Protein AF-0000000066919582 (afdb_homodimer)

Sequence (634 aa):
MTEESCNCQIFDSILDFIKLLLLTLYNIIIGCVKAILPSNLLPRKSVENEIVLITGGGSGIGRLMAREFGKLKAKIIIWDINEKGSKETIEMLKKDNIECWSYKVDISKKEQIYEAAEKVKSEVGDVDILINNAGVVTGKKIFDCDDNLMELTMAVNVTSHFFTTKAFLPAMLKKNHGHIVSIASLAGKFGITGLVDYCASKFGAVGFSEALSEELLSLKKDNVYVTTICPYYIDTKMFDGVVTKSPNLLPILEPEYVVEKIMEAVLTNTEYLYLPRFAYLANALNSILPVKAIRILGSYFGINATMDHFTGRKKIDMTEESCNCQIFDSILDFIKLLLLTLYNIIIGCVKAILPSNLLPRKSVENEIVLITGGGSGIGRLMAREFGKLKAKIIIWDINEKGSKETIEMLKKDNIECWSYKVDISKKEQIYEAAEKVKSEVGDVDILINNAGVVTGKKIFDCDDNLMELTMAVNVTSHFFTTKAFLPAMLKKNHGHIVSIASLAGKFGITGLVDYCASKFGAVGFSEALSEELLSLKKDNVYVTTICPYYIDTKMFDGVVTKSPNLLPILEPEYVVEKIMEAVLTNTEYLYLPRFAYLANALNSILPVKAIRILGSYFGINATMDHFTGRKKID

Structure (mmCIF, N/CA/C/O backbone):
data_AF-0000000066919582-model_v1
#
loop_
_entity.id
_entity.type
_entity.pdbx_description
1 polymer "Queuosine 5'-phosphate N-glycosylase/hydrolase"
#
loop_
_atom_site.group_PDB
_atom_site.id
_atom_site.type_symbol
_atom_site.label_atom_id
_atom_site.label_alt_id
_atom_site.label_comp_id
_atom_site.label_asym_id
_atom_site.label_entity_id
_atom_site.label_seq_id
_atom_site.pdbx_PDB_ins_code
_atom_site.Cartn_x
_atom_site.Cartn_y
_atom_site.Cartn_z
_atom_site.occupancy
_atom_site.B_iso_or_equiv
_atom_site.auth_seq_id
_atom_site.auth_comp_id
_atom_site.auth_asym_id
_atom_site.auth_atom_id
_atom_site.pdbx_PDB_model_num
ATOM 1 N N . MET A 1 1 ? 44.469 -11.359 13.719 1 49.41 1 MET A N 1
ATOM 2 C CA . MET A 1 1 ? 43.594 -10.625 14.656 1 49.41 1 MET A CA 1
ATOM 3 C C . MET A 1 1 ? 43.531 -11.352 15.992 1 49.41 1 MET A C 1
ATOM 5 O O . MET A 1 1 ? 43.062 -12.492 16.062 1 49.41 1 MET A O 1
ATOM 9 N N . THR A 1 2 ? 44.156 -10.93 16.953 1 57.5 2 THR A N 1
ATOM 10 C CA . THR A 1 2 ? 44.406 -11.68 18.188 1 57.5 2 THR A CA 1
ATOM 11 C C . THR A 1 2 ? 43.094 -11.922 18.938 1 57.5 2 THR A C 1
ATOM 13 O O . THR A 1 2 ? 42.125 -11.219 18.734 1 57.5 2 THR A O 1
ATOM 16 N N . GLU A 1 3 ? 43.031 -13.031 19.609 1 62.03 3 GLU A N 1
ATOM 17 C CA . GLU A 1 3 ? 41.938 -13.453 20.469 1 62.03 3 GLU A CA 1
ATOM 18 C C . GLU A 1 3 ? 41.375 -12.289 21.281 1 62.03 3 GLU A C 1
ATOM 20 O O . GLU A 1 3 ? 40.188 -12.164 21.484 1 62.03 3 GLU A O 1
ATOM 25 N N . GLU A 1 4 ? 42.219 -11.445 21.75 1 60.72 4 GLU A N 1
ATOM 26 C CA . GLU A 1 4 ? 41.844 -10.281 22.531 1 60.72 4 GLU A CA 1
ATOM 27 C C . GLU A 1 4 ? 41.031 -9.281 21.688 1 60.72 4 GLU A C 1
ATOM 29 O O . GLU A 1 4 ? 40.062 -8.703 22.172 1 60.72 4 GLU A O 1
ATOM 34 N N . SER A 1 5 ? 41.438 -9.18 20.453 1 63.44 5 SER A N 1
ATOM 35 C CA . SER A 1 5 ? 40.75 -8.258 19.562 1 63.44 5 SER A CA 1
ATOM 36 C C . SER A 1 5 ? 39.375 -8.766 19.203 1 63.44 5 SER A C 1
ATOM 38 O O . SER A 1 5 ? 38.406 -7.988 19.141 1 63.44 5 SER A O 1
ATOM 40 N N . CYS A 1 6 ? 39.312 -10.016 19.125 1 63.84 6 CYS A N 1
ATOM 41 C CA . CYS A 1 6 ? 38.031 -10.633 18.844 1 63.84 6 CYS A CA 1
ATOM 42 C C . CYS A 1 6 ? 37.094 -10.516 20.031 1 63.84 6 CYS A C 1
ATOM 44 O O . CYS A 1 6 ? 35.906 -10.234 19.875 1 63.84 6 CYS A O 1
ATOM 46 N N . ASN A 1 7 ? 37.688 -10.703 21.234 1 65.56 7 ASN A N 1
ATOM 47 C CA . ASN A 1 7 ? 36.875 -10.586 22.438 1 65.56 7 ASN A CA 1
ATOM 48 C C . ASN A 1 7 ? 36.375 -9.164 22.656 1 65.56 7 ASN A C 1
ATOM 50 O O . ASN A 1 7 ? 35.219 -8.961 23.062 1 65.56 7 ASN A O 1
ATOM 54 N N . CYS A 1 8 ? 37.188 -8.227 22.359 1 67.44 8 CYS A N 1
ATOM 55 C CA . CYS A 1 8 ? 36.812 -6.828 22.484 1 67.44 8 CYS A CA 1
ATOM 56 C C . CYS A 1 8 ? 35.719 -6.48 21.484 1 67.44 8 CYS A C 1
ATOM 58 O O . CYS A 1 8 ? 34.781 -5.742 21.812 1 67.44 8 CYS A O 1
ATOM 60 N N . GLN A 1 9 ? 35.812 -7.059 20.312 1 74.19 9 GLN A N 1
ATOM 61 C CA . GLN A 1 9 ? 34.812 -6.797 19.297 1 74.19 9 GLN A CA 1
ATOM 62 C C . GLN A 1 9 ? 33.469 -7.395 19.672 1 74.19 9 GLN A C 1
ATOM 64 O O . GLN A 1 9 ? 32.406 -6.766 19.484 1 74.19 9 GLN A O 1
ATOM 69 N N . ILE A 1 10 ? 33.594 -8.484 20.312 1 75.62 10 ILE A N 1
ATOM 70 C CA . ILE A 1 10 ? 32.375 -9.156 20.75 1 75.62 10 ILE A CA 1
ATOM 71 C C . ILE A 1 10 ? 31.766 -8.375 21.922 1 75.62 10 ILE A C 1
ATOM 73 O O . ILE A 1 10 ? 30.547 -8.18 21.969 1 75.62 10 ILE A O 1
ATOM 77 N N . PHE A 1 11 ? 32.656 -7.973 22.859 1 75.56 11 PHE A N 1
ATOM 78 C CA . PHE A 1 11 ? 32.188 -7.203 24 1 75.56 11 PHE A CA 1
ATOM 79 C C . PHE A 1 11 ? 31.531 -5.902 23.547 1 75.56 11 PHE A C 1
ATOM 81 O O . PHE A 1 11 ? 30.469 -5.531 24.031 1 75.56 11 PHE A O 1
ATOM 88 N N . ASP A 1 12 ? 32.125 -5.27 22.625 1 79.88 12 ASP A N 1
ATOM 89 C CA . ASP A 1 12 ? 31.562 -4.031 22.094 1 79.88 12 ASP A CA 1
ATOM 90 C C . ASP A 1 12 ? 30.234 -4.289 21.391 1 79.88 12 ASP A C 1
ATOM 92 O O . ASP A 1 12 ? 29.297 -3.486 21.5 1 79.88 12 ASP A O 1
ATOM 96 N N . SER A 1 13 ? 30.188 -5.367 20.766 1 78.56 13 SER A N 1
ATOM 97 C CA . SER A 1 13 ? 28.969 -5.73 20.078 1 78.56 13 SER A CA 1
ATOM 98 C C . SER A 1 13 ? 27.844 -6.016 21.078 1 78.56 13 SER A C 1
ATOM 100 O O . SER A 1 13 ? 26.688 -5.629 20.844 1 78.56 13 SER A O 1
ATOM 102 N N . ILE A 1 14 ? 28.25 -6.617 22.156 1 78.88 14 ILE A N 1
ATOM 103 C CA . ILE A 1 14 ? 27.266 -6.938 23.188 1 78.88 14 ILE A CA 1
ATOM 104 C C . ILE A 1 14 ? 26.797 -5.652 23.859 1 78.88 14 ILE A C 1
ATOM 106 O O . ILE A 1 14 ? 25.594 -5.465 24.078 1 78.88 14 ILE A O 1
ATOM 110 N N . LEU A 1 15 ? 27.734 -4.812 24.125 1 80 15 LEU A N 1
ATOM 111 C CA . LEU A 1 15 ? 27.375 -3.539 24.75 1 80 15 LEU A CA 1
ATOM 112 C C . LEU A 1 15 ? 26.484 -2.715 23.844 1 80 15 LEU A C 1
ATOM 114 O O . LEU A 1 15 ? 25.516 -2.098 24.297 1 80 15 LEU A O 1
ATOM 118 N N . ASP A 1 16 ? 26.812 -2.764 22.625 1 82.38 16 ASP A N 1
ATOM 119 C CA . ASP A 1 16 ? 26 -2.039 21.656 1 82.38 16 ASP A CA 1
ATOM 120 C C . ASP A 1 16 ? 24.578 -2.607 21.578 1 82.38 16 ASP A C 1
ATOM 122 O O . ASP A 1 16 ? 23.609 -1.858 21.438 1 82.38 16 ASP A O 1
ATOM 126 N N . PHE A 1 17 ? 24.531 -3.822 21.75 1 81.75 17 PHE A N 1
ATOM 127 C CA . PHE A 1 17 ? 23.234 -4.477 21.672 1 81.75 17 PHE A CA 1
ATOM 128 C C . PHE A 1 17 ? 22.422 -4.188 22.938 1 81.75 17 PHE A C 1
ATOM 130 O O . PHE A 1 17 ? 21.203 -3.98 22.859 1 81.75 17 PHE A O 1
ATOM 137 N N . ILE A 1 18 ? 23.109 -4.121 24.031 1 78.38 18 ILE A N 1
ATOM 138 C CA . ILE A 1 18 ? 22.438 -3.785 25.281 1 78.38 18 ILE A CA 1
ATOM 139 C C . ILE A 1 18 ? 21.922 -2.348 25.219 1 78.38 18 ILE A C 1
ATOM 141 O O . ILE A 1 18 ? 20.781 -2.072 25.609 1 78.38 18 ILE A O 1
ATOM 145 N N . LYS A 1 19 ? 22.75 -1.511 24.766 1 80.25 19 LYS A N 1
ATOM 146 C CA . LYS A 1 19 ? 22.328 -0.125 24.578 1 80.25 19 LYS A CA 1
ATOM 147 C C . LYS A 1 19 ? 21.109 -0.036 23.656 1 80.25 19 LYS A C 1
ATOM 149 O O . LYS A 1 19 ? 20.188 0.746 23.906 1 80.25 19 LYS A O 1
ATOM 154 N N . LEU A 1 20 ? 21.141 -0.858 22.688 1 81 20 LEU A N 1
ATOM 155 C CA . LEU A 1 20 ? 20.031 -0.917 21.75 1 81 20 LEU A CA 1
ATOM 156 C C . LEU A 1 20 ? 18.75 -1.347 22.469 1 81 20 LEU A C 1
ATOM 158 O O . LEU A 1 20 ? 17.688 -0.739 22.281 1 81 20 LEU A O 1
ATOM 162 N N . LEU A 1 21 ? 18.859 -2.311 23.25 1 79.75 21 LEU A N 1
ATOM 163 C CA . LEU A 1 21 ? 17.703 -2.842 23.969 1 79.75 21 LEU A CA 1
ATOM 164 C C . LEU A 1 21 ? 17.141 -1.812 24.938 1 79.75 21 LEU A C 1
ATOM 166 O O . LEU A 1 21 ? 15.93 -1.645 25.047 1 79.75 21 LEU A O 1
ATOM 170 N N . LEU A 1 22 ? 18.047 -1.111 25.578 1 77.06 22 LEU A N 1
ATOM 171 C CA . LEU A 1 22 ? 17.625 -0.105 26.547 1 77.06 22 LEU A CA 1
ATOM 172 C C . LEU A 1 22 ? 16.969 1.077 25.859 1 77.06 22 LEU A C 1
ATOM 174 O O . LEU A 1 22 ? 15.938 1.578 26.312 1 77.06 22 LEU A O 1
ATOM 178 N N . LEU A 1 23 ? 17.578 1.411 24.828 1 77.31 23 LEU A N 1
ATOM 179 C CA . LEU A 1 23 ? 17 2.512 24.062 1 77.31 23 LEU A CA 1
ATOM 180 C C . LEU A 1 23 ? 15.641 2.131 23.5 1 77.31 23 LEU A C 1
ATOM 182 O O . LEU A 1 23 ? 14.719 2.949 23.5 1 77.31 23 LEU A O 1
ATOM 186 N N . THR A 1 24 ? 15.547 0.933 23.062 1 79.19 24 THR A N 1
ATOM 187 C CA . THR A 1 24 ? 14.281 0.438 22.531 1 79.19 24 THR A CA 1
ATOM 188 C C . THR A 1 24 ? 13.227 0.392 23.641 1 79.19 24 THR A C 1
ATOM 190 O O . THR A 1 24 ? 12.094 0.838 23.438 1 79.19 24 THR A O 1
ATOM 193 N N . LEU A 1 25 ? 13.641 -0.072 24.75 1 76.44 25 LEU A N 1
ATOM 194 C CA . LEU A 1 25 ? 12.734 -0.149 25.891 1 76.44 25 LEU A CA 1
ATOM 195 C C . LEU A 1 25 ? 12.273 1.242 26.312 1 76.44 25 LEU A C 1
ATOM 197 O O . LEU A 1 25 ? 11.102 1.453 26.609 1 76.44 25 LEU A O 1
ATOM 201 N N . TYR A 1 26 ? 13.234 2.121 26.375 1 77.19 26 TYR A N 1
ATOM 202 C CA . TYR A 1 26 ? 12.93 3.508 26.719 1 77.19 26 TYR A CA 1
ATOM 203 C C . TYR A 1 26 ? 11.867 4.074 25.781 1 77.19 26 TYR A C 1
ATOM 205 O O . TYR A 1 26 ? 10.867 4.648 26.234 1 77.19 26 TYR A O 1
ATOM 213 N N . ASN A 1 27 ? 12 3.816 24.547 1 81.12 27 ASN A N 1
ATOM 214 C CA . ASN A 1 27 ? 11.07 4.375 23.562 1 81.12 27 ASN A CA 1
ATOM 215 C C . ASN A 1 27 ? 9.742 3.635 23.578 1 81.12 27 ASN A C 1
ATOM 217 O O . ASN A 1 27 ? 8.711 4.203 23.203 1 81.12 27 ASN A O 1
ATOM 221 N N . ILE A 1 28 ? 9.789 2.414 23.953 1 76.75 28 ILE A N 1
ATOM 222 C CA . ILE A 1 28 ? 8.539 1.672 24.125 1 76.75 28 ILE A CA 1
ATOM 223 C C . ILE A 1 28 ? 7.75 2.26 25.281 1 76.75 28 ILE A C 1
ATOM 225 O O . ILE A 1 28 ? 6.551 2.523 25.156 1 76.75 28 ILE A O 1
ATOM 229 N N . ILE A 1 29 ? 8.438 2.574 26.281 1 77.12 29 ILE A N 1
ATOM 230 C CA . ILE A 1 29 ? 7.789 3.125 27.469 1 77.12 29 ILE A CA 1
ATOM 231 C C . ILE A 1 29 ? 7.219 4.504 27.156 1 77.12 29 ILE A C 1
ATOM 233 O O . ILE A 1 29 ? 6.051 4.781 27.438 1 77.12 29 ILE A O 1
ATOM 237 N N . ILE A 1 30 ? 7.988 5.312 26.516 1 75.81 30 ILE A N 1
ATOM 238 C CA . ILE A 1 30 ? 7.543 6.656 26.156 1 75.81 30 ILE A CA 1
ATOM 239 C C . ILE A 1 30 ? 6.344 6.57 25.219 1 75.81 30 ILE A C 1
ATOM 241 O O . ILE A 1 30 ? 5.355 7.289 25.391 1 75.81 30 ILE A O 1
ATOM 245 N N . GLY A 1 31 ? 6.426 5.688 24.312 1 74.62 31 GLY A N 1
ATOM 246 C CA . GLY A 1 31 ? 5.328 5.5 23.375 1 74.62 31 GLY A CA 1
ATOM 247 C C . GLY A 1 31 ? 4.043 5.047 24.047 1 74.62 31 GLY A C 1
ATOM 248 O O . GLY A 1 31 ? 2.961 5.535 23.719 1 74.62 31 GLY A O 1
ATOM 249 N N . CYS A 1 32 ? 4.203 4.137 24.953 1 73.12 32 CYS A N 1
ATOM 250 C CA . CYS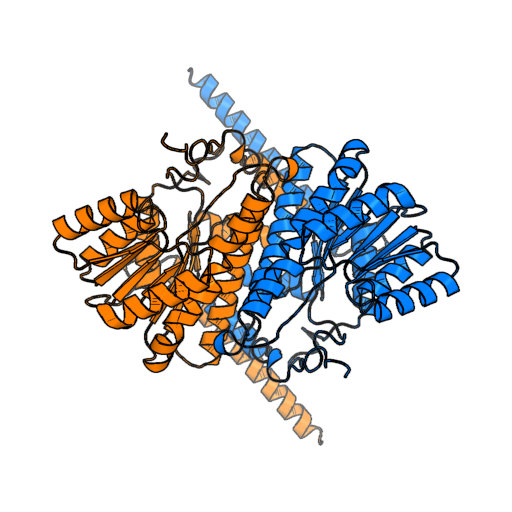 A 1 32 ? 3.049 3.629 25.688 1 73.12 32 CYS A CA 1
ATOM 251 C C . CYS A 1 32 ? 2.434 4.723 26.562 1 73.12 32 CYS A C 1
ATOM 253 O O . CYS A 1 32 ? 1.211 4.855 26.625 1 73.12 32 CYS A O 1
ATOM 255 N N . VAL A 1 33 ? 3.258 5.488 27.188 1 72.25 33 VAL A N 1
ATOM 256 C CA . VAL A 1 33 ? 2.783 6.574 28.031 1 72.25 33 VAL A CA 1
ATOM 257 C C . VAL A 1 33 ? 2.035 7.605 27.188 1 72.25 33 VAL A C 1
ATOM 259 O O . VAL A 1 33 ? 0.944 8.047 27.547 1 72.25 33 VAL A O 1
ATOM 262 N N . LYS A 1 34 ? 2.559 7.934 26.062 1 75.06 34 LYS A N 1
ATOM 263 C CA . LYS A 1 34 ? 1.93 8.898 25.172 1 75.06 34 LYS A CA 1
ATOM 264 C C . LYS A 1 34 ? 0.595 8.383 24.656 1 75.06 34 LYS A C 1
ATOM 266 O O . LYS A 1 34 ? -0.338 9.156 24.438 1 75.06 34 LYS A O 1
ATOM 271 N N . ALA A 1 35 ? 0.606 7.109 24.516 1 71.12 35 ALA A N 1
ATOM 272 C CA . ALA A 1 35 ? -0.601 6.488 23.969 1 71.12 35 ALA A CA 1
ATOM 273 C C . ALA A 1 35 ? -1.733 6.516 25 1 71.12 35 ALA A C 1
ATOM 275 O O . ALA A 1 35 ? -2.91 6.566 24.625 1 71.12 35 ALA A O 1
ATOM 276 N N . ILE A 1 36 ? -1.37 6.504 26.203 1 69.44 36 ILE A N 1
ATOM 277 C CA . ILE A 1 36 ? -2.369 6.414 27.266 1 69.44 36 ILE A CA 1
ATOM 278 C C . ILE A 1 36 ? -2.729 7.812 27.75 1 69.44 36 ILE A C 1
ATOM 280 O O . ILE A 1 36 ? -3.855 8.055 28.188 1 69.44 36 ILE A O 1
ATOM 284 N N . LEU A 1 37 ? -1.8 8.719 27.641 1 70.44 37 LEU A N 1
ATOM 285 C CA . LEU A 1 37 ? -2.045 10.07 28.141 1 70.44 37 LEU A CA 1
ATOM 286 C C . LEU A 1 37 ? -3.117 10.766 27.297 1 70.44 37 LEU A C 1
ATOM 288 O O . LEU A 1 37 ? -3.139 10.633 26.078 1 70.44 37 LEU A O 1
ATOM 292 N N . PRO A 1 38 ? -4.004 11.391 28.047 1 63.66 38 PRO A N 1
ATOM 293 C CA . PRO A 1 38 ? -4.996 12.172 27.297 1 63.66 38 PRO A CA 1
ATOM 294 C C . PRO A 1 38 ? -4.359 13.188 26.344 1 63.66 38 PRO A C 1
ATOM 296 O O . PRO A 1 38 ? -3.289 13.727 26.641 1 63.66 38 PRO A O 1
ATOM 299 N N . SER A 1 39 ? -4.734 13.227 25.141 1 61.28 39 SER A N 1
ATOM 300 C CA . SER A 1 39 ? -4.211 14.039 24.047 1 61.28 39 SER A CA 1
ATOM 301 C C . SER A 1 39 ? -4.012 15.484 24.484 1 61.28 39 SER A C 1
ATOM 303 O O . SER A 1 39 ? -3.078 16.156 24.031 1 61.28 39 SER A O 1
ATOM 305 N N . ASN A 1 40 ? -4.711 15.883 25.5 1 66.56 40 ASN A N 1
ATOM 306 C CA . ASN A 1 40 ? -4.68 17.281 25.891 1 66.56 40 ASN A CA 1
ATOM 307 C C . ASN A 1 40 ? -3.475 17.594 26.766 1 66.56 40 ASN A C 1
ATOM 309 O O . ASN A 1 40 ? -3.205 18.766 27.078 1 66.56 40 ASN A O 1
ATOM 313 N N . LEU A 1 41 ? -2.818 16.562 26.984 1 73.12 41 LEU A N 1
ATOM 314 C CA . LEU A 1 41 ? -1.73 16.812 27.922 1 73.12 41 LEU A CA 1
ATOM 315 C C . LEU A 1 41 ? -0.401 16.953 27.188 1 73.12 41 LEU A C 1
ATOM 317 O O . LEU A 1 41 ? 0.583 17.422 27.766 1 73.12 41 LEU A O 1
ATOM 321 N N . LEU A 1 42 ? -0.415 16.688 25.984 1 78.81 42 LEU A N 1
ATOM 322 C CA . LEU A 1 42 ? 0.829 16.844 25.234 1 78.81 42 LEU A CA 1
ATOM 323 C C . LEU A 1 42 ? 0.974 18.266 24.719 1 78.81 42 LEU A C 1
ATOM 325 O O . LEU A 1 42 ? -0.015 18.891 24.328 1 78.81 42 LEU A O 1
ATOM 329 N N . PRO A 1 43 ? 2.172 18.781 24.781 1 87.75 43 PRO A N 1
ATOM 330 C CA . PRO A 1 43 ? 2.361 20.125 24.234 1 87.75 43 PRO A CA 1
ATOM 331 C C . PRO A 1 43 ? 2.041 20.203 22.734 1 87.75 43 PRO A C 1
ATOM 333 O O . PRO A 1 43 ? 2.414 19.297 21.984 1 87.75 43 PRO A O 1
ATOM 336 N N . ARG A 1 44 ? 1.346 21.219 22.359 1 93.94 44 ARG A N 1
ATOM 337 C CA . ARG A 1 44 ? 0.94 21.438 20.969 1 93.94 44 ARG A CA 1
ATOM 338 C C . ARG A 1 44 ? 1.835 22.469 20.297 1 93.94 44 ARG A C 1
ATOM 340 O O . ARG A 1 44 ? 2.205 23.469 20.922 1 93.94 44 ARG A O 1
ATOM 347 N N . LYS A 1 45 ? 2.242 22.172 19.156 1 96.25 45 LYS A N 1
ATOM 348 C CA . LYS A 1 45 ? 2.945 23.203 18.391 1 96.25 45 LYS A CA 1
ATOM 349 C C . LYS A 1 45 ? 1.98 24.281 17.922 1 96.25 45 LYS A C 1
ATOM 351 O O . LYS A 1 45 ? 0.796 24.016 17.703 1 96.25 45 LYS A O 1
ATOM 356 N N . SER A 1 46 ? 2.484 25.484 17.766 1 97.56 46 SER A N 1
ATOM 357 C CA . SER A 1 46 ? 1.695 26.562 17.203 1 97.56 46 SER A CA 1
ATOM 358 C C . SER A 1 46 ? 1.647 26.484 15.68 1 97.56 46 SER A C 1
ATOM 360 O O . SER A 1 46 ? 2.65 26.172 15.039 1 97.56 46 SER A O 1
ATOM 362 N N . VAL A 1 47 ? 0.46 26.812 15.117 1 98.44 47 VAL A N 1
ATOM 363 C CA . VAL A 1 47 ? 0.342 26.891 13.664 1 98.44 47 VAL A CA 1
ATOM 364 C C . VAL A 1 47 ? -0.088 28.297 13.242 1 98.44 47 VAL A C 1
ATOM 366 O O . VAL A 1 47 ? -0.601 28.484 12.141 1 98.44 47 VAL A O 1
ATOM 369 N N . GLU A 1 48 ? 0.074 29.188 14.195 1 98.44 48 GLU A N 1
ATOM 370 C CA . GLU A 1 48 ? -0.26 30.594 13.906 1 98.44 48 GLU A CA 1
ATOM 371 C C . GLU A 1 48 ? 0.565 31.125 12.742 1 98.44 48 GLU A C 1
ATOM 373 O O . GLU A 1 48 ? 1.79 30.984 12.727 1 98.44 48 GLU A O 1
ATOM 378 N N . ASN A 1 49 ? -0.071 31.609 11.727 1 98.19 49 ASN A N 1
ATOM 379 C CA . ASN A 1 49 ? 0.487 32.25 10.539 1 98.19 49 ASN A CA 1
ATOM 380 C C . ASN A 1 49 ? 1.145 31.234 9.609 1 98.19 49 ASN A C 1
ATOM 382 O O . ASN A 1 49 ? 1.771 31.594 8.617 1 98.19 49 ASN A O 1
ATOM 386 N N . GLU A 1 50 ? 1.048 29.953 9.992 1 98.69 50 GLU A N 1
ATOM 387 C CA . GLU A 1 50 ? 1.521 28.922 9.07 1 98.69 50 GLU A CA 1
ATOM 388 C C . GLU A 1 50 ? 0.603 28.797 7.859 1 98.69 50 GLU A C 1
ATOM 390 O O . GLU A 1 50 ? -0.607 29 7.965 1 98.69 50 GLU A O 1
ATOM 395 N N . ILE A 1 51 ? 1.155 28.5 6.758 1 98.88 51 ILE A N 1
ATOM 396 C CA . ILE A 1 51 ? 0.375 28.266 5.547 1 98.88 51 ILE A CA 1
ATOM 397 C C . ILE A 1 51 ? 0.041 26.781 5.422 1 98.88 51 ILE A C 1
ATOM 399 O O . ILE A 1 51 ? 0.939 25.953 5.289 1 98.88 51 ILE A O 1
ATOM 403 N N . VAL A 1 52 ? -1.234 26.469 5.488 1 98.94 52 VAL A N 1
ATOM 404 C CA . VAL A 1 52 ? -1.729 25.094 5.422 1 98.94 52 VAL A CA 1
ATOM 405 C C . VAL A 1 52 ? -2.455 24.875 4.098 1 98.94 52 VAL A C 1
ATOM 407 O O . VAL A 1 52 ? -3.408 25.594 3.777 1 98.94 52 VAL A O 1
ATOM 410 N N . LEU A 1 53 ? -1.942 23.953 3.312 1 98.94 53 LEU A N 1
ATOM 411 C CA . LEU A 1 53 ? -2.615 23.578 2.074 1 98.94 53 LEU A CA 1
ATOM 412 C C . LEU A 1 53 ? -3.324 22.234 2.229 1 98.94 53 LEU A C 1
ATOM 414 O O . LEU A 1 53 ? -2.717 21.25 2.658 1 98.94 53 LEU A O 1
ATOM 418 N N . ILE A 1 54 ? -4.582 22.203 1.915 1 98.94 54 ILE A N 1
ATOM 419 C CA . ILE A 1 54 ? -5.398 21 2.033 1 98.94 54 ILE A CA 1
ATOM 420 C C . ILE A 1 54 ? -5.961 20.625 0.666 1 98.94 54 ILE A C 1
ATOM 422 O O . ILE A 1 54 ? -6.707 21.391 0.059 1 98.94 54 ILE A O 1
ATOM 426 N N . THR A 1 55 ? -5.617 19.469 0.179 1 98.88 55 THR A N 1
ATOM 427 C CA . THR A 1 55 ? -6.281 18.953 -1.014 1 98.88 55 THR A CA 1
ATOM 428 C C . THR A 1 55 ? -7.633 18.344 -0.66 1 98.88 55 THR A C 1
ATOM 430 O O . THR A 1 55 ? -7.785 17.734 0.4 1 98.88 55 THR A O 1
ATOM 433 N N . GLY A 1 56 ? -8.57 18.5 -1.552 1 98.12 56 GLY A N 1
ATOM 434 C CA . GLY A 1 56 ? -9.906 18.031 -1.237 1 98.12 56 GLY A CA 1
ATOM 435 C C . GLY A 1 56 ? -10.57 18.812 -0.12 1 98.12 56 GLY A C 1
ATOM 436 O O . GLY A 1 56 ? -11.281 18.25 0.707 1 98.12 56 GLY A O 1
ATOM 437 N N . GLY A 1 57 ? -10.266 20.062 -0.04 1 97.88 57 GLY A N 1
ATOM 438 C CA . GLY A 1 57 ? -10.742 20.875 1.061 1 97.88 57 GLY A CA 1
ATOM 439 C C . GLY A 1 57 ? -12.141 21.422 0.83 1 97.88 57 GLY A C 1
ATOM 440 O O . GLY A 1 57 ? -12.664 22.172 1.662 1 97.88 57 GLY A O 1
ATOM 441 N N . GLY A 1 58 ? -12.773 21.047 -0.277 1 96.62 58 GLY A N 1
ATOM 442 C CA . GLY A 1 58 ? -14.07 21.609 -0.628 1 96.62 58 GLY A CA 1
ATOM 443 C C . GLY A 1 58 ? -15.219 20.906 0.073 1 96.62 58 GLY A C 1
ATOM 444 O O . GLY A 1 58 ? -16.359 21.359 -0.005 1 96.62 58 GLY A O 1
ATOM 445 N N . SER A 1 59 ? -14.953 19.844 0.78 1 94.31 59 SER A N 1
ATOM 446 C CA . SER A 1 59 ? -16.016 19.109 1.47 1 94.31 59 SER A CA 1
ATOM 447 C C . SER A 1 59 ? -15.438 18.203 2.555 1 94.31 59 SER A C 1
ATOM 449 O O . SER A 1 59 ? -14.227 18.172 2.771 1 94.31 59 SER A O 1
ATOM 451 N N . GLY A 1 60 ? -16.344 17.703 3.312 1 95.06 60 GLY A N 1
ATOM 452 C CA . GLY A 1 60 ? -16 16.609 4.223 1 95.06 60 GLY A CA 1
ATOM 453 C C . GLY A 1 60 ? -15 17.031 5.289 1 95.06 60 GLY A C 1
ATOM 454 O O . GLY A 1 60 ? -15.109 18.109 5.867 1 95.06 60 GLY A O 1
ATOM 455 N N . ILE A 1 61 ? -14.07 16.125 5.543 1 97.31 61 ILE A N 1
ATOM 456 C CA . ILE A 1 61 ? -13.125 16.391 6.629 1 97.31 61 ILE A CA 1
ATOM 457 C C . ILE A 1 61 ? -12.117 17.438 6.199 1 97.31 61 ILE A C 1
ATOM 459 O O . ILE A 1 61 ? -11.539 18.141 7.039 1 97.31 61 ILE A O 1
ATOM 463 N N . GLY A 1 62 ? -11.891 17.562 4.832 1 98.38 62 GLY A N 1
ATOM 464 C CA . GLY A 1 62 ? -11.031 18.625 4.344 1 98.38 62 GLY A CA 1
ATOM 465 C C . GLY A 1 62 ? -11.516 20.016 4.73 1 98.38 62 GLY A C 1
ATOM 466 O O . GLY A 1 62 ? -10.742 20.828 5.23 1 98.38 62 GLY A O 1
ATOM 467 N N . ARG A 1 63 ? -12.789 20.219 4.512 1 98.25 63 ARG A N 1
ATOM 468 C CA . ARG A 1 63 ? -13.414 21.5 4.875 1 98.25 63 ARG A CA 1
ATOM 469 C C . ARG A 1 63 ? -13.328 21.734 6.379 1 98.25 63 ARG A C 1
ATOM 471 O O . ARG A 1 63 ? -12.984 22.828 6.816 1 98.25 63 ARG A O 1
ATOM 478 N N . LEU A 1 64 ? -13.594 20.688 7.133 1 98.38 64 LEU A N 1
ATOM 479 C CA . LEU A 1 64 ? -13.594 20.812 8.586 1 98.38 64 LEU A CA 1
ATOM 480 C C . LEU A 1 64 ? -12.188 21.078 9.117 1 98.38 64 LEU A C 1
ATOM 482 O O . LEU A 1 64 ? -12 21.844 10.055 1 98.38 64 LEU A O 1
ATOM 486 N N . MET A 1 65 ? -11.195 20.438 8.531 1 98.75 65 MET A N 1
ATOM 487 C CA . MET A 1 65 ? -9.812 20.688 8.922 1 98.75 65 MET A CA 1
ATOM 488 C C . MET A 1 65 ? -9.422 22.125 8.625 1 98.75 65 MET A C 1
ATOM 490 O O . MET A 1 65 ? -8.734 22.766 9.422 1 98.75 65 MET A O 1
ATOM 494 N N . ALA A 1 66 ? -9.836 22.594 7.453 1 98.81 66 ALA A N 1
ATOM 495 C CA . ALA A 1 66 ? -9.562 23.969 7.078 1 98.81 66 ALA A CA 1
ATOM 496 C C . ALA A 1 66 ? -10.07 24.938 8.141 1 98.81 66 ALA A C 1
ATOM 498 O O . ALA A 1 66 ? -9.352 25.859 8.539 1 98.81 66 ALA A O 1
ATOM 499 N N . ARG A 1 67 ? -11.266 24.703 8.57 1 98.5 67 ARG A N 1
ATOM 500 C CA . ARG A 1 67 ? -11.875 25.547 9.586 1 98.5 67 ARG A CA 1
ATOM 501 C C . ARG A 1 67 ? -11.094 25.484 10.898 1 98.5 67 ARG A C 1
ATOM 503 O O . ARG A 1 67 ? -10.82 26.516 11.516 1 98.5 67 ARG A O 1
ATOM 510 N N . GLU A 1 68 ? -10.727 24.281 11.344 1 98.62 68 GLU A N 1
ATOM 511 C CA . GLU A 1 68 ? -10.039 24.109 12.617 1 98.62 68 GLU A CA 1
ATOM 512 C C . GLU A 1 68 ? -8.641 24.734 12.586 1 98.62 68 GLU A C 1
ATOM 514 O O . GLU A 1 68 ? -8.219 25.375 13.547 1 98.62 68 GLU A O 1
ATOM 519 N N . PHE A 1 69 ? -7.898 24.594 11.508 1 98.81 69 PHE A N 1
ATOM 520 C CA . PHE A 1 69 ? -6.602 25.234 11.367 1 98.81 69 PHE A CA 1
ATOM 521 C C . PHE A 1 69 ? -6.758 26.75 11.336 1 98.81 69 PHE A C 1
ATOM 523 O O . PHE A 1 69 ? -5.941 27.484 11.906 1 98.81 69 PHE A O 1
ATOM 530 N N . GLY A 1 70 ? -7.781 27.203 10.625 1 98.69 70 GLY A N 1
ATOM 531 C CA . GLY A 1 70 ? -8.062 28.625 10.562 1 98.69 70 GLY A CA 1
ATOM 532 C C . GLY A 1 70 ? -8.32 29.234 11.93 1 98.69 70 GLY A C 1
ATOM 533 O O . GLY A 1 70 ? -7.848 30.344 12.219 1 98.69 70 GLY A O 1
ATOM 534 N N . LYS A 1 71 ? -9.102 28.547 12.727 1 98.12 71 LYS A N 1
ATOM 535 C CA . LYS A 1 71 ? -9.391 29 14.078 1 98.12 71 LYS A CA 1
ATOM 536 C C . LYS A 1 71 ? -8.109 29.188 14.883 1 98.12 71 LYS A C 1
ATOM 538 O O . LYS A 1 71 ? -8.062 29.984 15.82 1 98.12 71 LYS A O 1
ATOM 543 N N . LEU A 1 72 ? -7.094 28.453 14.523 1 98.31 72 LEU A N 1
ATOM 544 C CA . LEU A 1 72 ? -5.793 28.547 15.18 1 98.31 72 LEU A CA 1
ATOM 545 C C . LEU A 1 72 ? -4.914 29.594 14.492 1 98.31 72 LEU A C 1
ATOM 547 O O . LEU A 1 72 ? -3.697 29.609 14.695 1 98.31 72 LEU A O 1
ATOM 551 N N . LYS A 1 73 ? -5.516 30.391 13.594 1 98.44 73 LYS A N 1
ATOM 552 C CA . LYS A 1 73 ? -4.922 31.562 12.953 1 98.44 73 LYS A CA 1
ATOM 553 C C . LYS A 1 73 ? -3.936 31.141 11.867 1 98.44 73 LYS A C 1
ATOM 555 O O . LYS A 1 73 ? -2.967 31.859 11.594 1 98.44 73 LYS A O 1
ATOM 560 N N . ALA A 1 74 ? -4.039 29.953 11.352 1 98.81 74 ALA A N 1
ATOM 561 C CA . ALA A 1 74 ? -3.291 29.562 10.156 1 98.81 74 ALA A CA 1
ATOM 562 C C . ALA A 1 74 ? -3.879 30.188 8.906 1 98.81 74 ALA A C 1
ATOM 564 O O . ALA A 1 74 ? -5.043 30.594 8.891 1 98.81 74 ALA A O 1
ATOM 565 N N . LYS A 1 75 ? -3.066 30.344 7.895 1 98.81 75 LYS A N 1
ATOM 566 C CA . LYS A 1 75 ? -3.516 30.688 6.551 1 98.81 75 LYS A CA 1
ATOM 567 C C . LYS A 1 75 ? -3.889 29.453 5.754 1 98.81 75 LYS A C 1
ATOM 569 O O . LYS A 1 75 ? -3.135 28.469 5.73 1 98.81 75 LYS A O 1
ATOM 574 N N . ILE A 1 76 ? -5.062 29.516 5.098 1 98.88 76 ILE A N 1
ATOM 575 C CA . ILE A 1 76 ? -5.609 28.266 4.57 1 98.88 76 ILE A CA 1
ATOM 576 C C . ILE A 1 76 ? -5.641 28.328 3.043 1 98.88 76 ILE A C 1
ATOM 578 O O . ILE A 1 76 ? -6.113 29.297 2.463 1 98.88 76 ILE A O 1
ATOM 582 N N . ILE A 1 77 ? -5.133 27.312 2.377 1 98.94 77 ILE A N 1
ATOM 583 C CA . ILE A 1 77 ? -5.238 27.141 0.933 1 98.94 77 ILE A CA 1
ATOM 584 C C . ILE A 1 77 ? -6.008 25.859 0.628 1 98.94 77 ILE A C 1
ATOM 586 O O . ILE A 1 77 ? -5.641 24.781 1.101 1 98.94 77 ILE A O 1
ATOM 590 N N . ILE A 1 78 ? -7.031 25.984 -0.219 1 98.62 78 ILE A N 1
ATOM 591 C CA . ILE A 1 78 ? -7.871 24.859 -0.585 1 98.62 78 ILE A CA 1
ATOM 592 C C . ILE A 1 78 ? -7.648 24.5 -2.053 1 98.62 78 ILE A C 1
ATOM 594 O O . ILE A 1 78 ? -7.793 25.344 -2.934 1 98.62 78 ILE A O 1
ATOM 598 N N . TRP A 1 79 ? -7.215 23.266 -2.281 1 98.81 79 TRP A N 1
ATOM 599 C CA . TRP A 1 79 ? -7.238 22.688 -3.619 1 98.81 79 TRP A CA 1
ATOM 600 C C . TRP A 1 79 ? -8.406 21.719 -3.77 1 98.81 79 TRP A C 1
ATOM 602 O O . TRP A 1 79 ? -8.617 20.844 -2.916 1 98.81 79 TRP A O 1
ATOM 612 N N . ASP A 1 80 ? -9.156 21.859 -4.766 1 98.44 80 ASP A N 1
ATOM 613 C CA . ASP A 1 80 ? -10.25 20.938 -5.062 1 98.44 80 ASP A CA 1
ATOM 614 C C . ASP A 1 80 ? -10.664 21.031 -6.531 1 98.44 80 ASP A C 1
ATOM 616 O O . ASP A 1 80 ? -10.562 22.109 -7.141 1 98.44 80 ASP A O 1
ATOM 620 N N . ILE A 1 81 ? -11.07 19.938 -7.027 1 97.69 81 ILE A N 1
ATOM 621 C CA . ILE A 1 81 ? -11.562 19.938 -8.398 1 97.69 81 ILE A CA 1
ATOM 622 C C . ILE A 1 81 ? -12.984 20.484 -8.438 1 97.69 81 ILE A C 1
ATOM 624 O O . ILE A 1 81 ? -13.43 21.016 -9.461 1 97.69 81 ILE A O 1
ATOM 628 N N . ASN A 1 82 ? -13.711 20.359 -7.363 1 96.31 82 ASN A N 1
ATOM 629 C CA . ASN A 1 82 ? -15.07 20.859 -7.223 1 96.31 82 ASN A CA 1
ATOM 630 C C . ASN A 1 82 ? -15.078 22.344 -6.836 1 96.31 82 ASN A C 1
ATOM 632 O O . ASN A 1 82 ? -15 22.672 -5.652 1 96.31 82 ASN A O 1
ATOM 636 N N . GLU A 1 83 ? -15.344 23.156 -7.727 1 96.06 83 GLU A N 1
ATOM 637 C CA . GLU A 1 83 ? -15.289 24.594 -7.508 1 96.06 83 GLU A CA 1
ATOM 638 C C . GLU A 1 83 ? -16.406 25.047 -6.578 1 96.06 83 GLU A C 1
ATOM 640 O O . GLU A 1 83 ? -16.203 25.953 -5.758 1 96.06 83 GLU A O 1
ATOM 645 N N . LYS A 1 84 ? -17.547 24.469 -6.809 1 96.75 84 LYS A N 1
ATOM 646 C CA . LYS A 1 84 ? -18.672 24.844 -5.965 1 96.75 84 LYS A CA 1
ATOM 647 C C . LYS A 1 84 ? -18.391 24.562 -4.496 1 96.75 84 LYS A C 1
ATOM 649 O O . LYS A 1 84 ? -18.625 25.406 -3.633 1 96.75 84 LYS A O 1
ATOM 654 N N . GLY A 1 85 ? -17.922 23.359 -4.219 1 96.81 85 GLY A N 1
ATOM 655 C CA . GLY A 1 85 ? -17.562 22.984 -2.857 1 96.81 85 GLY A CA 1
ATOM 656 C C . GLY A 1 85 ? -16.484 23.875 -2.268 1 96.81 85 GLY A C 1
ATOM 657 O O . GLY A 1 85 ? -16.562 24.266 -1.098 1 96.81 85 GLY A O 1
ATOM 658 N N . SER A 1 86 ? -15.539 24.25 -3.119 1 97.62 86 SER A N 1
ATOM 659 C CA . SER A 1 86 ? -14.453 25.109 -2.678 1 97.62 86 SER A CA 1
ATOM 660 C C . SER A 1 86 ? -14.969 26.5 -2.301 1 97.62 86 SER A C 1
ATOM 662 O O . SER A 1 86 ? -14.531 27.078 -1.308 1 97.62 86 SER A O 1
ATOM 664 N N . LYS A 1 87 ? -15.828 26.984 -3.115 1 97.25 87 LYS A N 1
ATOM 665 C CA . LYS A 1 87 ? -16.422 28.281 -2.846 1 97.25 87 LYS A CA 1
ATOM 666 C C . LYS A 1 87 ? -17.172 28.281 -1.519 1 97.25 87 LYS A C 1
ATOM 668 O O . LYS A 1 87 ? -17.078 29.25 -0.748 1 97.25 87 LYS A O 1
ATOM 673 N N . GLU A 1 88 ? -17.906 27.219 -1.319 1 97.94 88 GLU A N 1
ATOM 674 C CA . GLU A 1 88 ? -18.625 27.094 -0.06 1 97.94 88 GLU A CA 1
ATOM 675 C C . GLU A 1 88 ? -17.672 27.094 1.131 1 97.94 88 GLU A C 1
ATOM 677 O O . GLU A 1 88 ? -17.938 27.734 2.148 1 97.94 88 GLU A O 1
ATOM 682 N N . THR A 1 89 ? -16.594 26.375 0.99 1 98.31 89 THR A N 1
ATOM 683 C CA . THR A 1 89 ? -15.602 26.328 2.053 1 98.31 89 THR A CA 1
ATOM 684 C C . THR A 1 89 ? -14.984 27.703 2.287 1 98.31 89 THR A C 1
ATOM 686 O O . THR A 1 89 ? -14.828 28.125 3.434 1 98.31 89 THR A O 1
ATOM 689 N N . ILE A 1 90 ? -14.664 28.438 1.27 1 98.44 90 ILE A N 1
ATOM 690 C CA . ILE A 1 90 ? -14.039 29.75 1.359 1 98.44 90 ILE A CA 1
ATOM 691 C C . ILE A 1 90 ? -14.992 30.734 2.033 1 98.44 90 ILE A C 1
ATOM 693 O O . ILE A 1 90 ? -14.578 31.531 2.879 1 98.44 90 ILE A O 1
ATOM 697 N N . GLU A 1 91 ? -16.234 30.641 1.622 1 98.31 91 GLU A N 1
ATOM 698 C CA . GLU A 1 91 ? -17.234 31.516 2.238 1 98.31 91 GLU A CA 1
ATOM 699 C C . GLU A 1 91 ? -17.344 31.25 3.738 1 98.31 91 GLU A C 1
ATOM 701 O O . GLU A 1 91 ? -17.422 32.188 4.531 1 98.31 91 GLU A O 1
ATOM 706 N N . MET A 1 92 ? -17.359 30.016 4.062 1 97.88 92 MET A N 1
ATOM 707 C CA . MET A 1 92 ? -17.406 29.609 5.469 1 97.88 92 MET A CA 1
ATOM 708 C C . MET A 1 92 ? -16.203 30.172 6.23 1 97.88 92 MET A C 1
ATOM 710 O O . MET A 1 92 ? -16.344 30.688 7.336 1 97.88 92 MET A O 1
ATOM 714 N N . LEU A 1 93 ? -15.031 30.094 5.684 1 98.56 93 LEU A N 1
ATOM 715 C CA . LEU A 1 93 ? -13.797 30.547 6.32 1 98.56 93 LEU A CA 1
ATOM 716 C C . LEU A 1 93 ? -13.781 32.062 6.441 1 98.56 93 LEU A C 1
ATOM 718 O O . LEU A 1 93 ? -13.359 32.594 7.469 1 98.56 93 LEU A O 1
ATOM 722 N N . LYS A 1 94 ? -14.227 32.719 5.434 1 98.12 94 LYS A N 1
ATOM 723 C CA . LYS A 1 94 ? -14.25 34.188 5.434 1 98.12 94 LYS A CA 1
ATOM 724 C C . LYS A 1 94 ? -15.188 34.719 6.512 1 98.12 94 LYS A C 1
ATOM 726 O O . LYS A 1 94 ? -14.914 35.75 7.129 1 98.12 94 LYS A O 1
ATOM 731 N N . LYS A 1 95 ? -16.266 34.031 6.66 1 97.62 95 LYS A N 1
ATOM 732 C CA . LYS A 1 95 ? -17.203 34.406 7.711 1 97.62 95 LYS A CA 1
ATOM 733 C C . LYS A 1 95 ? -16.531 34.406 9.078 1 97.62 95 LYS A C 1
ATOM 735 O O . LYS A 1 95 ? -16.891 35.188 9.969 1 97.62 95 LYS A O 1
ATOM 740 N N . ASP A 1 96 ? -15.586 33.562 9.25 1 96.69 96 ASP A N 1
ATOM 741 C CA . ASP A 1 96 ? -14.859 33.438 10.508 1 96.69 96 ASP A CA 1
ATOM 742 C C . ASP A 1 96 ? -13.594 34.281 10.5 1 96.69 96 ASP A C 1
ATOM 744 O O . ASP A 1 96 ? -12.734 34.156 11.375 1 96.69 96 ASP A O 1
ATOM 748 N N . ASN A 1 97 ? -13.398 35.156 9.508 1 97.5 97 ASN A N 1
ATOM 749 C CA . ASN A 1 97 ? -12.273 36.062 9.344 1 97.5 97 ASN A CA 1
ATOM 750 C C . ASN A 1 97 ? -10.953 35.312 9.203 1 97.5 97 ASN A C 1
ATOM 752 O O . ASN A 1 97 ? -9.945 35.688 9.789 1 97.5 97 ASN A O 1
ATOM 756 N N . ILE A 1 98 ? -10.961 34.188 8.57 1 98.19 98 ILE A N 1
ATOM 757 C CA . ILE A 1 98 ? -9.773 33.375 8.305 1 98.19 98 ILE A CA 1
ATOM 758 C C . ILE A 1 98 ? -9.227 33.719 6.918 1 98.19 98 ILE A C 1
ATOM 760 O O . ILE A 1 98 ? -9.969 33.75 5.938 1 98.19 98 ILE A O 1
ATOM 764 N N . GLU A 1 99 ? -7.977 34.031 6.816 1 98.38 99 GLU A N 1
ATOM 765 C CA . GLU A 1 99 ? -7.324 34.281 5.531 1 98.38 99 GLU A CA 1
ATOM 766 C C . GLU A 1 99 ? -7.25 33 4.711 1 98.38 99 GLU A C 1
ATOM 768 O O . GLU A 1 99 ? -6.73 31.969 5.184 1 98.38 99 GLU A O 1
ATOM 773 N N . CYS A 1 100 ? -7.789 33.031 3.502 1 98.69 100 CYS A N 1
ATOM 774 C CA . CYS A 1 100 ? -7.887 31.766 2.771 1 98.69 100 CYS A CA 1
ATOM 775 C C . CYS A 1 100 ? -7.898 32 1.267 1 98.69 100 CYS A C 1
ATOM 777 O O . CYS A 1 100 ? -8.219 33.094 0.814 1 98.69 100 CYS A O 1
ATOM 779 N N . TRP A 1 101 ? -7.445 31.016 0.489 1 98.56 101 TRP A N 1
ATOM 780 C CA . TRP A 1 101 ? -7.414 30.969 -0.969 1 98.56 101 TRP A CA 1
ATOM 781 C C . TRP A 1 101 ? -7.91 29.625 -1.48 1 98.56 101 TRP A C 1
ATOM 783 O O . TRP A 1 101 ? -7.832 28.609 -0.771 1 98.56 101 TRP A O 1
ATOM 793 N N . SER A 1 102 ? -8.43 29.609 -2.619 1 98.38 102 SER A N 1
ATOM 794 C CA . SER A 1 102 ? -8.836 28.359 -3.26 1 98.38 102 SER A CA 1
ATOM 795 C C . SER A 1 102 ? -8.367 28.297 -4.711 1 98.38 102 SER A C 1
ATOM 797 O O . SER A 1 102 ? -8.383 29.312 -5.414 1 98.38 102 SER A O 1
ATOM 799 N N . TYR A 1 103 ? -7.891 27.172 -5.125 1 98.38 103 TYR A N 1
ATOM 800 C CA . TYR A 1 103 ? -7.496 26.906 -6.5 1 98.38 103 TYR A CA 1
ATOM 801 C C . TYR A 1 103 ? -8.164 25.641 -7.02 1 98.38 103 TYR A C 1
ATOM 803 O O . TYR A 1 103 ? -8.273 24.641 -6.297 1 98.38 103 TYR A O 1
ATOM 811 N N . LYS A 1 104 ? -8.711 25.703 -8.203 1 98.5 104 LYS A N 1
ATOM 812 C CA . LYS A 1 104 ? -9.211 24.5 -8.844 1 98.5 104 LYS A CA 1
ATOM 813 C C . LYS A 1 104 ? -8.062 23.641 -9.367 1 98.5 104 LYS A C 1
ATOM 815 O O . LYS A 1 104 ? -7.328 24.047 -10.266 1 98.5 104 LYS A O 1
ATOM 820 N N . VAL A 1 105 ? -7.906 22.484 -8.812 1 98.62 105 VAL A N 1
ATOM 821 C CA . VAL A 1 105 ? -6.805 21.609 -9.195 1 98.62 105 VAL A CA 1
ATOM 822 C C . VAL A 1 105 ? -7.312 20.188 -9.336 1 98.62 105 VAL A C 1
ATOM 824 O O . VAL A 1 105 ? -7.941 19.641 -8.422 1 98.62 105 VAL A O 1
ATOM 827 N N . ASP A 1 106 ? -7.137 19.609 -10.469 1 98.62 106 ASP A N 1
ATOM 828 C CA . ASP A 1 106 ? -7.258 18.172 -10.617 1 98.62 106 ASP A CA 1
ATOM 829 C C . ASP A 1 106 ? -5.961 17.469 -10.227 1 98.62 106 ASP A C 1
ATOM 831 O O . ASP A 1 106 ? -5.023 17.375 -11.023 1 98.62 106 ASP A O 1
ATOM 835 N N . ILE A 1 107 ? -5.969 16.891 -9.062 1 98.31 107 ILE A N 1
ATOM 836 C CA . ILE A 1 107 ? -4.711 16.406 -8.5 1 98.31 107 ILE A CA 1
ATOM 837 C C . ILE A 1 107 ? -4.316 15.094 -9.164 1 98.31 107 ILE A C 1
ATOM 839 O O . ILE A 1 107 ? -3.227 14.562 -8.922 1 98.31 107 ILE A O 1
ATOM 843 N N . SER A 1 108 ? -5.223 14.492 -10.008 1 98.19 108 SER A N 1
ATOM 844 C CA . SER A 1 108 ? -4.832 13.328 -10.789 1 98.19 108 SER A CA 1
ATOM 845 C C . SER A 1 108 ? -3.891 13.711 -11.922 1 98.19 108 SER A C 1
ATOM 847 O O . SER A 1 108 ? -3.328 12.844 -12.594 1 98.19 108 SER A O 1
ATOM 849 N N . LYS A 1 109 ? -3.703 14.977 -12.148 1 98.25 109 LYS A N 1
ATOM 850 C CA . LYS A 1 109 ? -2.838 15.484 -13.211 1 98.25 109 LYS A CA 1
ATOM 851 C C . LYS A 1 109 ? -1.632 16.219 -12.625 1 98.25 109 LYS A C 1
ATOM 853 O O . LYS A 1 109 ? -1.759 17.344 -12.133 1 98.25 109 LYS A O 1
ATOM 858 N N . LYS A 1 110 ? -0.441 15.68 -12.805 1 98.06 110 LYS A N 1
ATOM 859 C CA . LYS A 1 110 ? 0.759 16.234 -12.18 1 98.06 110 LYS A CA 1
ATOM 860 C C . LYS A 1 110 ? 1.046 17.641 -12.695 1 98.06 110 LYS A C 1
ATOM 862 O O . LYS A 1 110 ? 1.517 18.5 -11.953 1 98.06 110 LYS A O 1
ATOM 867 N N . GLU A 1 111 ? 0.714 17.875 -13.984 1 98.31 111 GLU A N 1
ATOM 868 C CA . GLU A 1 111 ? 0.947 19.203 -14.547 1 98.31 111 GLU A CA 1
ATOM 869 C C . GLU A 1 111 ? 0.115 20.266 -13.828 1 98.31 111 GLU A C 1
ATOM 871 O O . GLU A 1 111 ? 0.595 21.375 -13.57 1 98.31 111 GLU A O 1
ATOM 876 N N . GLN A 1 112 ? -1.092 19.953 -13.5 1 98.69 112 GLN A N 1
ATOM 877 C CA . GLN A 1 112 ? -1.945 20.906 -12.781 1 98.69 112 GLN A CA 1
ATOM 878 C C . GLN A 1 112 ? -1.448 21.125 -11.359 1 98.69 112 GLN A C 1
ATOM 880 O O . GLN A 1 112 ? -1.545 22.219 -10.82 1 98.69 112 GLN A O 1
ATOM 885 N N . ILE A 1 113 ? -0.93 20.109 -10.766 1 98.81 113 ILE A N 1
ATOM 886 C CA . ILE A 1 113 ? -0.361 20.203 -9.43 1 98.81 113 ILE A CA 1
ATOM 887 C C . ILE A 1 113 ? 0.792 21.203 -9.43 1 98.81 113 ILE A C 1
ATOM 889 O O . ILE A 1 113 ? 0.819 22.141 -8.617 1 98.81 113 ILE A O 1
ATOM 893 N N . TYR A 1 114 ? 1.688 21.047 -10.344 1 98.62 114 TYR A N 1
ATOM 894 C CA . TYR A 1 114 ? 2.875 21.906 -10.375 1 98.62 114 TYR A CA 1
ATOM 895 C C . TYR A 1 114 ? 2.512 23.328 -10.75 1 98.62 114 TYR A C 1
ATOM 897 O O . TYR A 1 114 ? 3.07 24.281 -10.203 1 98.62 114 TYR A O 1
ATOM 905 N N . GLU A 1 115 ? 1.577 23.469 -11.688 1 98.69 115 GLU A N 1
ATOM 906 C CA . GLU A 1 115 ? 1.121 24.812 -12.055 1 98.69 115 GLU A CA 1
ATOM 907 C C . GLU A 1 115 ? 0.48 25.516 -10.867 1 98.69 115 GLU A C 1
ATOM 909 O O . GLU A 1 115 ? 0.78 26.688 -10.602 1 98.69 115 GLU A O 1
ATOM 914 N N . ALA A 1 116 ? -0.381 24.828 -10.195 1 98.75 116 ALA A N 1
ATOM 915 C CA . ALA A 1 116 ? -1.05 25.391 -9.023 1 98.75 116 ALA A CA 1
ATOM 916 C C . ALA A 1 116 ? -0.051 25.688 -7.906 1 98.75 116 ALA A C 1
ATOM 918 O O . ALA A 1 116 ? -0.195 26.672 -7.176 1 98.75 116 ALA A O 1
ATOM 919 N N . ALA A 1 117 ? 0.931 24.812 -7.723 1 98.81 117 ALA A N 1
ATOM 920 C CA . ALA A 1 117 ? 1.95 25.016 -6.695 1 98.81 117 ALA A CA 1
ATOM 921 C C . ALA A 1 117 ? 2.729 26.312 -6.934 1 98.81 117 ALA A C 1
ATOM 923 O O . ALA A 1 117 ? 3.021 27.047 -5.988 1 98.81 117 ALA A O 1
ATOM 924 N N . GLU A 1 118 ? 3.045 26.562 -8.172 1 98.44 118 GLU A N 1
ATOM 925 C CA . GLU A 1 118 ? 3.752 27.797 -8.508 1 98.44 118 GLU A CA 1
ATOM 926 C C . GLU A 1 118 ? 2.902 29.016 -8.195 1 98.44 118 GLU A C 1
ATOM 928 O O . GLU A 1 118 ? 3.416 30.031 -7.691 1 98.44 118 GLU A O 1
ATOM 933 N N . LYS A 1 119 ? 1.673 28.938 -8.5 1 98.5 119 LYS A N 1
ATOM 934 C CA . LYS A 1 119 ? 0.759 30.031 -8.188 1 98.5 119 LYS A CA 1
ATOM 935 C C . LYS A 1 119 ? 0.688 30.281 -6.68 1 98.5 119 LYS A C 1
ATOM 937 O O . LYS A 1 119 ? 0.706 31.422 -6.227 1 98.5 119 LYS A O 1
ATOM 942 N N . VAL A 1 120 ? 0.585 29.219 -5.914 1 98.75 120 VAL A N 1
ATOM 943 C CA . VAL A 1 120 ? 0.519 29.312 -4.457 1 98.75 120 VAL A CA 1
ATOM 944 C C . VAL A 1 120 ? 1.778 29.984 -3.922 1 98.75 120 VAL A C 1
ATOM 946 O O . VAL A 1 120 ? 1.697 30.906 -3.104 1 98.75 120 VAL A O 1
ATOM 949 N N . LYS A 1 121 ? 2.924 29.547 -4.383 1 98.19 121 LYS A N 1
ATOM 950 C CA . LYS A 1 121 ? 4.195 30.109 -3.928 1 98.19 121 LYS A CA 1
ATOM 951 C C . LYS A 1 121 ? 4.285 31.594 -4.246 1 98.19 121 LYS A C 1
ATOM 953 O O . LYS A 1 121 ? 4.789 32.375 -3.439 1 98.19 121 LYS A O 1
ATOM 958 N N . SER A 1 122 ? 3.771 31.953 -5.375 1 98 122 SER A N 1
ATOM 959 C CA . SER A 1 122 ? 3.861 33.344 -5.832 1 98 122 SER A CA 1
ATOM 960 C C . SER A 1 122 ? 2.838 34.219 -5.129 1 98 122 SER A C 1
ATOM 962 O O . SER A 1 122 ? 3.145 35.344 -4.742 1 98 122 SER A O 1
ATOM 964 N N . GLU A 1 123 ? 1.632 33.688 -4.926 1 98.19 123 GLU A N 1
ATOM 965 C CA . GLU A 1 123 ? 0.518 34.5 -4.449 1 98.19 123 GLU A CA 1
ATOM 966 C C . GLU A 1 123 ? 0.434 34.5 -2.926 1 98.19 123 GLU A C 1
ATOM 968 O O . GLU A 1 123 ? -0.03 35.469 -2.316 1 98.19 123 GLU A O 1
ATOM 973 N N . VAL A 1 124 ? 0.785 33.469 -2.32 1 98.38 124 VAL A N 1
ATOM 974 C CA . VAL A 1 124 ? 0.562 33.312 -0.886 1 98.38 124 VAL A CA 1
ATOM 975 C C . VAL A 1 124 ? 1.899 33.125 -0.172 1 98.38 124 VAL A C 1
ATOM 977 O O . VAL A 1 124 ? 2.213 33.844 0.769 1 98.38 124 VAL A O 1
ATOM 980 N N . GLY A 1 125 ? 2.727 32.094 -0.601 1 98.38 125 GLY A N 1
ATOM 981 C CA . GLY A 1 125 ? 4.012 31.812 0.016 1 98.38 125 GLY A CA 1
ATOM 982 C C . GLY A 1 125 ? 4.312 30.328 0.121 1 98.38 125 GLY A C 1
ATOM 983 O O . GLY A 1 125 ? 3.637 29.5 -0.501 1 98.38 125 GLY A O 1
ATOM 984 N N . ASP A 1 126 ? 5.355 30.016 0.911 1 98.44 126 ASP A N 1
ATOM 985 C CA . ASP A 1 126 ? 5.781 28.641 1.087 1 98.44 126 ASP A CA 1
ATOM 986 C C . ASP A 1 126 ? 4.84 27.891 2.025 1 98.44 126 ASP A C 1
ATOM 988 O O . ASP A 1 126 ? 4.594 28.328 3.15 1 98.44 126 ASP A O 1
ATOM 992 N N . VAL A 1 127 ? 4.398 26.781 1.59 1 98.81 127 VAL A N 1
ATOM 993 C CA . VAL A 1 127 ? 3.492 25.953 2.379 1 98.81 127 VAL A CA 1
ATOM 994 C C . VAL A 1 127 ? 4.25 25.312 3.541 1 98.81 127 VAL A C 1
ATOM 996 O O . VAL A 1 127 ? 5.316 24.719 3.348 1 98.81 127 VAL A O 1
ATOM 999 N N . ASP A 1 128 ? 3.684 25.406 4.715 1 98.81 128 ASP A N 1
ATOM 1000 C CA . ASP A 1 128 ? 4.309 24.844 5.91 1 98.81 128 ASP A CA 1
ATOM 1001 C C . ASP A 1 128 ? 3.715 23.484 6.262 1 98.81 128 ASP A C 1
ATOM 1003 O O . ASP A 1 128 ? 4.398 22.625 6.824 1 98.81 128 ASP A O 1
ATOM 1007 N N . ILE A 1 129 ? 2.451 23.328 6.043 1 98.94 129 ILE A N 1
ATOM 1008 C CA . ILE A 1 129 ? 1.742 22.094 6.316 1 98.94 129 ILE A CA 1
ATOM 1009 C C . ILE A 1 129 ? 0.955 21.656 5.078 1 98.94 129 ILE A C 1
ATOM 1011 O O . ILE A 1 129 ? 0.102 22.406 4.59 1 98.94 129 ILE A O 1
ATOM 1015 N N . LEU A 1 130 ? 1.344 20.562 4.539 1 98.94 130 LEU A N 1
ATOM 1016 C CA . LEU A 1 130 ? 0.648 19.969 3.4 1 98.94 130 LEU A CA 1
ATOM 1017 C C . LEU A 1 130 ? -0.218 18.797 3.842 1 98.94 130 LEU A C 1
ATOM 1019 O O . LEU A 1 130 ? 0.288 17.828 4.406 1 98.94 130 LEU A O 1
ATOM 1023 N N . ILE A 1 131 ? -1.508 18.906 3.641 1 98.94 131 ILE A N 1
ATOM 1024 C CA . ILE A 1 131 ? -2.439 17.828 3.973 1 98.94 131 ILE A CA 1
ATOM 1025 C C . ILE A 1 131 ? -2.945 17.172 2.691 1 98.94 131 ILE A C 1
ATOM 1027 O O . ILE A 1 131 ? -3.877 17.672 2.057 1 98.94 131 ILE A O 1
ATOM 1031 N N . ASN A 1 132 ? -2.346 16.047 2.389 1 98.81 132 ASN A N 1
ATOM 1032 C CA . ASN A 1 132 ? -2.857 15.203 1.319 1 98.81 132 ASN A CA 1
ATOM 1033 C C . ASN A 1 132 ? -4.125 14.469 1.745 1 98.81 132 ASN A C 1
ATOM 1035 O O . ASN A 1 132 ? -4.059 13.375 2.299 1 98.81 132 ASN A O 1
ATOM 1039 N N . ASN A 1 133 ? -5.242 15.07 1.354 1 98.56 133 ASN A N 1
ATOM 1040 C CA . ASN A 1 133 ? -6.523 14.609 1.881 1 98.56 133 ASN A CA 1
ATOM 1041 C C . ASN A 1 133 ? -7.457 14.148 0.766 1 98.56 133 ASN A C 1
ATOM 1043 O O . ASN A 1 133 ? -8.312 13.289 0.981 1 98.56 133 ASN A O 1
ATOM 1047 N N . ALA A 1 134 ? -7.262 14.742 -0.424 1 98.12 134 ALA A N 1
ATOM 1048 C CA . ALA A 1 134 ? -8.156 14.383 -1.524 1 98.12 134 ALA A CA 1
ATOM 1049 C C . ALA A 1 134 ? -8.172 12.875 -1.749 1 98.12 134 ALA A C 1
ATOM 1051 O O . ALA A 1 134 ? -7.129 12.219 -1.673 1 98.12 134 ALA A O 1
ATOM 1052 N N . GLY A 1 135 ? -9.328 12.32 -1.971 1 96.56 135 GLY A N 1
ATOM 1053 C CA . GLY A 1 135 ? -9.484 10.898 -2.213 1 96.56 135 GLY A CA 1
ATOM 1054 C C . GLY A 1 135 ? -10.773 10.555 -2.936 1 96.56 135 GLY A C 1
ATOM 1055 O O . GLY A 1 135 ? -11.742 11.312 -2.875 1 96.56 135 GLY A O 1
ATOM 1056 N N . VAL A 1 136 ? -10.75 9.492 -3.648 1 96.31 136 VAL A N 1
ATOM 1057 C CA . VAL A 1 136 ? -11.945 8.984 -4.328 1 96.31 136 VAL A CA 1
ATOM 1058 C C . VAL A 1 136 ? -12.102 7.492 -4.055 1 96.31 136 VAL A C 1
ATOM 1060 O O . VAL A 1 136 ? -11.148 6.82 -3.668 1 96.31 136 VAL A O 1
ATOM 1063 N N . VAL A 1 137 ? -13.336 7.027 -4.168 1 94.44 137 VAL A N 1
ATOM 1064 C CA . VAL A 1 137 ? -13.664 5.617 -3.971 1 94.44 137 VAL A CA 1
ATOM 1065 C C . VAL A 1 137 ? -14.703 5.184 -5 1 94.44 137 VAL A C 1
ATOM 1067 O O . VAL A 1 137 ? -15.664 5.914 -5.277 1 94.44 137 VAL A O 1
ATOM 1070 N N . THR A 1 138 ? -14.469 4.086 -5.598 1 90.06 138 THR A N 1
ATOM 1071 C CA . THR A 1 138 ? -15.445 3.549 -6.535 1 90.06 138 THR A CA 1
ATOM 1072 C C . THR A 1 138 ? -16.484 2.707 -5.801 1 90.06 138 THR A C 1
ATOM 1074 O O . THR A 1 138 ? -17.688 2.805 -6.09 1 90.06 138 THR A O 1
ATOM 1077 N N . GLY A 1 139 ? -16.031 1.879 -4.879 1 88.81 139 GLY A N 1
ATOM 1078 C CA . GLY A 1 139 ? -16.906 1.078 -4.047 1 88.81 139 GLY A CA 1
ATOM 1079 C C . GLY A 1 139 ? -17.547 -0.074 -4.793 1 88.81 139 GLY A C 1
ATOM 1080 O O . GLY A 1 139 ? -18.719 -0.386 -4.574 1 88.81 139 GLY A O 1
ATOM 1081 N N . LYS A 1 140 ? -16.875 -0.572 -5.746 1 90.06 140 LYS A N 1
ATOM 1082 C CA . LYS A 1 140 ? -17.328 -1.709 -6.535 1 90.06 140 LYS A CA 1
ATOM 1083 C C . LYS A 1 140 ? -16.328 -2.859 -6.484 1 90.06 140 LYS A C 1
ATOM 1085 O O . LYS A 1 140 ? -15.133 -2.641 -6.27 1 90.06 140 LYS A O 1
ATOM 1090 N N . LYS A 1 141 ? -16.922 -4.055 -6.602 1 90.81 141 LYS A N 1
ATOM 1091 C CA . LYS A 1 141 ? -16.047 -5.211 -6.75 1 90.81 141 LYS A CA 1
ATOM 1092 C C . LYS A 1 141 ? -15.211 -5.105 -8.023 1 90.81 141 LYS A C 1
ATOM 1094 O O . LYS A 1 141 ? -15.57 -4.371 -8.945 1 90.81 141 LYS A O 1
ATOM 1099 N N . ILE A 1 142 ? -14.195 -5.871 -8.156 1 90.69 142 ILE A N 1
ATOM 1100 C CA . ILE A 1 142 ? -13.148 -5.684 -9.148 1 90.69 142 ILE A CA 1
ATOM 1101 C C . ILE A 1 142 ? -13.742 -5.789 -10.555 1 90.69 142 ILE A C 1
ATOM 1103 O O . ILE A 1 142 ? -13.359 -5.031 -11.453 1 90.69 142 ILE A O 1
ATOM 1107 N N . PHE A 1 143 ? -14.742 -6.645 -10.812 1 89.44 143 PHE A N 1
ATOM 1108 C CA . PHE A 1 143 ? -15.258 -6.867 -12.164 1 89.44 143 PHE A CA 1
ATOM 1109 C C . PHE A 1 143 ? -16.266 -5.789 -12.547 1 89.44 143 PHE A C 1
ATOM 1111 O O . PHE A 1 143 ? -16.547 -5.582 -13.727 1 89.44 143 PHE A O 1
ATOM 1118 N N . ASP A 1 144 ? -16.766 -5.117 -11.547 1 89.94 144 ASP A N 1
ATOM 1119 C CA . ASP A 1 144 ? -17.75 -4.07 -11.789 1 89.94 144 ASP A CA 1
ATOM 1120 C C . ASP A 1 144 ? -17.094 -2.689 -11.82 1 89.94 144 ASP A C 1
ATOM 1122 O O . ASP A 1 144 ? -17.75 -1.691 -12.125 1 89.94 144 ASP A O 1
ATOM 1126 N N . CYS A 1 145 ? -15.891 -2.711 -11.523 1 92 145 CYS A N 1
ATOM 1127 C CA . CYS A 1 145 ? -15.188 -1.434 -11.469 1 92 145 CYS A CA 1
ATOM 1128 C C . CYS A 1 145 ? -14.68 -1.026 -12.844 1 92 145 CYS A C 1
ATOM 1130 O O . CYS A 1 145 ? -14 -1.81 -13.516 1 92 145 CYS A O 1
ATOM 1132 N N . ASP A 1 146 ? -15.008 0.19 -13.242 1 95.19 146 ASP A N 1
ATOM 1133 C CA . ASP A 1 146 ? -14.492 0.729 -14.5 1 95.19 146 ASP A CA 1
ATOM 1134 C C . ASP A 1 146 ? -12.977 0.904 -14.438 1 95.19 146 ASP A C 1
ATOM 1136 O O . ASP A 1 146 ? -12.438 1.397 -13.445 1 95.19 146 ASP A O 1
ATOM 1140 N N . ASP A 1 147 ? -12.312 0.481 -15.523 1 97 147 ASP A N 1
ATOM 1141 C CA . ASP A 1 147 ? -10.852 0.522 -15.555 1 97 147 ASP A CA 1
ATOM 1142 C C . ASP A 1 147 ? -10.336 1.939 -15.305 1 97 147 ASP A C 1
ATOM 1144 O O . ASP A 1 147 ? -9.383 2.137 -14.555 1 97 147 ASP A O 1
ATOM 1148 N N . ASN A 1 148 ? -10.922 2.855 -15.961 1 96.88 148 ASN A N 1
ATOM 1149 C CA . ASN A 1 148 ? -10.469 4.238 -15.836 1 96.88 148 ASN A CA 1
ATOM 1150 C C . ASN A 1 148 ? -10.656 4.766 -14.414 1 96.88 148 ASN A C 1
ATOM 1152 O O . ASN A 1 148 ? -9.852 5.57 -13.938 1 96.88 148 ASN A O 1
ATOM 1156 N N . LEU A 1 149 ? -11.688 4.344 -13.773 1 96.56 149 LEU A N 1
ATOM 1157 C CA . LEU A 1 149 ? -11.922 4.758 -12.391 1 96.56 149 LEU A CA 1
ATOM 1158 C C . LEU A 1 149 ? -10.891 4.145 -11.461 1 96.56 149 LEU A C 1
ATOM 1160 O O . LEU A 1 149 ? -10.492 4.766 -10.469 1 96.56 149 LEU A O 1
ATOM 1164 N N . MET A 1 150 ? -10.484 2.928 -11.797 1 97.75 150 MET A N 1
ATOM 1165 C CA . MET A 1 150 ? -9.438 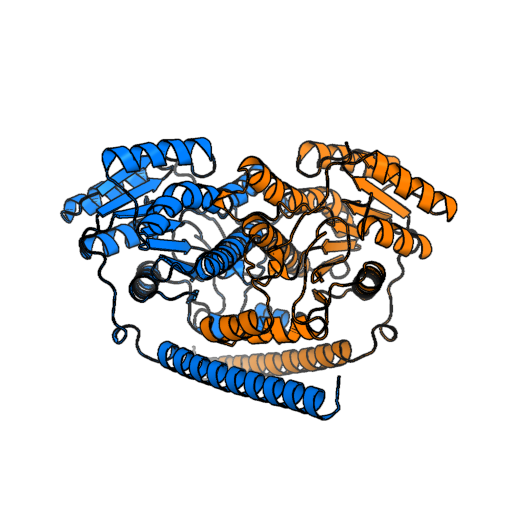2.301 -11 1 97.75 150 MET A CA 1
ATOM 1166 C C . MET A 1 150 ? -8.125 3.062 -11.133 1 97.75 150 MET A C 1
ATOM 1168 O O . MET A 1 150 ? -7.426 3.285 -10.141 1 97.75 150 MET A O 1
ATOM 1172 N N . GLU A 1 151 ? -7.805 3.424 -12.344 1 97.94 151 GLU A N 1
ATOM 1173 C CA . GLU A 1 151 ? -6.609 4.23 -12.562 1 97.94 151 GLU A CA 1
ATOM 1174 C C . GLU A 1 151 ? -6.719 5.582 -11.867 1 97.94 151 GLU A C 1
ATOM 1176 O O . GLU A 1 151 ? -5.738 6.078 -11.305 1 97.94 151 GLU A O 1
ATOM 1181 N N . LEU A 1 152 ? -7.898 6.152 -11.945 1 98 152 LEU A N 1
ATOM 1182 C CA . LEU A 1 152 ? -8.133 7.434 -11.289 1 98 152 LEU A CA 1
ATOM 1183 C C . LEU A 1 152 ? -7.941 7.316 -9.781 1 98 152 LEU A C 1
ATOM 1185 O O . LEU A 1 152 ? -7.363 8.203 -9.156 1 98 152 LEU A O 1
ATOM 1189 N N . THR A 1 153 ? -8.453 6.242 -9.195 1 98.31 153 THR A N 1
ATOM 1190 C CA . THR A 1 153 ? -8.305 6 -7.766 1 98.31 153 THR A CA 1
ATOM 1191 C C . THR A 1 153 ? -6.836 6 -7.371 1 98.31 153 THR A C 1
ATOM 1193 O O . THR A 1 153 ? -6.449 6.637 -6.387 1 98.31 153 THR A O 1
ATOM 1196 N N . MET A 1 154 ? -6.004 5.359 -8.164 1 98.75 154 MET A N 1
ATOM 1197 C CA . MET A 1 154 ? -4.57 5.312 -7.883 1 98.75 154 MET A CA 1
ATOM 1198 C C . MET A 1 154 ? -3.939 6.691 -8.047 1 98.75 154 MET A C 1
ATOM 1200 O O . MET A 1 154 ? -3.129 7.109 -7.215 1 98.75 154 MET A O 1
ATOM 1204 N N . ALA A 1 155 ? -4.328 7.375 -9.062 1 98.56 155 ALA A N 1
ATOM 1205 C CA . ALA A 1 155 ? -3.758 8.68 -9.383 1 98.56 155 ALA A CA 1
ATOM 1206 C C . ALA A 1 155 ? -4.062 9.695 -8.281 1 98.56 155 ALA A C 1
ATOM 1208 O O . ALA A 1 155 ? -3.18 10.445 -7.859 1 98.56 155 ALA A O 1
ATOM 1209 N N . VAL A 1 156 ? -5.238 9.656 -7.766 1 98.69 156 VAL A N 1
ATOM 1210 C CA . VAL A 1 156 ? -5.711 10.664 -6.82 1 98.69 156 VAL A CA 1
ATOM 1211 C C . VAL A 1 156 ? -5.246 10.305 -5.41 1 98.69 156 VAL A C 1
ATOM 1213 O O . VAL A 1 156 ? -4.695 11.141 -4.695 1 98.69 156 VAL A O 1
ATOM 1216 N N . ASN A 1 157 ? -5.422 9.023 -5.016 1 98.75 157 ASN A N 1
ATOM 1217 C CA . ASN A 1 157 ? -5.289 8.641 -3.615 1 98.75 157 ASN A CA 1
ATOM 1218 C C . ASN A 1 157 ? -3.824 8.453 -3.223 1 98.75 157 ASN A C 1
ATOM 1220 O O . ASN A 1 157 ? -3.496 8.406 -2.035 1 98.75 157 ASN A O 1
ATOM 1224 N N . VAL A 1 158 ? -2.908 8.312 -4.25 1 98.62 158 VAL A N 1
ATOM 1225 C CA . VAL A 1 158 ? -1.542 8.031 -3.818 1 98.62 158 VAL A CA 1
ATOM 1226 C C . VAL A 1 158 ? -0.554 8.719 -4.762 1 98.62 158 VAL A C 1
ATOM 1228 O O . VAL A 1 158 ? 0.333 9.445 -4.32 1 98.62 158 VAL A O 1
ATOM 1231 N N . THR A 1 159 ? -0.688 8.555 -6.086 1 98.69 159 THR A N 1
ATOM 1232 C CA . THR A 1 159 ? 0.298 9.109 -7.008 1 98.69 159 THR A CA 1
ATOM 1233 C C . THR A 1 159 ? 0.391 10.625 -6.859 1 98.69 159 THR A C 1
ATOM 1235 O O . THR A 1 159 ? 1.477 11.203 -6.965 1 98.69 159 THR A O 1
ATOM 1238 N N . SER A 1 160 ? -0.721 11.227 -6.617 1 98.81 160 SER A N 1
ATOM 1239 C CA . SER A 1 160 ? -0.759 12.68 -6.422 1 98.81 160 SER A CA 1
ATOM 1240 C C . SER A 1 160 ? 0.122 13.102 -5.254 1 98.81 160 SER A C 1
ATOM 1242 O O . SER A 1 160 ? 0.685 14.195 -5.258 1 98.81 160 SER A O 1
ATOM 1244 N N . HIS A 1 161 ? 0.26 12.25 -4.219 1 98.81 161 HIS A N 1
ATOM 1245 C CA . HIS A 1 161 ? 1.066 12.578 -3.047 1 98.81 161 HIS A CA 1
ATOM 1246 C C . HIS A 1 161 ? 2.527 12.797 -3.428 1 98.81 161 HIS A C 1
ATOM 1248 O O . HIS A 1 161 ? 3.23 13.57 -2.777 1 98.81 161 HIS A O 1
ATOM 1254 N N . PHE A 1 162 ? 2.961 12.062 -4.488 1 98.62 162 PHE A N 1
ATOM 1255 C CA . PHE A 1 162 ? 4.328 12.258 -4.953 1 98.62 162 PHE A CA 1
ATOM 1256 C C . PHE A 1 162 ? 4.543 13.703 -5.383 1 98.62 162 PHE A C 1
ATOM 1258 O O . PHE A 1 162 ? 5.492 14.359 -4.934 1 98.62 162 PHE A O 1
ATOM 1265 N N . PHE A 1 163 ? 3.664 14.172 -6.094 1 98.75 163 PHE A N 1
ATOM 1266 C CA . PHE A 1 163 ? 3.891 15.422 -6.812 1 98.75 163 PHE A CA 1
ATOM 1267 C C . PHE A 1 163 ? 3.574 16.625 -5.926 1 98.75 163 PHE A C 1
ATOM 1269 O O . PHE A 1 163 ? 4.242 17.656 -6.012 1 98.75 163 PHE A O 1
ATOM 1276 N N . THR A 1 164 ? 2.518 16.484 -5.086 1 98.75 164 THR A N 1
ATOM 1277 C CA . THR A 1 164 ? 2.285 17.547 -4.109 1 98.75 164 THR A CA 1
ATOM 1278 C C . THR A 1 164 ? 3.479 17.688 -3.17 1 98.75 164 THR A C 1
ATOM 1280 O O . THR A 1 164 ? 3.914 18.812 -2.875 1 98.75 164 THR A O 1
ATOM 1283 N N . THR A 1 165 ? 3.994 16.578 -2.732 1 98.56 165 THR A N 1
ATOM 1284 C CA . THR A 1 165 ? 5.137 16.578 -1.828 1 98.56 165 THR A CA 1
ATOM 1285 C C . THR A 1 165 ? 6.375 17.141 -2.521 1 98.56 165 THR A C 1
ATOM 1287 O O . THR A 1 165 ? 7.09 17.969 -1.947 1 98.56 165 THR A O 1
ATOM 1290 N N . LYS A 1 166 ? 6.617 16.734 -3.738 1 98.06 166 LYS A N 1
ATOM 1291 C CA . LYS A 1 166 ? 7.762 17.25 -4.488 1 98.06 166 LYS A CA 1
ATOM 1292 C C . LYS A 1 166 ? 7.656 18.75 -4.699 1 98.06 166 LYS A C 1
ATOM 1294 O O . LYS A 1 166 ? 8.672 19.453 -4.762 1 98.06 166 LYS A O 1
ATOM 1299 N N . ALA A 1 167 ? 6.469 19.219 -4.793 1 98.38 167 ALA A N 1
ATOM 1300 C CA . ALA A 1 167 ? 6.234 20.641 -5.059 1 98.38 167 ALA A CA 1
ATOM 1301 C C . ALA A 1 167 ? 6.547 21.484 -3.828 1 98.38 167 ALA A C 1
ATOM 1303 O O . ALA A 1 167 ? 7.059 22.594 -3.947 1 98.38 167 ALA A O 1
ATOM 1304 N N . PHE A 1 168 ? 6.312 20.969 -2.623 1 98.5 168 PHE A N 1
ATOM 1305 C CA . PHE A 1 168 ? 6.309 21.875 -1.479 1 98.5 168 PHE A CA 1
ATOM 1306 C C . PHE A 1 168 ? 7.379 21.469 -0.472 1 98.5 168 PHE A C 1
ATOM 1308 O O . PHE A 1 168 ? 7.809 22.297 0.342 1 98.5 168 PHE A O 1
ATOM 1315 N N . LEU A 1 169 ? 7.809 20.266 -0.501 1 97.44 169 LEU A N 1
ATOM 1316 C CA . LEU A 1 169 ? 8.719 19.734 0.51 1 97.44 169 LEU A CA 1
ATOM 1317 C C . LEU A 1 169 ? 10.07 20.438 0.441 1 97.44 169 LEU A C 1
ATOM 1319 O O . LEU A 1 169 ? 10.703 20.672 1.472 1 97.44 169 LEU A O 1
ATOM 1323 N N . PRO A 1 170 ? 10.625 20.766 -0.759 1 96.81 170 PRO A N 1
ATOM 1324 C CA . PRO A 1 170 ? 11.945 21.391 -0.824 1 96.81 170 PRO A CA 1
ATOM 1325 C C . PRO A 1 170 ? 12.047 22.656 0.032 1 96.81 170 PRO A C 1
ATOM 1327 O O . PRO A 1 170 ? 13.047 22.859 0.721 1 96.81 170 PRO A O 1
ATOM 1330 N N . ALA A 1 171 ? 11.055 23.469 0.02 1 97.44 171 ALA A N 1
ATOM 1331 C CA . ALA A 1 171 ? 11.062 24.672 0.847 1 97.44 171 ALA A CA 1
ATOM 1332 C C . ALA A 1 171 ? 11.047 24.328 2.332 1 97.44 171 ALA A C 1
ATOM 1334 O O . ALA A 1 171 ? 11.68 25 3.145 1 97.44 171 ALA A O 1
ATOM 1335 N N . MET A 1 172 ? 10.266 23.312 2.699 1 97.69 172 MET A N 1
ATOM 1336 C CA . MET A 1 172 ? 10.227 22.844 4.082 1 97.69 172 MET A CA 1
ATOM 1337 C C . MET A 1 172 ? 11.602 22.391 4.551 1 97.69 172 MET A C 1
ATOM 1339 O O . MET A 1 172 ? 12.016 22.703 5.672 1 97.69 172 MET A O 1
ATOM 1343 N N . LEU A 1 173 ? 12.242 21.672 3.67 1 96.31 173 LEU A N 1
ATOM 1344 C CA . LEU A 1 173 ? 13.562 21.156 4 1 96.31 173 LEU A CA 1
ATOM 1345 C C . LEU A 1 173 ? 14.57 22.281 4.156 1 96.31 173 LEU A C 1
ATOM 1347 O O . LEU A 1 173 ? 15.391 22.266 5.074 1 96.31 173 LEU A O 1
ATOM 1351 N N . LYS A 1 174 ? 14.5 23.219 3.279 1 96.12 174 LYS A N 1
ATOM 1352 C CA . LYS A 1 174 ? 15.406 24.375 3.34 1 96.12 174 LYS A CA 1
ATOM 1353 C C . LYS A 1 174 ? 15.242 25.125 4.656 1 96.12 174 LYS A C 1
ATOM 1355 O O . LYS A 1 174 ? 16.234 25.562 5.254 1 96.12 174 LYS A O 1
ATOM 1360 N N . LYS A 1 175 ? 14.062 25.219 5.141 1 96.81 175 LYS A N 1
ATOM 1361 C CA . LYS A 1 175 ? 13.758 25.953 6.367 1 96.81 175 LYS A CA 1
ATOM 1362 C C . LYS A 1 175 ? 13.836 25.047 7.586 1 96.81 175 LYS A C 1
ATOM 1364 O O . LYS A 1 175 ? 13.812 25.516 8.727 1 96.81 175 LYS A O 1
ATOM 1369 N N . ASN A 1 176 ? 13.945 23.734 7.367 1 96.94 176 ASN A N 1
ATOM 1370 C CA . ASN A 1 176 ? 13.82 22.734 8.422 1 96.94 176 ASN A CA 1
ATOM 1371 C C . ASN A 1 176 ? 12.57 22.953 9.266 1 96.94 176 ASN A C 1
ATOM 1373 O O . ASN A 1 176 ? 12.648 23.031 10.492 1 96.94 176 ASN A O 1
ATOM 1377 N N . HIS A 1 177 ? 11.516 23.203 8.562 1 98.12 177 HIS A N 1
ATOM 1378 C CA . HIS A 1 177 ? 10.219 23.469 9.164 1 98.12 177 HIS A CA 1
ATOM 1379 C C . HIS A 1 177 ? 9.086 23.062 8.234 1 98.12 177 HIS A C 1
ATOM 1381 O O . HIS A 1 177 ? 8.961 23.578 7.125 1 98.12 177 HIS A O 1
ATOM 1387 N N . GLY A 1 178 ? 8.336 22.109 8.68 1 98.25 178 GLY A N 1
ATOM 1388 C CA . GLY A 1 178 ? 7.227 21.688 7.832 1 98.25 178 GLY A CA 1
ATOM 1389 C C . GLY A 1 178 ? 6.547 20.422 8.32 1 98.25 178 GLY A C 1
ATOM 1390 O O . GLY A 1 178 ? 7.012 19.781 9.266 1 98.25 178 GLY A O 1
ATOM 1391 N N . HIS A 1 179 ? 5.422 20.078 7.754 1 98.81 179 HIS A N 1
ATOM 1392 C CA . HIS A 1 179 ? 4.637 18.906 8.125 1 98.81 179 HIS A CA 1
ATOM 1393 C C . HIS A 1 179 ? 3.844 18.375 6.941 1 98.81 179 HIS A C 1
ATOM 1395 O O . HIS A 1 179 ? 3.053 19.094 6.34 1 98.81 179 HIS A O 1
ATOM 1401 N N . ILE A 1 180 ? 4.129 17.203 6.574 1 98.75 180 ILE A N 1
ATOM 1402 C CA . ILE A 1 180 ? 3.352 16.516 5.551 1 98.75 180 ILE A CA 1
ATOM 1403 C C . ILE A 1 180 ? 2.389 15.523 6.211 1 98.75 180 ILE A C 1
ATOM 1405 O O . ILE A 1 180 ? 2.805 14.672 6.996 1 98.75 180 ILE A O 1
ATOM 1409 N N . VAL A 1 181 ? 1.105 15.695 5.953 1 98.88 181 VAL A N 1
ATOM 1410 C CA . VAL A 1 181 ? 0.066 14.828 6.496 1 98.88 181 VAL A CA 1
ATOM 1411 C C . VAL A 1 181 ? -0.595 14.039 5.363 1 98.88 181 VAL A C 1
ATOM 1413 O O . VAL A 1 181 ? -1.023 14.625 4.367 1 98.88 181 VAL A O 1
ATOM 1416 N N . SER A 1 182 ? -0.59 12.758 5.438 1 98.69 182 SER A N 1
ATOM 1417 C CA . SER A 1 182 ? -1.276 11.906 4.473 1 98.69 182 SER A CA 1
ATOM 1418 C C . SER A 1 182 ? -2.521 11.273 5.086 1 98.69 182 SER A C 1
ATOM 1420 O O . SER A 1 182 ? -2.426 10.5 6.043 1 98.69 182 SER A O 1
ATOM 1422 N N . ILE A 1 183 ? -3.678 11.641 4.527 1 98.56 183 ILE A N 1
ATOM 1423 C CA . ILE A 1 183 ? -4.922 11 4.938 1 98.56 183 ILE A CA 1
ATOM 1424 C C . ILE A 1 183 ? -5.098 9.688 4.176 1 98.56 183 ILE A C 1
ATOM 1426 O O . ILE A 1 183 ? -5.555 9.688 3.029 1 98.56 183 ILE A O 1
ATOM 1430 N N . ALA A 1 184 ? -4.75 8.625 4.836 1 98.31 184 ALA A N 1
ATOM 1431 C CA . ALA A 1 184 ? -4.941 7.289 4.273 1 98.31 184 ALA A CA 1
ATOM 1432 C C . ALA A 1 184 ? -6.27 6.691 4.719 1 98.31 184 ALA A C 1
ATOM 1434 O O . ALA A 1 184 ? -7.328 7.293 4.516 1 98.31 184 ALA A O 1
ATOM 1435 N N . SER A 1 185 ? -6.262 5.512 5.285 1 97.5 185 SER A N 1
ATOM 1436 C CA . SER A 1 185 ? -7.434 4.77 5.738 1 97.5 185 SER A CA 1
ATOM 1437 C C . SER A 1 185 ? -7.031 3.461 6.414 1 97.5 185 SER A C 1
ATOM 1439 O O . SER A 1 185 ? -5.918 2.971 6.215 1 97.5 185 SER A O 1
ATOM 1441 N N . LEU A 1 186 ? -7.914 2.939 7.246 1 96.12 186 LEU A N 1
ATOM 1442 C CA . LEU A 1 186 ? -7.703 1.571 7.707 1 96.12 186 LEU A CA 1
ATOM 1443 C C . LEU A 1 186 ? -7.727 0.595 6.535 1 96.12 186 LEU A C 1
ATOM 1445 O O . LEU A 1 186 ? -7.168 -0.5 6.621 1 96.12 186 LEU A O 1
ATOM 1449 N N . ALA A 1 187 ? -8.32 1.007 5.43 1 96.25 187 ALA A N 1
ATOM 1450 C CA . ALA A 1 187 ? -8.25 0.247 4.188 1 96.25 187 ALA A CA 1
ATOM 1451 C C . ALA A 1 187 ? -6.844 0.281 3.602 1 96.25 187 ALA A C 1
ATOM 1453 O O . ALA A 1 187 ? -6.574 -0.346 2.574 1 96.25 187 ALA A O 1
ATOM 1454 N N . GLY A 1 188 ? -5.977 0.995 4.156 1 97.81 188 GLY A N 1
ATOM 1455 C CA . GLY A 1 188 ? -4.559 0.978 3.836 1 97.81 188 GLY A CA 1
ATOM 1456 C C . GLY A 1 188 ? -3.768 -0.006 4.68 1 97.81 188 GLY A C 1
ATOM 1457 O O . GLY A 1 188 ? -2.553 -0.137 4.516 1 97.81 188 GLY A O 1
ATOM 1458 N N . LYS A 1 189 ? -4.461 -0.657 5.578 1 95.44 189 LYS A N 1
ATOM 1459 C CA . LYS A 1 189 ? -3.846 -1.627 6.477 1 95.44 189 LYS A CA 1
ATOM 1460 C C . LYS A 1 189 ? -4.527 -2.988 6.371 1 95.44 189 LYS A C 1
ATOM 1462 O O . LYS A 1 189 ? -3.92 -4.02 6.672 1 95.44 189 LYS A O 1
ATOM 1467 N N . PHE A 1 190 ? -5.781 -2.951 5.902 1 94.5 190 PHE A N 1
ATOM 1468 C CA . PHE A 1 190 ? -6.59 -4.16 5.793 1 94.5 190 PHE A CA 1
ATOM 1469 C C . PHE A 1 190 ? -7.266 -4.238 4.43 1 94.5 190 PHE A C 1
ATOM 1471 O O . PHE A 1 190 ? -7.891 -3.271 3.984 1 94.5 190 PHE A O 1
ATOM 1478 N N . GLY A 1 191 ? -7.098 -5.383 3.816 1 94.5 191 GLY A N 1
ATOM 1479 C CA . GLY A 1 191 ? -7.871 -5.594 2.605 1 94.5 191 GLY A CA 1
ATOM 1480 C C . GLY A 1 191 ? -9.359 -5.77 2.871 1 94.5 191 GLY A C 1
ATOM 1481 O O . GLY A 1 191 ? -9.75 -6.488 3.793 1 94.5 191 GLY A O 1
ATOM 1482 N N . ILE A 1 192 ? -10.148 -5.094 2.055 1 92.75 192 ILE A N 1
ATOM 1483 C CA . ILE A 1 192 ? -11.594 -5.105 2.279 1 92.75 192 ILE A CA 1
ATOM 1484 C C . ILE A 1 192 ? -12.312 -5.473 0.984 1 92.75 192 ILE A C 1
ATOM 1486 O O . ILE A 1 192 ? -11.953 -4.984 -0.091 1 92.75 192 ILE A O 1
ATOM 1490 N N . THR A 1 193 ? -13.336 -6.328 1.107 1 91.75 193 THR A N 1
ATOM 1491 C CA . THR A 1 193 ? -14.172 -6.719 -0.025 1 91.75 193 THR A CA 1
ATOM 1492 C C . THR A 1 193 ? -14.859 -5.504 -0.637 1 91.75 193 THR A C 1
ATOM 1494 O O . THR A 1 193 ? -15.391 -4.656 0.083 1 91.75 193 THR A O 1
ATOM 1497 N N . GLY A 1 194 ? -14.773 -5.414 -1.944 1 92.25 194 GLY A N 1
ATOM 1498 C CA . GLY A 1 194 ? -15.461 -4.34 -2.643 1 92.25 194 GLY A CA 1
ATOM 1499 C C . GLY A 1 194 ? -14.633 -3.072 -2.746 1 92.25 194 GLY A C 1
ATOM 1500 O O . GLY A 1 194 ? -15.133 -2.039 -3.201 1 92.25 194 GLY A O 1
ATOM 1501 N N . LEU A 1 195 ? -13.367 -3.166 -2.334 1 95.38 195 LEU A N 1
ATOM 1502 C CA . LEU A 1 195 ? -12.5 -1.992 -2.309 1 95.38 195 LEU A CA 1
ATOM 1503 C C . LEU A 1 195 ? -11.117 -2.332 -2.836 1 95.38 195 LEU A C 1
ATOM 1505 O O . LEU A 1 195 ? -10.109 -1.829 -2.324 1 95.38 195 LEU A O 1
ATOM 1509 N N . VAL A 1 196 ? -11.047 -3.127 -3.854 1 97.06 196 VAL A N 1
ATOM 1510 C CA . VAL A 1 196 ? -9.75 -3.619 -4.312 1 97.06 196 VAL A CA 1
ATOM 1511 C C . VAL A 1 196 ? -8.867 -2.443 -4.73 1 97.06 196 VAL A C 1
ATOM 1513 O O . VAL A 1 196 ? -7.754 -2.287 -4.227 1 97.06 196 VAL A O 1
ATOM 1516 N N . ASP A 1 197 ? -9.391 -1.592 -5.645 1 97.5 197 ASP A N 1
ATOM 1517 C CA . ASP A 1 197 ? -8.578 -0.463 -6.098 1 97.5 197 ASP A CA 1
ATOM 1518 C C . ASP A 1 197 ? -8.367 0.545 -4.969 1 97.5 197 ASP A C 1
ATOM 1520 O O . ASP A 1 197 ? -7.285 1.125 -4.844 1 97.5 197 ASP A O 1
ATOM 1524 N N . TYR A 1 198 ? -9.383 0.765 -4.145 1 97.75 198 TYR A N 1
ATOM 1525 C CA . TYR A 1 198 ? -9.273 1.697 -3.029 1 97.75 198 TYR A CA 1
ATOM 1526 C C . TYR A 1 198 ? -8.242 1.224 -2.016 1 97.75 198 TYR A C 1
ATOM 1528 O O . TYR A 1 198 ? -7.391 2.004 -1.576 1 97.75 198 TYR A O 1
ATOM 1536 N N . CYS A 1 199 ? -8.297 -0.062 -1.623 1 98.19 199 CYS A N 1
ATOM 1537 C CA . CYS A 1 199 ? -7.309 -0.609 -0.701 1 98.19 199 CYS A CA 1
ATOM 1538 C C . CYS A 1 199 ? -5.902 -0.497 -1.28 1 98.19 199 CYS A C 1
ATOM 1540 O O . CYS A 1 199 ? -4.973 -0.08 -0.586 1 98.19 199 CYS A O 1
ATOM 1542 N N . ALA A 1 200 ? -5.754 -0.866 -2.555 1 98.75 200 ALA A N 1
ATOM 1543 C CA . ALA A 1 200 ? -4.445 -0.723 -3.188 1 98.75 200 ALA A CA 1
ATOM 1544 C C . ALA A 1 200 ? -3.928 0.706 -3.059 1 98.75 200 ALA A C 1
ATOM 1546 O O . ALA A 1 200 ? -2.771 0.921 -2.689 1 98.75 200 ALA A O 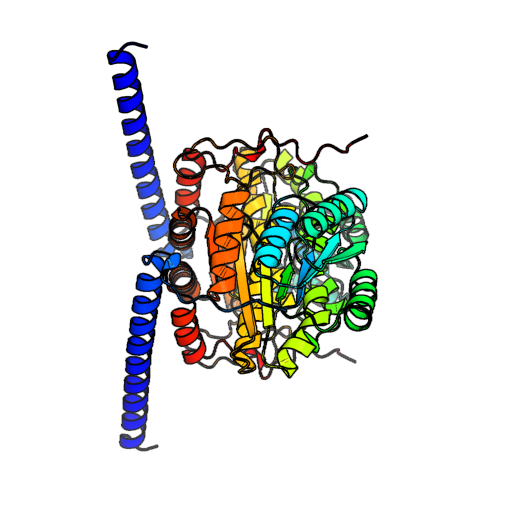1
ATOM 1547 N N . SER A 1 201 ? -4.746 1.642 -3.33 1 98.75 201 SER A N 1
ATOM 1548 C CA . SER A 1 201 ? -4.359 3.049 -3.311 1 98.75 201 SER A CA 1
ATOM 1549 C C . SER A 1 201 ? -4.027 3.512 -1.896 1 98.75 201 SER A C 1
ATOM 1551 O O . SER A 1 201 ? -3.049 4.23 -1.686 1 98.75 201 SER A O 1
ATOM 1553 N N . LYS A 1 202 ? -4.816 3.129 -0.957 1 98.81 202 LYS A N 1
ATOM 1554 C CA . LYS A 1 202 ? -4.617 3.611 0.407 1 98.81 202 LYS A CA 1
ATOM 1555 C C . LYS A 1 202 ? -3.455 2.889 1.08 1 98.81 202 LYS A C 1
ATOM 1557 O O . LYS A 1 202 ? -2.738 3.477 1.895 1 98.81 202 LYS A O 1
ATOM 1562 N N . PHE A 1 203 ? -3.277 1.592 0.733 1 98.81 203 PHE A N 1
ATOM 1563 C CA . PHE A 1 203 ? -2.008 0.968 1.088 1 98.81 203 PHE A CA 1
ATOM 1564 C C . PHE A 1 203 ? -0.836 1.759 0.517 1 98.81 203 PHE A C 1
ATOM 1566 O O . PHE A 1 203 ? 0.151 2.006 1.212 1 98.81 203 PHE A O 1
ATOM 1573 N N . GLY A 1 204 ? -0.99 2.096 -0.723 1 98.88 204 GLY A N 1
ATOM 1574 C CA . GLY A 1 204 ? 0.034 2.912 -1.355 1 98.88 204 GLY A CA 1
ATOM 1575 C C . GLY A 1 204 ? 0.3 4.211 -0.621 1 98.88 204 GLY A C 1
ATOM 1576 O O . GLY A 1 204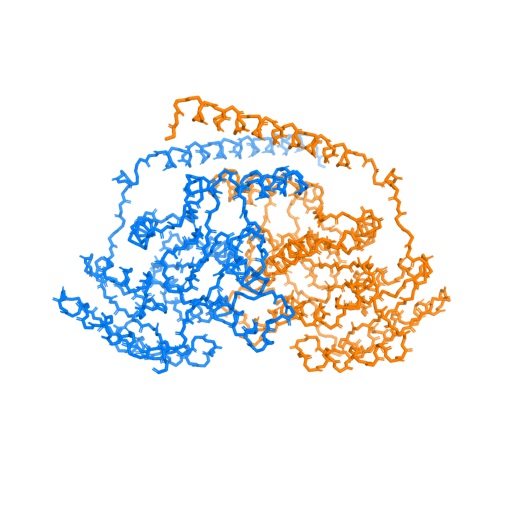 ? 1.453 4.613 -0.457 1 98.88 204 GLY A O 1
ATOM 1577 N N . ALA A 1 205 ? -0.758 4.855 -0.19 1 98.88 205 ALA A N 1
ATOM 1578 C CA . ALA A 1 205 ? -0.623 6.102 0.559 1 98.88 205 ALA A CA 1
ATOM 1579 C C . ALA A 1 205 ? 0.144 5.883 1.859 1 98.88 205 ALA A C 1
ATOM 1581 O O . ALA A 1 205 ? 0.973 6.711 2.246 1 98.88 205 ALA A O 1
ATOM 1582 N N . VAL A 1 206 ? -0.154 4.805 2.529 1 98.69 206 VAL A N 1
ATOM 1583 C CA . VAL A 1 206 ? 0.564 4.453 3.75 1 98.69 206 VAL A CA 1
ATOM 1584 C C . VAL A 1 206 ? 2.043 4.234 3.436 1 98.69 206 VAL A C 1
ATOM 1586 O O . VAL A 1 206 ? 2.916 4.773 4.121 1 98.69 206 VAL A O 1
ATOM 1589 N N . GLY A 1 207 ? 2.295 3.428 2.391 1 98.5 207 GLY A N 1
ATOM 1590 C CA . GLY A 1 207 ? 3.666 3.168 1.986 1 98.5 207 GLY A CA 1
ATOM 1591 C C . GLY A 1 207 ? 4.43 4.426 1.619 1 98.5 207 GLY A C 1
ATOM 1592 O O . GLY A 1 207 ? 5.594 4.582 1.99 1 98.5 207 GLY A O 1
ATOM 1593 N N . PHE A 1 208 ? 3.777 5.34 0.911 1 98.69 208 PHE A N 1
ATOM 1594 C CA . PHE A 1 208 ? 4.355 6.637 0.575 1 98.69 208 PHE A CA 1
ATOM 1595 C C . PHE A 1 208 ? 4.762 7.391 1.835 1 98.69 208 PHE A C 1
ATOM 1597 O O . PHE A 1 208 ? 5.906 7.844 1.952 1 98.69 208 PHE A O 1
ATOM 1604 N N . SER A 1 209 ? 3.852 7.492 2.695 1 98.5 209 SER A N 1
ATOM 1605 C CA . SER A 1 209 ? 4.043 8.289 3.906 1 98.5 209 SER A CA 1
ATOM 1606 C C . SER A 1 209 ? 5.168 7.723 4.766 1 98.5 209 SER A C 1
ATOM 1608 O O . SER A 1 209 ? 6.012 8.469 5.262 1 98.5 209 SER A O 1
ATOM 1610 N N . GLU A 1 210 ? 5.199 6.414 4.938 1 96.25 210 GLU A N 1
ATOM 1611 C CA . GLU A 1 210 ? 6.227 5.773 5.75 1 96.25 210 GLU A CA 1
ATOM 1612 C C . GLU A 1 210 ? 7.609 5.949 5.129 1 96.25 210 GLU A C 1
ATOM 1614 O O . GLU A 1 210 ? 8.57 6.289 5.824 1 96.25 210 GLU A O 1
ATOM 1619 N N . ALA A 1 211 ? 7.668 5.66 3.861 1 96.44 211 ALA A N 1
ATOM 1620 C CA . ALA A 1 211 ? 8.961 5.77 3.186 1 96.44 211 ALA A CA 1
ATOM 1621 C C . ALA A 1 211 ? 9.461 7.211 3.193 1 96.44 211 ALA A C 1
ATOM 1623 O O . ALA A 1 211 ? 10.656 7.457 3.375 1 96.44 211 ALA A O 1
ATOM 1624 N N . LEU A 1 212 ? 8.562 8.117 3.01 1 96.69 212 LEU A N 1
ATOM 1625 C CA . LEU A 1 212 ? 8.93 9.531 3.068 1 96.69 212 LEU A CA 1
ATOM 1626 C C . LEU A 1 212 ? 9.469 9.891 4.449 1 96.69 212 LEU A C 1
ATOM 1628 O O . LEU A 1 212 ? 10.477 10.594 4.562 1 96.69 212 LEU A O 1
ATOM 1632 N N . SER A 1 213 ? 8.758 9.469 5.465 1 95.25 213 SER A N 1
ATOM 1633 C CA . SER A 1 213 ? 9.172 9.727 6.84 1 95.25 213 SER A CA 1
ATOM 1634 C C . SER A 1 213 ? 10.594 9.227 7.086 1 95.25 213 SER A C 1
ATOM 1636 O O . SER A 1 213 ? 11.406 9.938 7.688 1 95.25 213 SER A O 1
ATOM 1638 N N . GLU A 1 214 ? 10.867 8.039 6.609 1 92.62 214 GLU A N 1
ATOM 1639 C CA . GLU A 1 214 ? 12.203 7.469 6.777 1 92.62 214 GLU A CA 1
ATOM 1640 C C . GLU A 1 214 ? 13.242 8.258 5.984 1 92.62 214 GLU A C 1
ATOM 1642 O O . GLU A 1 214 ? 14.375 8.414 6.426 1 92.62 214 GLU A O 1
ATOM 1647 N N . GLU A 1 215 ? 12.844 8.633 4.855 1 92.19 215 GLU A N 1
ATOM 1648 C CA . GLU A 1 215 ? 13.758 9.438 4.047 1 92.19 215 GLU A CA 1
ATOM 1649 C C . GLU A 1 215 ? 14.094 10.758 4.738 1 92.19 215 GLU A C 1
ATOM 1651 O O . GLU A 1 215 ? 15.25 11.172 4.762 1 92.19 215 GLU A O 1
ATOM 1656 N N . LEU A 1 216 ? 13.102 11.422 5.273 1 92.75 216 LEU A N 1
ATOM 1657 C CA . LEU A 1 216 ? 13.328 12.68 5.969 1 92.75 216 LEU A CA 1
ATOM 1658 C C . LEU A 1 216 ? 14.219 12.477 7.188 1 92.75 216 LEU A C 1
ATOM 1660 O O . LEU A 1 216 ? 15.047 13.328 7.504 1 92.75 216 LEU A O 1
ATOM 1664 N N . LEU A 1 217 ? 13.977 11.406 7.844 1 88.62 217 LEU A N 1
ATOM 1665 C CA . LEU A 1 217 ? 14.828 11.078 8.984 1 88.62 217 LEU A CA 1
ATOM 1666 C C . LEU A 1 217 ? 16.281 10.953 8.57 1 88.62 217 LEU A C 1
ATOM 1668 O O . LEU A 1 217 ? 17.188 11.398 9.289 1 88.62 217 LEU A O 1
ATOM 1672 N N . SER A 1 218 ? 16.516 10.383 7.457 1 87 218 SER A N 1
ATOM 1673 C CA . SER A 1 218 ? 17.875 10.172 6.965 1 87 218 SER A CA 1
ATOM 1674 C C . SER A 1 218 ? 18.547 11.492 6.586 1 87 218 SER A C 1
ATOM 1676 O O . SER A 1 218 ? 19.766 11.586 6.551 1 87 218 SER A O 1
ATOM 1678 N N . LEU A 1 219 ? 17.734 12.445 6.293 1 87.75 219 LEU A N 1
ATOM 1679 C CA . LEU A 1 219 ? 18.234 13.758 5.918 1 87.75 219 LEU A CA 1
ATOM 1680 C C . LEU A 1 219 ? 18.531 14.602 7.156 1 87.75 219 LEU A C 1
ATOM 1682 O O . LEU A 1 219 ? 19.094 15.695 7.051 1 87.75 219 LEU A O 1
ATOM 1686 N N . LYS A 1 220 ? 18.234 14.078 8.312 1 86.94 220 LYS A N 1
ATOM 1687 C CA . LYS A 1 220 ? 18.484 14.727 9.594 1 86.94 220 LYS A CA 1
ATOM 1688 C C . LYS A 1 220 ? 17.734 16.062 9.688 1 86.94 220 LYS A C 1
ATOM 1690 O O . LYS A 1 220 ? 18.281 17.047 10.18 1 86.94 220 LYS A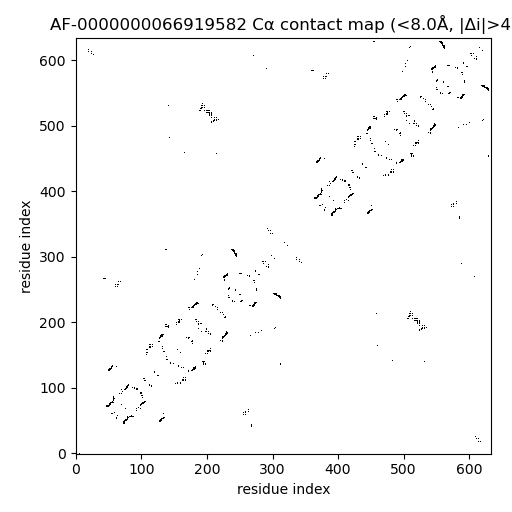 O 1
ATOM 1695 N N . LYS A 1 221 ? 16.641 16.156 9.031 1 87.31 221 LYS A N 1
ATOM 1696 C CA . LYS A 1 221 ? 15.727 17.281 9.172 1 87.31 221 LYS A CA 1
ATOM 1697 C C . LYS A 1 221 ? 14.703 17.031 10.273 1 87.31 221 LYS A C 1
ATOM 1699 O O . LYS A 1 221 ? 13.602 16.547 10.008 1 87.31 221 LYS A O 1
ATOM 1704 N N . ASP A 1 222 ? 15 17.5 11.445 1 87.19 222 ASP A N 1
ATOM 1705 C CA . ASP A 1 222 ? 14.289 17.062 12.648 1 87.19 222 ASP A CA 1
ATOM 1706 C C . ASP A 1 222 ? 13.031 17.906 12.875 1 87.19 222 ASP A C 1
ATOM 1708 O O . ASP A 1 222 ? 12.25 17.625 13.789 1 87.19 222 ASP A O 1
ATOM 1712 N N . ASN A 1 223 ? 12.812 18.938 12.086 1 95.56 223 ASN A N 1
ATOM 1713 C CA . ASN A 1 223 ? 11.625 19.75 12.289 1 95.56 223 ASN A CA 1
ATOM 1714 C C . ASN A 1 223 ? 10.672 19.672 11.102 1 95.56 223 ASN A C 1
ATOM 1716 O O . ASN A 1 223 ? 9.859 20.562 10.883 1 95.56 223 ASN A O 1
ATOM 1720 N N . VAL A 1 224 ? 10.914 18.734 10.234 1 97.38 224 VAL A N 1
ATOM 1721 C CA . VAL A 1 224 ? 9.961 18.391 9.188 1 97.38 224 VAL A CA 1
ATOM 1722 C C . VAL A 1 224 ? 9.312 17.047 9.5 1 97.38 224 VAL A C 1
ATOM 1724 O O . VAL A 1 224 ? 9.992 16.016 9.562 1 97.38 224 VAL A O 1
ATOM 1727 N N . TYR A 1 225 ? 8.016 17.062 9.711 1 97.44 225 TYR A N 1
ATOM 1728 C CA . TYR A 1 225 ? 7.305 15.914 10.25 1 97.44 225 TYR A CA 1
ATOM 1729 C C . TYR A 1 225 ? 6.422 15.273 9.188 1 97.44 225 TYR A C 1
ATOM 1731 O O . TYR A 1 225 ? 6.082 15.906 8.188 1 97.44 225 TYR A O 1
ATOM 1739 N N . VAL A 1 226 ? 6.184 14.016 9.359 1 97.88 226 VAL A N 1
ATOM 1740 C CA . VAL A 1 226 ? 5.234 13.258 8.539 1 97.88 226 VAL A CA 1
ATOM 1741 C C . VAL A 1 226 ? 4.215 12.57 9.438 1 97.88 226 VAL A C 1
ATOM 1743 O O . VAL A 1 226 ? 4.586 11.906 10.414 1 97.88 226 VAL A O 1
ATOM 1746 N N . THR A 1 227 ? 2.957 12.781 9.219 1 98.19 227 THR A N 1
ATOM 1747 C CA . THR A 1 227 ? 1.884 12.117 9.953 1 98.19 227 THR A CA 1
ATOM 1748 C C . THR A 1 227 ? 1.008 11.305 9 1 98.19 227 THR A C 1
ATOM 1750 O O . THR A 1 227 ? 0.576 11.805 7.961 1 98.19 227 THR A O 1
ATOM 1753 N N . THR A 1 228 ? 0.816 10.055 9.289 1 98.31 228 THR A N 1
ATOM 1754 C CA . THR A 1 228 ? -0.064 9.164 8.539 1 98.31 228 THR A CA 1
ATOM 1755 C C . THR A 1 228 ? -1.361 8.922 9.305 1 98.31 228 THR A C 1
ATOM 1757 O O . THR A 1 228 ? -1.336 8.469 10.453 1 98.31 228 THR A O 1
ATOM 1760 N N . ILE A 1 229 ? -2.486 9.234 8.711 1 98.5 229 ILE A N 1
ATOM 1761 C CA . ILE A 1 229 ? -3.795 9.117 9.344 1 98.5 229 ILE A CA 1
ATOM 1762 C C . ILE A 1 229 ? -4.562 7.953 8.719 1 98.5 229 ILE A C 1
ATOM 1764 O O . ILE A 1 229 ? -4.777 7.926 7.5 1 98.5 229 ILE A O 1
ATOM 1768 N N . CYS A 1 230 ? -5.016 7.012 9.5 1 98.06 230 CYS A N 1
ATOM 1769 C CA . CYS A 1 230 ? -5.762 5.852 9.023 1 98.06 230 CYS A CA 1
ATOM 1770 C C . CYS A 1 230 ? -7.098 5.734 9.75 1 98.06 230 CYS A C 1
ATOM 1772 O O . CYS A 1 230 ? -7.254 4.902 10.641 1 98.06 230 CYS A O 1
ATOM 1774 N N . PRO A 1 231 ? -8.055 6.426 9.258 1 97.19 231 PRO A N 1
ATOM 1775 C CA . PRO A 1 231 ? -9.383 6.336 9.875 1 97.19 231 PRO A CA 1
ATOM 1776 C C . PRO A 1 231 ? -10.211 5.184 9.32 1 97.19 231 PRO A C 1
ATOM 1778 O O . PRO A 1 231 ? -9.977 4.727 8.195 1 97.19 231 PRO A O 1
ATOM 1781 N N . TYR A 1 232 ? -11.18 4.734 10.188 1 94.75 232 TYR A N 1
ATOM 1782 C CA . TYR A 1 232 ? -12.273 3.889 9.719 1 94.75 232 TYR A CA 1
ATOM 1783 C C . TYR A 1 232 ? -13.273 4.695 8.898 1 94.75 232 TYR A C 1
ATOM 1785 O O . TYR A 1 232 ? -13.023 5.863 8.578 1 94.75 232 TYR A O 1
ATOM 1793 N N . TYR A 1 233 ? -14.367 4.113 8.531 1 92.69 233 TYR A N 1
ATOM 1794 C CA . TYR A 1 233 ? -15.391 4.824 7.773 1 92.69 233 TYR A CA 1
ATOM 1795 C C . TYR A 1 233 ? -15.844 6.082 8.5 1 92.69 233 TYR A C 1
ATOM 1797 O O . TYR A 1 233 ? -16.078 6.059 9.711 1 92.69 233 TYR A O 1
ATOM 1805 N N . ILE A 1 234 ? -15.828 7.121 7.758 1 92.69 234 ILE A N 1
ATOM 1806 C CA . ILE A 1 234 ? -16.297 8.398 8.281 1 92.69 234 ILE A CA 1
ATOM 1807 C C . ILE A 1 234 ? -17.672 8.727 7.688 1 92.69 234 ILE A C 1
ATOM 1809 O O . ILE A 1 234 ? -17.906 8.492 6.504 1 92.69 234 ILE A O 1
ATOM 1813 N N . ASP A 1 235 ? -18.516 9.258 8.438 1 89.12 235 ASP A N 1
ATOM 1814 C CA . ASP A 1 235 ? -19.844 9.625 7.977 1 89.12 235 ASP A CA 1
ATOM 1815 C C . ASP A 1 235 ? -19.797 10.859 7.078 1 89.12 235 ASP A C 1
ATOM 1817 O O . ASP A 1 235 ? -20.156 11.961 7.508 1 89.12 235 ASP A O 1
ATOM 1821 N N . THR A 1 236 ? -19.391 10.711 5.938 1 85.31 236 THR A N 1
ATOM 1822 C CA . THR A 1 236 ? -19.375 11.695 4.859 1 85.31 236 THR A CA 1
ATOM 1823 C C . THR A 1 236 ? -20.078 11.148 3.617 1 85.31 236 THR A C 1
ATOM 1825 O O . THR A 1 236 ? -20.391 9.961 3.551 1 85.31 236 THR A O 1
ATOM 1828 N N . LYS A 1 237 ? -20.266 11.938 2.719 1 81.62 237 LYS A N 1
ATOM 1829 C CA . LYS A 1 237 ? -20.922 11.516 1.478 1 81.62 237 LYS A CA 1
ATOM 1830 C C . LYS A 1 237 ? -20.078 10.469 0.751 1 81.62 237 LYS A C 1
ATOM 1832 O O . LYS A 1 237 ? -20.625 9.648 0.001 1 81.62 237 LYS A O 1
ATOM 1837 N N . MET A 1 238 ? -18.844 10.406 0.967 1 82.12 238 MET A N 1
ATOM 1838 C CA . MET A 1 238 ? -17.938 9.5 0.267 1 82.12 238 MET A CA 1
ATOM 1839 C C . MET A 1 238 ? -18.328 8.047 0.506 1 82.12 238 MET A C 1
ATOM 1841 O O . MET A 1 238 ? -18.281 7.227 -0.413 1 82.12 238 MET A O 1
ATOM 1845 N N . PHE A 1 239 ? -18.766 7.723 1.686 1 84.88 239 PHE A N 1
ATOM 1846 C CA . PHE A 1 239 ? -19.078 6.34 2.033 1 84.88 239 PHE A CA 1
ATOM 1847 C C . PHE A 1 239 ? -20.531 6.195 2.447 1 84.88 239 PHE A C 1
ATOM 1849 O O . PHE A 1 239 ? -20.859 5.418 3.348 1 84.88 239 PHE A O 1
ATOM 1856 N N . ASP A 1 240 ? -21.328 6.914 1.825 1 84.81 240 ASP A N 1
ATOM 1857 C CA . ASP A 1 240 ? -22.766 6.82 2.068 1 84.81 240 ASP A CA 1
ATOM 1858 C C . ASP A 1 240 ? -23.266 5.406 1.796 1 84.81 240 ASP A C 1
ATOM 1860 O O . ASP A 1 240 ? -22.891 4.785 0.801 1 84.81 240 ASP A O 1
ATOM 1864 N N . GLY A 1 241 ? -24 4.891 2.773 1 83.12 241 GLY A N 1
ATOM 1865 C CA . GLY A 1 241 ? -24.594 3.576 2.609 1 83.12 241 GLY A CA 1
ATOM 1866 C C . GLY A 1 241 ? -23.812 2.475 3.301 1 83.12 241 GLY A C 1
ATOM 1867 O O . GLY A 1 241 ? -24.312 1.354 3.445 1 83.12 241 GLY A O 1
ATOM 1868 N N . VAL A 1 242 ? -22.641 2.775 3.713 1 86.25 242 VAL A N 1
ATOM 1869 C CA . VAL A 1 242 ? -21.844 1.79 4.438 1 86.25 242 VAL A CA 1
ATOM 1870 C C . VAL A 1 242 ? -22.5 1.483 5.781 1 86.25 242 VAL A C 1
ATOM 1872 O O . VAL A 1 242 ? -23.016 2.385 6.449 1 86.25 242 VAL A O 1
ATOM 1875 N N . VAL A 1 243 ? -22.516 0.216 6.145 1 84.56 243 VAL A N 1
ATOM 1876 C CA . VAL A 1 243 ? -23.094 -0.198 7.418 1 84.56 243 VAL A CA 1
ATOM 1877 C C . VAL A 1 243 ? -22.078 -1.017 8.203 1 84.56 243 VAL A C 1
ATOM 1879 O O . VAL A 1 243 ? -21.25 -1.716 7.625 1 84.56 243 VAL A O 1
ATOM 1882 N N . THR A 1 244 ? -22.203 -0.825 9.477 1 85 244 THR A N 1
ATOM 1883 C CA . THR A 1 244 ? -21.344 -1.619 10.344 1 85 244 THR A CA 1
ATOM 1884 C C . THR A 1 244 ? -22.156 -2.578 11.195 1 85 244 THR A C 1
ATOM 1886 O O . THR A 1 244 ? -23.234 -2.219 11.68 1 85 244 THR A O 1
ATOM 1889 N N . LYS A 1 245 ? -21.719 -3.814 11.289 1 82.19 245 LYS A N 1
ATOM 1890 C CA . LYS A 1 245 ? -22.391 -4.84 12.078 1 82.19 245 LYS A CA 1
ATOM 1891 C C . LYS A 1 245 ? -22.016 -4.738 13.555 1 82.19 245 LYS A C 1
ATOM 1893 O O . LYS A 1 245 ? -22.75 -5.211 14.422 1 82.19 245 LYS A O 1
ATOM 1898 N N . SER A 1 246 ? -20.891 -4.129 13.828 1 81.88 246 SER A N 1
ATOM 1899 C CA . SER A 1 246 ? -20.406 -4 15.203 1 81.88 246 SER A CA 1
ATOM 1900 C C . SER A 1 246 ? -20.094 -2.549 15.547 1 81.88 246 SER A C 1
ATOM 1902 O O . SER A 1 246 ? -18.938 -2.197 15.789 1 81.88 246 SER A O 1
ATOM 1904 N N . PRO A 1 247 ? -21.047 -1.799 15.781 1 82.38 247 PRO A N 1
ATOM 1905 C CA . PRO A 1 247 ? -20.859 -0.357 15.961 1 82.38 247 PRO A CA 1
ATOM 1906 C C . PRO A 1 247 ? -20.109 -0.016 17.234 1 82.38 247 PRO A C 1
ATOM 1908 O O . PRO A 1 247 ? -19.531 1.071 17.344 1 82.38 247 PRO A O 1
ATOM 1911 N N . ASN A 1 248 ? -20.078 -0.94 18.188 1 79.5 248 ASN A N 1
ATOM 1912 C CA . ASN A 1 248 ? -19.359 -0.662 19.422 1 79.5 248 ASN A CA 1
ATOM 1913 C C . ASN A 1 248 ? -17.844 -0.754 19.219 1 79.5 248 ASN A C 1
ATOM 1915 O O . ASN A 1 248 ? -17.078 0.016 19.812 1 79.5 248 ASN A O 1
ATOM 1919 N N . LEU A 1 249 ? -17.453 -1.612 18.406 1 79.19 249 LEU A N 1
ATOM 1920 C CA . LEU A 1 249 ? -16.031 -1.822 18.156 1 79.19 249 LEU A CA 1
ATOM 1921 C C . LEU A 1 249 ? -15.578 -1.057 16.922 1 79.19 249 LEU A C 1
ATOM 1923 O O . LEU A 1 249 ? -14.492 -0.467 16.906 1 79.19 249 LEU A O 1
ATOM 1927 N N . LEU A 1 250 ? -16.469 -1.047 15.914 1 84.38 250 LEU A N 1
ATOM 1928 C CA . LEU A 1 250 ? -16.156 -0.425 14.625 1 84.38 250 LEU A CA 1
ATOM 1929 C C . LEU A 1 250 ? -17.281 0.528 14.203 1 84.38 250 LEU A C 1
ATOM 1931 O O . LEU A 1 250 ? -17.922 0.318 13.18 1 84.38 250 LEU A O 1
ATOM 1935 N N . PRO A 1 251 ? -17.359 1.607 14.953 1 86.44 251 PRO A N 1
ATOM 1936 C CA . PRO A 1 251 ? -18.406 2.578 14.609 1 86.44 251 PRO A CA 1
ATOM 1937 C C . PRO A 1 251 ? -18.047 3.412 13.383 1 86.44 251 PRO A C 1
ATOM 1939 O O . PRO A 1 251 ? -16.875 3.727 13.156 1 86.44 251 PRO A O 1
ATOM 1942 N N . ILE A 1 252 ? -19.062 3.766 12.633 1 90.5 252 ILE A N 1
ATOM 1943 C CA . ILE A 1 252 ? -18.875 4.828 11.648 1 90.5 252 ILE A CA 1
ATOM 1944 C C . ILE A 1 252 ? -18.547 6.137 12.367 1 90.5 252 ILE A C 1
ATOM 1946 O O . ILE A 1 252 ? -19.281 6.566 13.258 1 90.5 252 ILE A O 1
ATOM 1950 N N . LEU A 1 253 ? -17.469 6.738 11.992 1 94.31 253 LEU A N 1
ATOM 1951 C CA . LEU A 1 253 ? -16.938 7.859 12.75 1 94.31 253 LEU A CA 1
ATOM 1952 C C . LEU A 1 253 ? -17.609 9.164 12.336 1 94.31 253 LEU A C 1
ATOM 1954 O O . LEU A 1 253 ? -17.859 9.391 11.156 1 94.31 253 LEU A O 1
ATOM 1958 N N . GLU A 1 254 ? -17.828 9.969 13.336 1 95.12 254 GLU A N 1
ATOM 1959 C CA . GLU A 1 254 ? -18.312 11.312 13.055 1 95.12 254 GLU A CA 1
ATOM 1960 C C . GLU A 1 254 ? -17.188 12.203 12.523 1 95.12 254 GLU A C 1
ATOM 1962 O O . GLU A 1 254 ? -16.078 12.219 13.07 1 95.12 254 GLU A O 1
ATOM 1967 N N . PRO A 1 255 ? -17.516 12.977 11.477 1 96.56 255 PRO A N 1
ATOM 1968 C CA . PRO A 1 255 ? -16.469 13.812 10.867 1 96.56 255 PRO A CA 1
ATOM 1969 C C . PRO A 1 255 ? -15.797 14.742 11.875 1 96.56 255 PRO A C 1
ATOM 1971 O O . PRO A 1 255 ? -14.57 14.891 11.859 1 96.56 255 PRO A O 1
ATOM 1974 N N . GLU A 1 256 ? -16.547 15.336 12.766 1 96.88 256 GLU A N 1
ATOM 1975 C CA . GLU A 1 256 ? -15.992 16.266 13.75 1 96.88 256 GLU A CA 1
ATOM 1976 C C . GLU A 1 256 ? -15.016 15.57 14.688 1 96.88 256 GLU A C 1
ATOM 1978 O O . GLU A 1 256 ? -13.969 16.125 15.023 1 96.88 256 GLU A O 1
ATOM 1983 N N . TYR A 1 257 ? -15.367 14.375 15.062 1 96.25 257 TYR A N 1
ATOM 1984 C CA . TYR A 1 257 ? -14.492 13.586 15.914 1 96.25 257 TYR A CA 1
ATOM 1985 C C . TYR A 1 257 ? -13.18 13.266 15.203 1 96.25 257 TYR A C 1
ATOM 1987 O O . TYR A 1 257 ? -12.102 13.414 15.781 1 96.25 257 TYR A O 1
ATOM 1995 N N . VAL A 1 258 ? -13.289 12.844 14.008 1 97.44 258 VAL A N 1
ATOM 1996 C CA . VAL A 1 258 ? -12.117 12.484 13.211 1 97.44 258 VAL A CA 1
ATOM 1997 C C . VAL A 1 258 ? -11.195 13.695 13.078 1 97.44 258 VAL A C 1
ATOM 1999 O O . VAL A 1 258 ? -9.984 13.594 13.289 1 97.44 258 VAL A O 1
ATOM 2002 N N . VAL A 1 259 ? -11.766 14.844 12.773 1 98.38 259 VAL A N 1
ATOM 2003 C CA . VAL A 1 259 ? -10.984 16.062 12.547 1 98.38 259 VAL A CA 1
ATOM 2004 C C . VAL A 1 259 ? -10.305 16.484 13.844 1 98.38 259 VAL A C 1
ATOM 2006 O O . VAL A 1 259 ? -9.148 16.922 13.836 1 98.38 259 VAL A O 1
ATOM 2009 N N . GLU A 1 260 ? -11.047 16.391 14.914 1 97.19 260 GLU A N 1
ATOM 2010 C CA . GLU A 1 260 ? -10.453 16.703 16.203 1 97.19 260 GLU A CA 1
ATOM 2011 C C . GLU A 1 260 ? -9.203 15.859 16.469 1 97.19 260 GLU A C 1
ATOM 2013 O O . GLU A 1 260 ? -8.18 16.375 16.922 1 97.19 260 GLU A O 1
ATOM 2018 N N . LYS A 1 261 ? -9.297 14.609 16.172 1 96.5 261 LYS A N 1
ATOM 2019 C CA . LYS A 1 261 ? -8.18 13.695 16.406 1 96.5 261 LYS A CA 1
ATOM 2020 C C . LYS A 1 261 ? -7.039 13.961 15.43 1 96.5 261 LYS A C 1
ATOM 2022 O O . LYS A 1 261 ? -5.867 13.859 15.789 1 96.5 261 LYS A O 1
ATOM 2027 N N . ILE A 1 262 ? -7.371 14.266 14.219 1 98.19 262 ILE A N 1
ATOM 2028 C CA . ILE A 1 262 ? -6.355 14.594 13.227 1 98.19 262 ILE A CA 1
ATOM 2029 C C . ILE A 1 262 ? -5.602 15.852 13.656 1 98.19 262 ILE A C 1
ATOM 2031 O O . ILE A 1 262 ? -4.371 15.891 13.617 1 98.19 262 ILE A O 1
ATOM 2035 N N . MET A 1 263 ? -6.359 16.906 14.102 1 98.31 263 MET A N 1
ATOM 2036 C CA . MET A 1 263 ? -5.734 18.141 14.562 1 98.31 263 MET A CA 1
ATOM 2037 C C . MET A 1 263 ? -4.766 17.859 15.711 1 98.31 263 MET A C 1
ATOM 2039 O O . MET A 1 263 ? -3.633 18.359 15.703 1 98.31 263 MET A O 1
ATOM 2043 N N . GLU A 1 264 ? -5.246 17.062 16.625 1 96.31 264 GLU A N 1
ATOM 2044 C CA . GLU A 1 264 ? -4.387 16.703 17.75 1 96.31 264 GLU A CA 1
ATOM 2045 C C . GLU A 1 264 ? -3.115 16.016 17.281 1 96.31 264 GLU A C 1
ATOM 2047 O O . GLU A 1 264 ? -2.021 16.312 17.766 1 96.31 264 GLU A O 1
ATOM 2052 N N . ALA A 1 265 ? -3.246 15.094 16.391 1 96.31 265 ALA A N 1
ATOM 2053 C CA . ALA A 1 265 ? -2.102 14.344 15.875 1 96.31 265 ALA A CA 1
ATOM 2054 C C . ALA A 1 265 ? -1.094 15.266 15.203 1 96.31 265 ALA A C 1
ATOM 2056 O O . ALA A 1 265 ? 0.114 15.148 15.422 1 96.31 265 ALA A O 1
ATOM 2057 N N . VAL A 1 266 ? -1.59 16.172 14.375 1 98.12 266 VAL A N 1
ATOM 2058 C CA . VAL A 1 266 ? -0.715 17.094 13.648 1 98.12 266 VAL A CA 1
ATOM 2059 C C . VAL A 1 266 ? -0.027 18.031 14.633 1 98.12 266 VAL A C 1
ATOM 2061 O O . VAL A 1 266 ? 1.188 18.234 14.562 1 98.12 266 VAL A O 1
ATOM 2064 N N . LEU A 1 267 ? -0.772 18.562 15.594 1 97.75 267 LEU A N 1
ATOM 2065 C CA . LEU A 1 267 ? -0.258 19.562 16.531 1 97.75 267 LEU A CA 1
ATOM 2066 C C . LEU A 1 267 ? 0.733 18.938 17.5 1 97.75 267 LEU A C 1
ATOM 2068 O O . LEU A 1 267 ? 1.536 19.641 18.125 1 97.75 267 LEU A O 1
ATOM 2072 N N . THR A 1 268 ? 0.671 17.625 17.656 1 94.38 268 THR A N 1
ATOM 2073 C CA . THR A 1 268 ? 1.582 16.953 18.562 1 94.38 268 THR A CA 1
ATOM 2074 C C . THR A 1 268 ? 2.598 16.109 17.797 1 94.38 268 THR A C 1
ATOM 2076 O O . THR A 1 268 ? 3.301 15.289 18.391 1 94.38 268 THR A O 1
ATOM 2079 N N . ASN A 1 269 ? 2.625 16.203 16.531 1 94.62 269 ASN A N 1
ATOM 2080 C CA . ASN A 1 269 ? 3.594 15.562 15.648 1 94.62 269 ASN A CA 1
ATOM 2081 C C . ASN A 1 269 ? 3.527 14.047 15.742 1 94.62 269 ASN A C 1
ATOM 2083 O O . ASN A 1 269 ? 4.559 13.375 15.766 1 94.62 269 ASN A O 1
ATOM 2087 N N . THR A 1 270 ? 2.299 13.539 15.844 1 92.88 270 THR A N 1
ATOM 2088 C CA . THR A 1 270 ? 2.092 12.094 15.875 1 92.88 270 THR A CA 1
ATOM 2089 C C . THR A 1 270 ? 2.428 11.469 14.523 1 92.88 270 THR A C 1
ATOM 2091 O O . THR A 1 270 ? 2.061 12.008 13.477 1 92.88 270 THR A O 1
ATOM 2094 N N . GLU A 1 271 ? 3.111 10.375 14.547 1 93.06 271 GLU A N 1
ATOM 2095 C CA . GLU A 1 271 ? 3.551 9.758 13.297 1 93.06 271 GLU A CA 1
ATOM 2096 C C . GLU A 1 271 ? 2.428 8.945 12.656 1 93.06 271 GLU A C 1
ATOM 2098 O O . GLU A 1 271 ? 2.24 8.992 11.438 1 93.06 271 GLU A O 1
ATOM 2103 N N . TYR A 1 272 ? 1.75 8.188 13.492 1 94.25 272 TYR A N 1
ATOM 2104 C CA . TYR A 1 272 ? 0.671 7.336 13.016 1 94.25 272 TYR A CA 1
ATOM 2105 C C . TYR A 1 272 ? -0.571 7.484 13.883 1 94.25 272 TYR A C 1
ATOM 2107 O O . TYR A 1 272 ? -0.494 7.375 15.109 1 94.25 272 TYR A O 1
ATOM 2115 N N . LEU A 1 273 ? -1.707 7.723 13.211 1 95.19 273 LEU A N 1
ATOM 2116 C CA . LEU A 1 273 ? -2.98 7.785 13.922 1 95.19 273 LEU A CA 1
ATOM 2117 C C . LEU A 1 273 ? -3.98 6.797 13.336 1 95.19 273 LEU A C 1
ATOM 2119 O O . LEU A 1 273 ? -4.32 6.879 12.156 1 95.19 273 LEU A O 1
ATOM 2123 N N . TYR A 1 274 ? -4.398 5.848 14.078 1 95.31 274 TYR A N 1
ATOM 2124 C CA . TYR A 1 274 ? -5.5 4.957 13.719 1 95.31 274 TYR A CA 1
ATOM 2125 C C . TYR A 1 274 ? -6.785 5.363 14.43 1 95.31 274 TYR A C 1
ATOM 2127 O O . TYR A 1 274 ? -6.766 5.691 15.617 1 95.31 274 TYR A O 1
ATOM 2135 N N . LEU A 1 275 ? -7.781 5.449 13.711 1 95.38 275 LEU A N 1
ATOM 2136 C CA . LEU A 1 275 ? -9.094 5.727 14.281 1 95.38 275 LEU A CA 1
ATOM 2137 C C . LEU A 1 275 ? -10.109 4.664 13.859 1 95.38 275 LEU A C 1
ATOM 2139 O O . LEU A 1 275 ? -10.219 4.348 12.672 1 95.38 275 LEU A O 1
ATOM 2143 N N . PRO A 1 276 ? -10.938 4.035 14.797 1 93.12 276 PRO A N 1
ATOM 2144 C CA . PRO A 1 276 ? -10.953 4.273 16.234 1 93.12 276 PRO A CA 1
ATOM 2145 C C . PRO A 1 276 ? -9.773 3.619 16.953 1 93.12 276 PRO A C 1
ATOM 2147 O O . PRO A 1 276 ? -8.938 2.975 16.312 1 93.12 276 PRO A O 1
ATOM 2150 N N . ARG A 1 277 ? -9.625 3.773 18.203 1 88.81 277 ARG A N 1
ATOM 2151 C CA . ARG A 1 277 ? -8.477 3.316 18.969 1 88.81 277 ARG A CA 1
ATOM 2152 C C . ARG A 1 277 ? -8.32 1.803 18.875 1 88.81 277 ARG A C 1
ATOM 2154 O O . ARG A 1 277 ? -7.195 1.29 18.891 1 88.81 277 ARG A O 1
ATOM 2161 N N . PHE A 1 278 ? -9.391 1.083 18.766 1 88.81 278 PHE A N 1
ATOM 2162 C CA . PHE A 1 278 ? -9.367 -0.373 18.688 1 88.81 278 PHE A CA 1
ATOM 2163 C C . PHE A 1 278 ? -8.586 -0.836 17.469 1 88.81 278 PHE A C 1
ATOM 2165 O O . PHE A 1 278 ? -8.094 -1.967 17.438 1 88.81 278 PHE A O 1
ATOM 2172 N N . ALA A 1 279 ? -8.438 0.024 16.5 1 91.62 279 ALA A N 1
ATOM 2173 C CA . ALA A 1 279 ? -7.762 -0.334 15.258 1 91.62 279 ALA A CA 1
ATOM 2174 C C . ALA A 1 279 ? -6.285 -0.633 15.508 1 91.62 279 ALA A C 1
ATOM 2176 O O . ALA A 1 279 ? -5.66 -1.379 14.75 1 91.62 279 ALA A O 1
ATOM 2177 N N . TYR A 1 280 ? -5.699 -0.037 16.625 1 90.94 280 TYR A N 1
ATOM 2178 C CA . TYR A 1 280 ? -4.324 -0.373 16.984 1 90.94 280 TYR A CA 1
ATOM 2179 C C . TYR A 1 280 ? -4.195 -1.852 17.328 1 90.94 280 TYR A C 1
ATOM 2181 O O . TYR A 1 280 ? -3.266 -2.523 16.875 1 90.94 280 TYR A O 1
ATOM 2189 N N . LEU A 1 281 ? -5.133 -2.344 18.094 1 88.19 281 LEU A N 1
ATOM 2190 C CA . LEU A 1 281 ? -5.148 -3.754 18.469 1 88.19 281 LEU A CA 1
ATOM 2191 C C . LEU A 1 281 ? -5.402 -4.633 17.25 1 88.19 281 LEU A C 1
ATOM 2193 O O . LEU A 1 281 ? -4.773 -5.684 17.094 1 88.19 281 LEU A O 1
ATOM 2197 N N . ALA A 1 282 ? -6.352 -4.191 16.453 1 90.31 282 ALA A N 1
ATOM 2198 C CA . ALA A 1 282 ? -6.672 -4.949 15.242 1 90.31 282 ALA A CA 1
ATOM 2199 C C . ALA A 1 282 ? -5.441 -5.098 14.352 1 90.31 282 ALA A C 1
ATOM 2201 O O . ALA A 1 282 ? -5.191 -6.176 13.805 1 90.31 282 ALA A O 1
ATOM 2202 N N . ASN A 1 283 ? -4.758 -3.982 14.18 1 92.06 283 ASN A N 1
ATOM 2203 C CA . ASN A 1 283 ? -3.539 -4.008 13.375 1 92.06 283 ASN A CA 1
ATOM 2204 C C . ASN A 1 283 ? -2.5 -4.961 13.961 1 92.06 283 ASN A C 1
ATOM 2206 O O . ASN A 1 283 ? -1.833 -5.688 13.219 1 92.06 283 ASN A O 1
ATOM 2210 N N . ALA A 1 284 ? -2.346 -4.969 15.258 1 89.12 284 ALA A N 1
ATOM 2211 C CA . ALA A 1 284 ? -1.421 -5.871 15.938 1 89.12 284 ALA A CA 1
ATOM 2212 C C . ALA A 1 284 ? -1.821 -7.328 15.727 1 89.12 284 ALA A C 1
ATOM 2214 O O . ALA A 1 284 ? -0.983 -8.164 15.375 1 89.12 284 ALA A O 1
ATOM 2215 N N . LEU A 1 285 ? -3.068 -7.641 15.891 1 87.88 285 LEU A N 1
ATOM 2216 C CA . LEU A 1 285 ? -3.562 -9.008 15.727 1 87.88 285 LEU A CA 1
ATOM 2217 C C . LEU A 1 285 ? -3.385 -9.477 14.289 1 87.88 285 LEU A C 1
ATOM 2219 O O . LEU A 1 285 ? -3.02 -10.633 14.047 1 87.88 285 LEU A O 1
ATOM 2223 N N . ASN A 1 286 ? -3.613 -8.539 13.383 1 89.31 286 ASN A N 1
ATOM 2224 C CA . ASN A 1 286 ? -3.48 -8.859 11.969 1 89.31 286 ASN A CA 1
ATOM 2225 C C . ASN A 1 286 ? -2.053 -9.266 11.617 1 89.31 286 ASN A C 1
ATOM 2227 O O . ASN A 1 286 ? -1.834 -10.047 10.688 1 89.31 286 ASN A O 1
ATOM 2231 N N . SER A 1 287 ? -1.106 -8.75 12.344 1 88.12 287 SER A N 1
ATOM 2232 C CA . SER A 1 287 ? 0.299 -9.016 12.055 1 88.12 287 SER A CA 1
ATOM 2233 C C . SER A 1 287 ? 0.763 -10.305 12.734 1 88.12 287 SER A C 1
ATOM 2235 O O . SER A 1 287 ? 1.797 -10.867 12.367 1 88.12 287 SER A O 1
ATOM 2237 N N . ILE A 1 288 ? 0.018 -10.805 13.711 1 85.31 288 ILE A N 1
ATOM 2238 C CA . ILE A 1 288 ? 0.498 -11.898 14.555 1 85.31 288 ILE A CA 1
ATOM 2239 C C . ILE A 1 288 ? -0.28 -13.172 14.234 1 85.31 288 ILE A C 1
ATOM 2241 O O . ILE A 1 288 ? 0.298 -14.258 14.172 1 85.31 288 ILE A O 1
ATOM 2245 N N . LEU A 1 289 ? -1.575 -13.016 14.008 1 85.06 289 LEU A N 1
ATOM 2246 C CA . LEU A 1 289 ? -2.443 -14.18 13.859 1 85.06 289 LEU A CA 1
ATOM 2247 C C . LEU A 1 289 ? -2.432 -14.688 12.422 1 85.06 289 LEU A C 1
ATOM 2249 O O . LEU A 1 289 ? -2.219 -13.906 11.484 1 85.06 289 LEU A O 1
ATOM 2253 N N . PRO A 1 290 ? -2.662 -15.984 12.266 1 84.75 290 PRO A N 1
ATOM 2254 C CA . PRO A 1 290 ? -2.83 -16.516 10.914 1 84.75 290 PRO A CA 1
ATOM 2255 C C . PRO A 1 290 ? -4.02 -15.906 10.18 1 84.75 290 PRO A C 1
ATOM 2257 O O . PRO A 1 290 ? -5.027 -15.57 10.812 1 84.75 290 PRO A O 1
ATOM 2260 N N . VAL A 1 291 ? -3.902 -15.828 8.922 1 85.19 291 VAL A N 1
ATOM 2261 C CA . VAL A 1 291 ? -4.895 -15.188 8.062 1 85.19 291 VAL A CA 1
ATOM 2262 C C . VAL A 1 291 ? -6.273 -15.789 8.328 1 85.19 291 VAL A C 1
ATOM 2264 O O . VAL A 1 291 ? -7.262 -15.062 8.438 1 85.19 291 VAL A O 1
ATOM 2267 N N . LYS A 1 292 ? -6.352 -17.109 8.43 1 83.62 292 LYS A N 1
ATOM 2268 C CA . LYS A 1 292 ? -7.641 -17.766 8.625 1 83.62 292 LYS A CA 1
ATOM 2269 C C . LYS A 1 292 ? -8.297 -17.328 9.93 1 83.62 292 LYS A C 1
ATOM 2271 O O . LYS A 1 292 ? -9.516 -17.188 10.008 1 83.62 292 LYS A O 1
ATOM 2276 N N . ALA A 1 293 ? -7.516 -17.125 10.977 1 85.5 293 ALA A N 1
ATOM 2277 C CA . ALA A 1 293 ? -8.039 -16.656 12.25 1 85.5 293 ALA A CA 1
ATOM 2278 C C . ALA A 1 293 ? -8.578 -15.227 12.125 1 85.5 293 ALA A C 1
ATOM 2280 O O . ALA A 1 293 ? -9.633 -14.906 12.672 1 85.5 293 ALA A O 1
ATOM 2281 N N . ILE A 1 294 ? -7.871 -14.461 11.414 1 85.25 294 ILE A N 1
ATOM 2282 C CA . ILE A 1 294 ? -8.281 -13.07 11.211 1 85.25 294 ILE A CA 1
ATOM 2283 C C . ILE A 1 294 ? -9.594 -13.031 10.43 1 85.25 294 ILE A C 1
ATOM 2285 O O . ILE A 1 294 ? -10.461 -12.195 10.711 1 85.25 294 ILE A O 1
ATOM 2289 N N . ARG A 1 295 ? -9.703 -13.883 9.492 1 85 295 ARG A N 1
ATOM 2290 C CA . ARG A 1 295 ? -10.906 -13.938 8.672 1 85 295 ARG A CA 1
ATOM 2291 C C . ARG A 1 295 ? -12.125 -14.297 9.508 1 85 295 ARG A C 1
ATOM 2293 O O . ARG A 1 295 ? -13.219 -13.773 9.289 1 85 295 ARG A O 1
ATOM 2300 N N . ILE A 1 296 ? -11.922 -15.18 10.445 1 83.44 296 ILE A N 1
ATOM 2301 C CA . ILE A 1 296 ? -13.008 -15.578 11.328 1 83.44 296 ILE A CA 1
ATOM 2302 C C . ILE A 1 296 ? -13.453 -14.383 12.164 1 83.44 296 ILE A C 1
ATOM 2304 O O . ILE A 1 296 ? -14.648 -14.109 12.273 1 83.44 296 ILE A O 1
ATOM 2308 N N . LEU A 1 297 ? -12.492 -13.688 12.672 1 82.12 297 LEU A N 1
ATOM 2309 C CA . LEU A 1 297 ? -12.805 -12.5 13.453 1 82.12 297 LEU A CA 1
ATOM 2310 C C . LEU A 1 297 ? -13.477 -11.438 12.586 1 82.12 297 LEU A C 1
ATOM 2312 O O . LEU A 1 297 ? -14.469 -10.836 13 1 82.12 297 LEU A O 1
ATOM 2316 N N . GLY A 1 298 ? -12.977 -11.242 11.438 1 82.62 298 GLY A N 1
ATOM 2317 C CA . GLY A 1 298 ? -13.547 -10.281 10.508 1 82.62 298 GLY A CA 1
ATOM 2318 C C . GLY A 1 298 ? -14.977 -10.602 10.125 1 82.62 298 GLY A C 1
ATOM 2319 O O . GLY A 1 298 ? -15.828 -9.711 10.062 1 82.62 298 GLY A O 1
ATOM 2320 N N . SER A 1 299 ? -15.156 -11.844 9.867 1 80.5 299 SER A N 1
ATOM 2321 C CA . SER A 1 299 ? -16.5 -12.273 9.523 1 80.5 299 SER A CA 1
ATOM 2322 C C . SER A 1 299 ? -17.469 -12.062 10.68 1 80.5 299 SER A C 1
ATOM 2324 O O . SER A 1 299 ? -18.609 -11.625 10.477 1 80.5 299 SER A O 1
ATOM 2326 N N . TYR A 1 300 ? -17 -12.359 11.82 1 79.56 300 TYR A N 1
ATOM 2327 C CA . TYR A 1 300 ? -17.844 -12.203 13 1 79.56 300 TYR A CA 1
ATOM 2328 C C . TYR A 1 300 ? -18.219 -10.734 13.211 1 79.56 300 TYR A C 1
ATOM 2330 O O . TYR A 1 300 ? -19.359 -10.422 13.539 1 79.56 300 TYR A O 1
ATOM 2338 N N . PHE A 1 301 ? -17.281 -9.898 12.938 1 80.62 301 PHE A N 1
ATOM 2339 C CA . PHE A 1 301 ? -17.516 -8.484 13.188 1 80.62 301 PHE A CA 1
ATOM 2340 C C . PHE A 1 301 ? -18.094 -7.809 11.945 1 80.62 301 PHE A C 1
ATOM 2342 O O . PHE A 1 301 ? -18.359 -6.605 11.961 1 80.62 301 PHE A O 1
ATOM 2349 N N . GLY A 1 302 ? -18.266 -8.5 10.914 1 77.31 302 GLY A N 1
ATOM 2350 C CA . GLY A 1 302 ? -18.984 -8.039 9.742 1 77.31 302 GLY A CA 1
ATOM 2351 C C . GLY A 1 302 ? -18.141 -7.164 8.828 1 77.31 302 GLY A C 1
ATOM 2352 O O . GLY A 1 302 ? -18.672 -6.289 8.141 1 77.31 302 GLY A O 1
ATOM 2353 N N . ILE A 1 303 ? -16.906 -7.367 8.82 1 78.44 303 ILE A N 1
ATOM 2354 C CA . ILE A 1 303 ? -16 -6.516 8.062 1 78.44 303 ILE A CA 1
ATOM 2355 C C . ILE A 1 303 ? -16.25 -6.715 6.566 1 78.44 303 ILE A C 1
ATOM 2357 O O . ILE A 1 303 ? -16.219 -5.75 5.793 1 78.44 303 ILE A O 1
ATOM 2361 N N . ASN A 1 304 ? -16.578 -7.902 6.164 1 78.44 304 ASN A N 1
ATOM 2362 C CA . ASN A 1 304 ? -16.719 -8.211 4.746 1 78.44 304 ASN A CA 1
ATOM 2363 C C . ASN A 1 304 ? -18.109 -7.824 4.23 1 78.44 304 ASN A C 1
ATOM 2365 O O . ASN A 1 304 ? -18.391 -7.957 3.039 1 78.44 304 ASN A O 1
ATOM 2369 N N . ALA A 1 305 ? -18.891 -7.234 5.066 1 77.56 305 ALA A N 1
ATOM 2370 C CA . A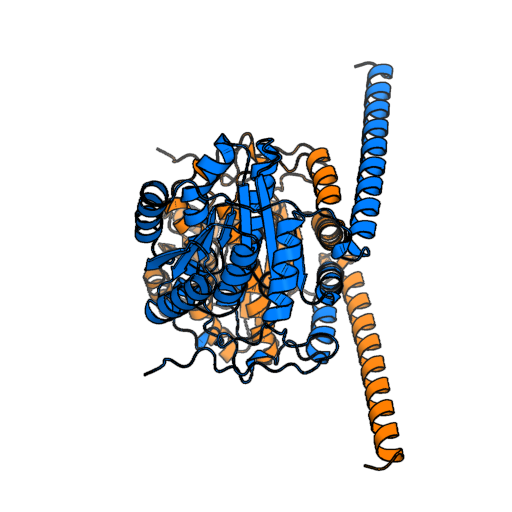LA A 1 305 ? -20.25 -6.887 4.652 1 77.56 305 ALA A CA 1
ATOM 2371 C C . ALA A 1 305 ? -20.453 -5.375 4.68 1 77.56 305 ALA A C 1
ATOM 2373 O O . ALA A 1 305 ? -21.547 -4.891 4.387 1 77.56 305 ALA A O 1
ATOM 2374 N N . THR A 1 306 ? -19.438 -4.734 4.957 1 81.62 306 THR A N 1
ATOM 2375 C CA . THR A 1 306 ? -19.594 -3.303 5.184 1 81.62 306 THR A CA 1
ATOM 2376 C C . THR A 1 306 ? -19.969 -2.59 3.889 1 81.62 306 THR A C 1
ATOM 2378 O O . THR A 1 306 ? -20.719 -1.609 3.914 1 81.62 306 THR A O 1
ATOM 2381 N N . MET A 1 307 ? -19.625 -3.127 2.742 1 80.38 307 MET A N 1
ATOM 2382 C CA . MET A 1 307 ? -19.812 -2.416 1.481 1 80.38 307 MET A CA 1
ATOM 2383 C C . MET A 1 307 ? -21.047 -2.93 0.747 1 80.38 307 MET A C 1
ATOM 2385 O O . MET A 1 307 ? -21.344 -2.471 -0.356 1 80.38 307 MET A O 1
ATOM 2389 N N . ASP A 1 308 ? -21.75 -3.818 1.353 1 80.69 308 ASP A N 1
ATOM 2390 C CA . ASP A 1 308 ? -22.875 -4.469 0.691 1 80.69 308 ASP A CA 1
ATOM 2391 C C . ASP A 1 308 ? -23.938 -3.447 0.277 1 80.69 308 ASP A C 1
ATOM 2393 O O . ASP A 1 308 ? -24.609 -3.617 -0.745 1 80.69 308 ASP A O 1
ATOM 2397 N N . HIS A 1 309 ? -24.047 -2.336 0.992 1 80.56 309 HIS A N 1
ATOM 2398 C CA . HIS A 1 309 ? -25.078 -1.343 0.714 1 80.56 309 HIS A CA 1
ATOM 2399 C C . HIS A 1 309 ? -24.469 0.002 0.344 1 80.56 309 HIS A C 1
ATOM 2401 O O . HIS A 1 309 ? -25.125 1.04 0.451 1 80.56 309 HIS A O 1
ATOM 2407 N N . PHE A 1 310 ? -23.266 -0.067 -0.116 1 83.62 310 PHE A N 1
ATOM 2408 C CA . PHE A 1 310 ? -22.547 1.148 -0.46 1 83.62 310 PHE A CA 1
ATOM 2409 C C . PHE A 1 310 ? -23.219 1.877 -1.614 1 83.62 310 PHE A C 1
ATOM 2411 O O . PHE A 1 310 ? -23.578 1.262 -2.623 1 83.62 310 PHE A O 1
ATOM 2418 N N . THR A 1 311 ? -23.406 3.186 -1.525 1 79.19 311 THR A N 1
ATOM 2419 C CA . THR A 1 311 ? -23.969 4.004 -2.594 1 79.19 311 THR A CA 1
ATOM 2420 C C . THR A 1 311 ? -22.969 5.07 -3.037 1 79.19 311 THR A C 1
ATOM 2422 O O . THR A 1 311 ? -22.922 5.426 -4.219 1 79.19 311 THR A O 1
ATOM 2425 N N . GLY A 1 312 ? -22.141 5.5 -2.162 1 77.12 312 GLY A N 1
ATOM 2426 C CA . GLY A 1 312 ? -21.125 6.496 -2.473 1 77.12 312 GLY A CA 1
ATOM 2427 C C . GLY A 1 312 ? -21.719 7.871 -2.746 1 77.12 312 GLY A C 1
ATOM 2428 O O . GLY A 1 312 ? -22.859 8.148 -2.381 1 77.12 312 GLY A O 1
ATOM 2429 N N . ARG A 1 313 ? -20.797 8.758 -3.314 1 71.31 313 ARG A N 1
ATOM 2430 C CA . ARG A 1 313 ? -21.203 10.125 -3.605 1 71.31 313 ARG A CA 1
ATOM 2431 C C . ARG A 1 313 ? -22.156 10.172 -4.797 1 71.31 313 ARG A C 1
ATOM 2433 O O . ARG A 1 313 ? -21.844 9.648 -5.867 1 71.31 313 ARG A O 1
ATOM 2440 N N . LYS A 1 314 ? -23.484 10.43 -4.695 1 57.56 314 LYS A N 1
ATOM 2441 C CA . LYS A 1 314 ? -24.438 10.578 -5.793 1 57.56 314 LYS A CA 1
ATOM 2442 C C . LYS A 1 314 ? -24.109 11.797 -6.648 1 57.56 314 LYS A C 1
ATOM 2444 O O . LYS A 1 314 ? -23.703 12.836 -6.129 1 57.56 314 LYS A O 1
ATOM 2449 N N . LYS A 1 315 ? -23.766 11.547 -7.953 1 50.38 315 LYS A N 1
ATOM 2450 C CA . LYS A 1 315 ? -23.578 12.664 -8.875 1 50.38 315 LYS A CA 1
ATOM 2451 C C . LYS A 1 315 ? -24.734 13.656 -8.781 1 50.38 315 LYS A C 1
ATOM 2453 O O . LYS A 1 315 ? -25.906 13.258 -8.797 1 50.38 315 LYS A O 1
ATOM 2458 N N . ILE A 1 316 ? -24.531 14.805 -8.195 1 31.17 316 ILE A N 1
ATOM 2459 C CA . ILE A 1 316 ? -25.562 15.828 -8.227 1 31.17 316 ILE A CA 1
ATOM 2460 C C . ILE A 1 316 ? -25.859 16.234 -9.672 1 31.17 316 ILE A C 1
ATOM 2462 O O . ILE A 1 316 ? -24.938 16.641 -10.398 1 31.17 316 ILE A O 1
ATOM 2466 N N . ASP A 1 317 ? -26.828 15.594 -10.266 1 29.62 317 ASP A N 1
ATOM 2467 C CA . ASP A 1 317 ? -27.328 16.219 -11.484 1 29.62 317 ASP A CA 1
ATOM 2468 C C . ASP A 1 317 ? -27.375 17.734 -11.336 1 29.62 317 ASP A C 1
ATOM 2470 O O . ASP A 1 317 ? -27.766 18.25 -10.289 1 29.62 317 ASP A O 1
ATOM 2474 N N . MET B 1 1 ? -40.375 -6.504 24.516 1 49.31 1 MET B N 1
ATOM 2475 C CA . MET B 1 1 ? -39.469 -7.629 24.422 1 49.31 1 MET B CA 1
ATOM 2476 C C . MET B 1 1 ? -39.094 -8.148 25.812 1 49.31 1 MET B C 1
ATOM 2478 O O . MET B 1 1 ? -38.562 -7.414 26.641 1 49.31 1 MET B O 1
ATOM 2482 N N . THR B 1 2 ? -39.594 -9.195 26.219 1 57.22 2 THR B N 1
ATOM 2483 C CA . THR B 1 2 ? -39.594 -9.648 27.609 1 57.22 2 THR B CA 1
ATOM 2484 C C . THR B 1 2 ? -38.188 -9.953 28.078 1 57.22 2 THR B C 1
ATOM 2486 O O . THR B 1 2 ? -37.281 -10.195 27.25 1 57.22 2 THR B O 1
ATOM 2489 N N . GLU B 1 3 ? -37.938 -9.734 29.312 1 61.72 3 GLU B N 1
ATOM 2490 C CA . GLU B 1 3 ? -36.656 -10.008 30 1 61.72 3 GLU B CA 1
ATOM 2491 C C . GLU B 1 3 ? -36.094 -11.352 29.562 1 61.72 3 GLU B C 1
ATOM 2493 O O . GLU B 1 3 ? -34.875 -11.477 29.406 1 61.72 3 GLU B O 1
ATOM 2498 N N . GLU B 1 4 ? -36.875 -12.297 29.344 1 59.53 4 GLU B N 1
ATOM 2499 C CA . GLU B 1 4 ? -36.438 -13.625 28.906 1 59.53 4 GLU B CA 1
ATOM 2500 C C . GLU B 1 4 ? -35.875 -13.586 27.5 1 59.53 4 GLU B C 1
ATOM 2502 O O . GLU B 1 4 ? -34.875 -14.234 27.203 1 59.53 4 GLU B O 1
ATOM 2507 N N . SER B 1 5 ? -36.469 -12.758 26.688 1 62.69 5 SER B N 1
ATOM 2508 C CA . SER B 1 5 ? -36 -12.625 25.312 1 62.69 5 SER B CA 1
ATOM 2509 C C . SER B 1 5 ? -34.656 -11.914 25.25 1 62.69 5 SER B C 1
ATOM 2511 O O . SER B 1 5 ? -33.781 -12.297 24.469 1 62.69 5 SER B O 1
ATOM 2513 N N . CYS B 1 6 ? -34.531 -11.031 26.156 1 63.19 6 CYS B N 1
ATOM 2514 C CA . CYS B 1 6 ? -33.281 -10.305 26.234 1 63.19 6 CYS B CA 1
ATOM 2515 C C . CYS B 1 6 ? -32.156 -11.211 26.75 1 63.19 6 CYS B C 1
ATOM 2517 O O . CYS B 1 6 ? -31.047 -11.172 26.25 1 63.19 6 CYS B O 1
ATOM 2519 N N . ASN B 1 7 ? -32.531 -12.047 27.734 1 65.25 7 ASN B N 1
ATOM 2520 C CA . ASN B 1 7 ? -31.547 -12.969 28.297 1 65.25 7 ASN B CA 1
ATOM 2521 C C . ASN B 1 7 ? -31.109 -14.016 27.266 1 65.25 7 ASN B C 1
ATOM 2523 O O . ASN B 1 7 ? -29.938 -14.367 27.188 1 65.25 7 ASN B O 1
ATOM 2527 N N . CYS B 1 8 ? -32.031 -14.453 26.516 1 67.12 8 CYS B N 1
ATOM 2528 C CA . CYS B 1 8 ? -31.734 -15.43 25.469 1 67.12 8 CYS B CA 1
ATOM 2529 C C . CYS B 1 8 ? -30.844 -14.82 24.391 1 67.12 8 CYS B C 1
ATOM 2531 O O . CYS B 1 8 ? -29.938 -15.469 23.906 1 67.12 8 CYS B O 1
ATOM 2533 N N . GLN B 1 9 ? -31.094 -13.57 24.109 1 73.81 9 GLN B N 1
ATOM 2534 C CA . GLN B 1 9 ? -30.297 -12.891 23.094 1 73.81 9 GLN B CA 1
ATOM 2535 C C . GLN B 1 9 ? -28.859 -12.688 23.578 1 73.81 9 GLN B C 1
ATOM 2537 O O . GLN B 1 9 ? -27.922 -12.867 22.812 1 73.81 9 GLN B O 1
ATOM 2542 N N . ILE B 1 10 ? -28.828 -12.469 24.828 1 75.25 10 ILE B N 1
ATOM 2543 C CA . ILE B 1 10 ? -27.5 -12.273 25.422 1 75.25 10 ILE B CA 1
ATOM 2544 C C . ILE B 1 10 ? -26.766 -13.609 25.469 1 75.25 10 ILE B C 1
ATOM 2546 O O . ILE B 1 10 ? -25.578 -13.672 25.156 1 75.25 10 ILE B O 1
ATOM 2550 N N . PHE B 1 11 ? -27.516 -14.656 25.906 1 75.38 11 PHE B N 1
ATOM 2551 C CA . PHE B 1 11 ? -26.922 -15.977 25.984 1 75.38 11 PHE B CA 1
ATOM 2552 C C . PHE B 1 11 ? -26.453 -16.438 24.609 1 75.38 11 PHE B C 1
ATOM 2554 O O . PHE B 1 11 ? -25.344 -16.953 24.453 1 75.38 11 PHE B O 1
ATOM 2561 N N . ASP B 1 12 ? -27.219 -16.203 23.641 1 79.88 12 ASP B N 1
ATOM 2562 C CA . ASP B 1 12 ? -26.844 -16.562 22.281 1 79.88 12 ASP B CA 1
ATOM 2563 C C . ASP B 1 12 ? -25.641 -15.758 21.812 1 79.88 12 ASP B C 1
ATOM 2565 O O . ASP B 1 12 ? -24.766 -16.281 21.109 1 79.88 12 ASP B O 1
ATOM 2569 N N . SER B 1 13 ? -25.625 -14.578 22.234 1 78.44 13 SER B N 1
ATOM 2570 C CA . SER B 1 13 ? -24.5 -13.727 21.859 1 78.44 13 SER B CA 1
ATOM 2571 C C . SER B 1 13 ? -23.203 -14.195 22.531 1 78.44 13 SER B C 1
ATOM 2573 O O . SER B 1 13 ? -22.141 -14.195 21.906 1 78.44 13 SER B O 1
ATOM 2575 N N . ILE B 1 14 ? -23.391 -14.664 23.734 1 78.56 14 ILE B N 1
ATOM 2576 C CA . ILE B 1 14 ? -22.234 -15.156 24.469 1 78.56 14 ILE B CA 1
ATOM 2577 C C . ILE B 1 14 ? -21.75 -16.469 23.859 1 78.56 14 ILE B C 1
ATOM 2579 O O . ILE B 1 14 ? -20.547 -16.656 23.656 1 78.56 14 ILE B O 1
ATOM 2583 N N . LEU B 1 15 ? -22.672 -17.281 23.531 1 80.12 15 LEU B N 1
ATOM 2584 C CA . LEU B 1 15 ? -22.328 -18.562 22.906 1 80.12 15 LEU B CA 1
ATOM 2585 C C . LEU B 1 15 ? -21.656 -18.328 21.562 1 80.12 15 LEU B C 1
ATOM 2587 O O . LEU B 1 15 ? -20.672 -19 21.234 1 80.12 15 LEU B O 1
ATOM 2591 N N . ASP B 1 16 ? -22.172 -17.422 20.891 1 82.25 16 ASP B N 1
ATOM 2592 C CA . ASP B 1 16 ? -21.594 -17.094 19.594 1 82.25 16 ASP B CA 1
ATOM 2593 C C . ASP B 1 16 ? -20.172 -16.547 19.75 1 82.25 16 ASP B C 1
ATOM 2595 O O . ASP B 1 16 ? -19.281 -16.859 18.938 1 82.25 16 ASP B O 1
ATOM 2599 N N . PHE B 1 17 ? -20 -15.875 20.766 1 81.69 17 PHE B N 1
ATOM 2600 C CA . PHE B 1 17 ? -18.688 -15.289 21 1 81.69 17 PHE B CA 1
ATOM 2601 C C . PHE B 1 17 ? -17.703 -16.359 21.453 1 81.69 17 PHE B C 1
ATOM 2603 O O . PHE B 1 17 ? -16.531 -16.344 21.047 1 81.69 17 PHE B O 1
ATOM 2610 N N . ILE B 1 18 ? -18.219 -17.297 22.219 1 78.12 18 ILE B N 1
ATOM 2611 C CA . ILE B 1 18 ? -17.359 -18.406 22.641 1 78.12 18 ILE B CA 1
ATOM 2612 C C . ILE B 1 18 ? -16.969 -19.25 21.438 1 78.12 18 ILE B C 1
ATOM 2614 O O . ILE B 1 18 ? -15.805 -19.625 21.297 1 78.12 18 ILE B O 1
ATOM 2618 N N . LYS B 1 19 ? -17.922 -19.516 20.641 1 80.12 19 LYS B N 1
ATOM 2619 C CA . LYS B 1 19 ? -17.641 -20.25 19.422 1 80.12 19 LYS B CA 1
ATOM 2620 C C . LYS B 1 19 ? -16.609 -19.516 18.562 1 80.12 19 LYS B C 1
ATOM 2622 O O . LYS B 1 19 ? -15.711 -20.141 17.984 1 80.12 19 LYS B O 1
ATOM 2627 N N . LEU B 1 20 ? -16.734 -18.25 18.578 1 81 20 LEU B N 1
ATOM 2628 C CA . LEU B 1 20 ? -15.781 -17.406 17.844 1 81 20 LEU B CA 1
ATOM 2629 C C . LEU B 1 20 ? -14.375 -17.562 18.422 1 81 20 LEU B C 1
ATOM 2631 O O . LEU B 1 20 ? -13.414 -17.734 17.672 1 81 20 LEU B O 1
ATOM 2635 N N . LEU B 1 21 ? -14.297 -17.547 19.672 1 79.75 21 LEU B N 1
ATOM 2636 C CA . LEU B 1 21 ? -13 -17.641 20.328 1 79.75 21 LEU B CA 1
ATOM 2637 C C . LEU B 1 21 ? -12.359 -19.016 20.078 1 79.75 21 LEU B C 1
ATOM 2639 O O . LEU B 1 21 ? -11.156 -19.094 19.828 1 79.75 21 LEU B O 1
ATOM 2643 N N . LEU B 1 22 ? -13.195 -20.016 20.109 1 77 22 LEU B N 1
ATOM 2644 C CA . LEU B 1 22 ? -12.695 -21.375 19.891 1 77 22 LEU B CA 1
ATOM 2645 C C . LEU B 1 22 ? -12.234 -21.562 18.453 1 77 22 LEU B C 1
ATOM 2647 O O . LEU B 1 22 ? -11.188 -22.172 18.203 1 77 22 LEU B O 1
ATOM 2651 N N . LEU B 1 23 ? -13.047 -21.062 17.641 1 77.25 23 LEU B N 1
ATOM 2652 C CA . LEU B 1 23 ? -12.68 -21.172 16.234 1 77.25 23 LEU B CA 1
ATOM 2653 C C . LEU B 1 23 ? -11.398 -20.391 15.945 1 77.25 23 LEU B C 1
ATOM 2655 O O . LEU B 1 23 ? -10.555 -20.844 15.18 1 77.25 23 LEU B O 1
ATOM 2659 N N . THR B 1 24 ? -11.312 -19.25 16.547 1 79.06 24 THR B N 1
ATOM 2660 C CA . THR B 1 24 ? -10.109 -18.438 16.375 1 79.06 24 THR B CA 1
ATOM 2661 C C . THR B 1 24 ? -8.891 -19.156 16.953 1 79.06 24 THR B C 1
ATOM 2663 O O . THR B 1 24 ? -7.84 -19.219 16.297 1 79.06 24 THR B O 1
ATOM 2666 N N . LEU B 1 25 ? -9.078 -19.734 18.078 1 76.44 25 LEU B N 1
ATOM 2667 C CA . LEU B 1 25 ? -7.984 -20.469 18.719 1 76.44 25 LEU B CA 1
ATOM 2668 C C . LEU B 1 25 ? -7.57 -21.656 17.859 1 76.44 25 LEU B C 1
ATOM 2670 O O . LEU B 1 25 ? -6.375 -21.922 17.703 1 76.44 25 LEU B O 1
ATOM 2674 N N . TYR B 1 26 ? -8.555 -22.359 17.406 1 77.12 26 TYR B N 1
ATOM 2675 C CA . TYR B 1 26 ? -8.297 -23.5 16.516 1 77.12 26 TYR B CA 1
ATOM 2676 C C . TYR B 1 26 ? -7.453 -23.078 15.32 1 77.12 26 TYR B C 1
ATOM 2678 O O . TYR B 1 26 ? -6.441 -23.719 15.016 1 77.12 26 TYR B O 1
ATOM 2686 N N . ASN B 1 27 ? -7.781 -22 14.75 1 80.81 27 ASN B N 1
ATOM 2687 C CA . ASN B 1 27 ? -7.074 -21.547 13.555 1 80.81 27 ASN B CA 1
ATOM 2688 C C . ASN B 1 27 ? -5.707 -20.969 13.891 1 80.81 27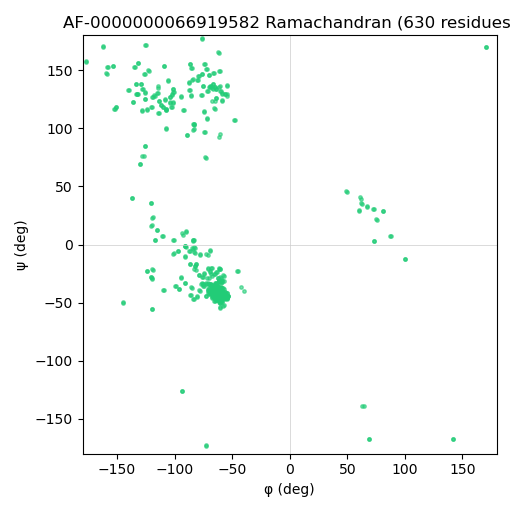 ASN B C 1
ATOM 2690 O O . ASN B 1 27 ? -4.797 -20.969 13.062 1 80.81 27 ASN B O 1
ATOM 2694 N N . ILE B 1 28 ? -5.605 -20.453 15.062 1 76.88 28 ILE B N 1
ATOM 2695 C CA . ILE B 1 28 ? -4.301 -20 15.531 1 76.88 28 ILE B CA 1
ATOM 2696 C C . ILE B 1 28 ? -3.369 -21.188 15.703 1 76.88 28 ILE B C 1
ATOM 2698 O O . ILE B 1 28 ? -2.23 -21.172 15.227 1 76.88 28 ILE B O 1
ATOM 2702 N N . ILE B 1 29 ? -3.902 -22.203 16.219 1 77.06 29 ILE B N 1
ATOM 2703 C CA . ILE B 1 29 ? -3.107 -23.406 16.453 1 77.06 29 ILE B CA 1
ATOM 2704 C C . ILE B 1 29 ? -2.701 -24.031 15.117 1 77.06 29 ILE B C 1
ATOM 2706 O O . ILE B 1 29 ? -1.524 -24.328 14.898 1 77.06 29 ILE B O 1
ATOM 2710 N N . ILE B 1 30 ? -3.621 -24.125 14.234 1 75 30 ILE B N 1
ATOM 2711 C CA . ILE B 1 30 ? -3.344 -24.719 12.93 1 75 30 ILE B CA 1
ATOM 2712 C C . ILE B 1 30 ? -2.314 -23.859 12.195 1 75 30 ILE B C 1
ATOM 2714 O O . ILE B 1 30 ? -1.366 -24.391 11.609 1 75 30 ILE B O 1
ATOM 2718 N N . GLY B 1 31 ? -2.49 -22.609 12.273 1 74.38 31 GLY B N 1
ATOM 2719 C CA . GLY B 1 31 ? -1.55 -21.703 11.641 1 74.38 31 GLY B CA 1
ATOM 2720 C C . GLY B 1 31 ? -0.144 -21.812 12.203 1 74.38 31 GLY B C 1
ATOM 2721 O O . GLY B 1 31 ? 0.832 -21.797 11.445 1 74.38 31 GLY B O 1
ATOM 2722 N N . CYS B 1 32 ? -0.072 -21.906 13.492 1 72.81 32 CYS B N 1
ATOM 2723 C CA . CYS B 1 32 ? 1.223 -22.031 14.148 1 72.81 32 CYS B CA 1
ATOM 2724 C C . CYS B 1 32 ? 1.892 -23.344 13.789 1 72.81 32 CYS B C 1
ATOM 2726 O O . CYS B 1 32 ? 3.096 -23.391 13.523 1 72.81 32 CYS B O 1
ATOM 2728 N N . VAL B 1 33 ? 1.128 -24.375 13.742 1 72 33 VAL B N 1
ATOM 2729 C CA . VAL B 1 33 ? 1.656 -25.703 13.391 1 72 33 VAL B CA 1
ATOM 2730 C C . VAL B 1 33 ? 2.172 -25.672 11.953 1 72 33 VAL B C 1
ATOM 2732 O O . VAL B 1 33 ? 3.273 -26.156 11.68 1 72 33 VAL B O 1
ATOM 2735 N N . LYS B 1 34 ? 1.446 -25.109 11.086 1 75.06 34 LYS B N 1
ATOM 2736 C CA . LYS B 1 34 ? 1.844 -25.031 9.68 1 75.06 34 LYS B CA 1
ATOM 2737 C C . LYS B 1 34 ? 3.104 -24.188 9.516 1 75.06 34 LYS B C 1
ATOM 2739 O O . LYS B 1 34 ? 3.93 -24.469 8.641 1 75.06 34 LYS B O 1
ATOM 2744 N N . ALA B 1 35 ? 3.156 -23.234 10.375 1 71.31 35 ALA B N 1
ATOM 2745 C CA . ALA B 1 35 ? 4.297 -22.328 10.297 1 71.31 35 ALA B CA 1
ATOM 2746 C C . ALA B 1 35 ? 5.586 -23.031 10.734 1 71.31 35 ALA B C 1
ATOM 2748 O O . ALA B 1 35 ? 6.672 -22.688 10.258 1 71.31 35 ALA B O 1
ATOM 2749 N N . ILE B 1 36 ? 5.434 -23.953 11.57 1 69.44 36 ILE B N 1
ATOM 2750 C CA . ILE B 1 36 ? 6.605 -24.609 12.141 1 69.44 36 ILE B CA 1
ATOM 2751 C C . ILE B 1 36 ? 6.93 -25.875 11.344 1 69.44 36 ILE B C 1
ATOM 2753 O O . ILE B 1 36 ? 8.086 -26.281 11.25 1 69.44 36 ILE B O 1
ATOM 2757 N N . LEU B 1 37 ? 5.926 -26.453 10.75 1 70.31 37 LEU B N 1
ATOM 2758 C CA . LEU B 1 37 ? 6.141 -27.672 10 1 70.31 37 LEU B CA 1
ATOM 2759 C C . LEU B 1 37 ? 7 -27.422 8.766 1 70.31 37 LEU B C 1
ATOM 2761 O O . LEU B 1 37 ? 6.828 -26.406 8.086 1 70.31 37 LEU B O 1
ATOM 2765 N N . PRO B 1 38 ? 7.961 -28.328 8.625 1 63.75 38 PRO B N 1
ATOM 2766 C CA . PRO B 1 38 ? 8.742 -28.203 7.391 1 63.75 38 PRO B CA 1
ATOM 2767 C C . PRO B 1 38 ? 7.875 -28.203 6.137 1 63.75 38 PRO B C 1
ATOM 2769 O O . PRO B 1 38 ? 6.844 -28.875 6.098 1 63.75 38 PRO B O 1
ATOM 2772 N N . SER B 1 39 ? 8.023 -27.266 5.293 1 61.5 39 SER B N 1
ATOM 2773 C CA . SER B 1 39 ? 7.25 -27.031 4.078 1 61.5 39 SER B CA 1
ATOM 2774 C C . SER B 1 39 ? 7.039 -28.312 3.291 1 61.5 39 SER B C 1
ATOM 2776 O O . SER B 1 39 ? 5.996 -28.5 2.662 1 61.5 39 SER B O 1
ATOM 2778 N N . ASN B 1 40 ? 7.891 -29.266 3.514 1 67.06 40 ASN B N 1
ATOM 2779 C CA . ASN B 1 40 ? 7.84 -30.484 2.703 1 67.06 40 ASN B CA 1
ATOM 2780 C C . ASN B 1 40 ? 6.793 -31.453 3.229 1 67.06 40 ASN B C 1
ATOM 2782 O O . ASN B 1 40 ? 6.492 -32.469 2.574 1 67.06 40 ASN B O 1
ATOM 2786 N N . LEU B 1 41 ? 6.266 -31.016 4.266 1 73.5 41 LEU B N 1
ATOM 2787 C CA . LEU B 1 41 ? 5.344 -31.984 4.848 1 73.5 41 LEU B CA 1
ATOM 2788 C C . LEU B 1 41 ? 3.898 -31.641 4.504 1 73.5 41 LEU B C 1
ATOM 2790 O O . LEU B 1 41 ? 2.996 -32.469 4.691 1 73.5 41 LEU B O 1
ATOM 2794 N N . LEU B 1 42 ? 3.732 -30.562 3.938 1 79 42 LEU B N 1
ATOM 2795 C CA . LEU B 1 42 ? 2.371 -30.188 3.561 1 79 42 LEU B CA 1
ATOM 2796 C C . LEU B 1 42 ? 2.025 -30.75 2.182 1 79 42 LEU B C 1
ATOM 2798 O O . LEU B 1 42 ? 2.881 -30.797 1.295 1 79 42 LEU B O 1
ATOM 2802 N N . PRO B 1 43 ? 0.82 -31.234 2.053 1 87.75 43 PRO B N 1
ATOM 2803 C CA . PRO B 1 43 ? 0.435 -31.719 0.727 1 87.75 43 PRO B CA 1
ATOM 2804 C C . PRO B 1 43 ? 0.491 -30.625 -0.341 1 87.75 43 PRO B C 1
ATOM 2806 O O . PRO B 1 43 ? 0.064 -29.5 -0.097 1 87.75 43 PRO B O 1
ATOM 2809 N N . ARG B 1 44 ? 1.027 -30.969 -1.467 1 94 44 ARG B N 1
ATOM 2810 C CA . ARG B 1 44 ? 1.179 -30.047 -2.594 1 94 44 ARG B CA 1
ATOM 2811 C C . ARG B 1 44 ? 0.105 -30.297 -3.646 1 94 44 ARG B C 1
ATOM 2813 O O . ARG B 1 44 ? -0.235 -31.453 -3.938 1 94 44 ARG B O 1
ATOM 2820 N N . LYS B 1 45 ? -0.47 -29.266 -4.086 1 96.38 45 LYS B N 1
ATOM 2821 C CA . LYS B 1 45 ? -1.371 -29.438 -5.223 1 96.38 45 LYS B CA 1
ATOM 2822 C C . LYS B 1 45 ? -0.592 -29.703 -6.508 1 96.38 45 LYS B C 1
ATOM 2824 O O . LYS B 1 45 ? 0.554 -29.281 -6.645 1 96.38 45 LYS B O 1
ATOM 2829 N N . SER B 1 46 ? -1.2 -30.422 -7.406 1 97.56 46 SER B N 1
ATOM 2830 C CA . SER B 1 46 ? -0.608 -30.641 -8.719 1 97.56 46 SER B CA 1
ATOM 2831 C C . SER B 1 46 ? -0.813 -29.453 -9.641 1 97.56 46 SER B C 1
ATOM 2833 O O . SER B 1 46 ? -1.884 -28.828 -9.641 1 97.56 46 SER B O 1
ATOM 2835 N N . VAL B 1 47 ? 0.234 -29.141 -10.445 1 98.5 47 VAL B N 1
ATOM 2836 C CA . VAL B 1 47 ? 0.097 -28.094 -11.445 1 98.5 47 VAL B CA 1
ATOM 2837 C C . VAL B 1 47 ? 0.34 -28.672 -12.836 1 98.5 47 VAL B C 1
ATOM 2839 O O . VAL B 1 47 ? 0.643 -27.922 -13.773 1 98.5 47 VAL B O 1
ATOM 2842 N N . GLU B 1 48 ? 0.274 -29.984 -12.883 1 98.44 48 GLU B N 1
ATOM 2843 C CA . GLU B 1 48 ? 0.447 -30.656 -14.172 1 98.44 48 GLU B CA 1
ATOM 2844 C C . GLU B 1 48 ? -0.604 -30.188 -15.18 1 98.44 48 GLU B C 1
ATOM 2846 O O . GLU B 1 48 ? -1.799 -30.188 -14.875 1 98.44 48 GLU B O 1
ATOM 2851 N N . ASN B 1 49 ? -0.19 -29.703 -16.297 1 98.19 49 ASN B N 1
ATOM 2852 C CA . ASN B 1 49 ? -0.99 -29.281 -17.438 1 98.19 49 ASN B CA 1
ATOM 2853 C C . ASN B 1 49 ? -1.714 -27.969 -17.156 1 98.19 49 ASN B C 1
ATOM 2855 O O . ASN B 1 49 ? -2.525 -27.516 -17.969 1 98.19 49 ASN B O 1
ATOM 2859 N N . GLU B 1 50 ? -1.454 -27.406 -15.977 1 98.69 50 GLU B N 1
ATOM 2860 C CA . GLU B 1 50 ? -1.995 -26.078 -15.703 1 98.69 50 GLU B CA 1
ATOM 2861 C C . GLU B 1 50 ? -1.291 -25.016 -16.547 1 98.69 50 GLU B C 1
ATOM 2863 O O . GLU B 1 50 ? -0.1 -25.141 -16.844 1 98.69 50 GLU B O 1
ATOM 2868 N N . ILE B 1 51 ? -1.996 -24.031 -16.938 1 98.88 51 ILE B N 1
ATOM 2869 C CA . ILE B 1 51 ? -1.418 -22.922 -17.672 1 98.88 51 ILE B CA 1
ATOM 2870 C C . ILE B 1 51 ? -0.997 -21.812 -16.703 1 98.88 51 ILE B C 1
ATOM 2872 O O . ILE B 1 51 ? -1.837 -21.234 -16 1 98.88 51 ILE B O 1
ATOM 2876 N N . VAL B 1 52 ? 0.286 -21.562 -16.641 1 98.94 52 VAL B N 1
ATOM 2877 C CA . VAL B 1 52 ? 0.865 -20.578 -15.734 1 98.94 52 VAL B CA 1
ATOM 2878 C C . VAL B 1 52 ? 1.373 -19.375 -16.531 1 98.94 52 VAL B C 1
ATOM 2880 O O . VAL B 1 52 ? 2.201 -19.531 -17.438 1 98.94 52 VAL B O 1
ATOM 2883 N N . LEU B 1 53 ? 0.812 -18.219 -16.266 1 98.94 53 LEU B N 1
ATOM 2884 C CA . LEU B 1 53 ? 1.293 -17 -16.891 1 98.94 53 LEU B CA 1
ATOM 2885 C C . LEU B 1 53 ? 2.119 -16.172 -15.914 1 98.94 53 LEU B C 1
ATOM 2887 O O . LEU B 1 53 ? 1.67 -15.891 -14.797 1 98.94 53 LEU B O 1
ATOM 2891 N N . ILE B 1 54 ? 3.307 -15.82 -16.297 1 98.94 54 ILE B N 1
ATOM 2892 C CA . ILE B 1 54 ? 4.223 -15.055 -15.453 1 98.94 54 ILE B CA 1
ATOM 2893 C C . ILE B 1 54 ? 4.574 -13.742 -16.141 1 98.94 54 ILE B C 1
ATOM 2895 O O . ILE B 1 54 ? 5.148 -13.734 -17.234 1 98.94 54 ILE B O 1
ATOM 2899 N N . THR B 1 55 ? 4.234 -12.641 -15.531 1 98.88 55 THR B N 1
ATOM 2900 C CA . THR B 1 55 ? 4.723 -11.359 -16.016 1 98.88 55 THR B CA 1
ATOM 2901 C C . THR B 1 55 ? 6.16 -11.117 -15.562 1 98.88 55 THR B C 1
ATOM 2903 O O . THR B 1 55 ? 6.535 -11.5 -14.453 1 98.88 55 THR B O 1
ATOM 2906 N N . GLY B 1 56 ? 6.918 -10.477 -16.406 1 98.12 56 GLY B N 1
ATOM 2907 C CA . GLY B 1 56 ? 8.32 -10.297 -16.078 1 98.12 56 GLY B CA 1
ATOM 2908 C C . GLY B 1 56 ? 9.102 -11.602 -16.062 1 98.12 56 GLY B C 1
ATOM 2909 O O . GLY B 1 56 ? 9.992 -11.789 -15.234 1 98.12 56 GLY B O 1
ATOM 2910 N N . GLY B 1 57 ? 8.727 -12.5 -16.891 1 97.88 57 GLY B N 1
ATOM 2911 C CA . GLY B 1 57 ? 9.32 -13.82 -16.891 1 97.88 57 GLY B CA 1
ATOM 2912 C C . GLY B 1 57 ? 10.609 -13.906 -17.688 1 97.88 57 GLY B C 1
ATOM 2913 O O . GLY B 1 57 ? 11.211 -14.977 -17.797 1 97.88 57 GLY B O 1
ATOM 2914 N N . GLY B 1 58 ? 11.07 -12.781 -18.219 1 96.62 58 GLY B N 1
ATOM 2915 C CA . GLY B 1 58 ? 12.242 -12.773 -19.078 1 96.62 58 GLY B CA 1
ATOM 2916 C C . GLY B 1 58 ? 13.547 -12.758 -18.297 1 96.62 58 GLY B C 1
ATOM 2917 O O . GLY B 1 58 ? 14.625 -12.914 -18.891 1 96.62 58 GLY B O 1
ATOM 2918 N N . SER B 1 59 ? 13.484 -12.609 -17 1 94.31 59 SER B N 1
ATOM 2919 C CA . SER B 1 59 ? 14.695 -12.562 -16.203 1 94.31 59 SER B CA 1
ATOM 2920 C C . SER B 1 59 ? 14.391 -12.828 -14.727 1 94.31 59 SER B C 1
ATOM 2922 O O . SER B 1 59 ? 13.242 -13.062 -14.359 1 94.31 59 SER B O 1
ATOM 2924 N N . GLY B 1 60 ? 15.445 -12.984 -14 1 95.12 60 GLY B N 1
ATOM 2925 C CA . GLY B 1 60 ? 15.344 -12.992 -12.547 1 95.12 60 GLY B CA 1
ATOM 2926 C C . GLY B 1 60 ? 14.516 -14.133 -12.008 1 95.12 60 GLY B C 1
ATOM 2927 O O . GLY B 1 60 ? 14.633 -15.273 -12.477 1 95.12 60 GLY B O 1
ATOM 2928 N N . ILE B 1 61 ? 13.711 -13.805 -11.016 1 97.31 61 ILE B N 1
ATOM 2929 C CA . ILE B 1 61 ? 12.945 -14.859 -10.352 1 97.31 61 ILE B CA 1
ATOM 2930 C C . ILE B 1 61 ? 11.797 -15.312 -11.25 1 97.31 61 ILE B C 1
ATOM 2932 O O . ILE B 1 61 ? 11.32 -16.438 -11.133 1 97.31 61 ILE B O 1
ATOM 2936 N N . GLY B 1 62 ? 11.336 -14.398 -12.18 1 98.44 62 GLY B N 1
ATOM 2937 C CA . GLY B 1 62 ? 10.328 -14.805 -13.141 1 98.44 62 GLY B CA 1
ATOM 2938 C C . GLY B 1 62 ? 10.766 -15.961 -14.016 1 98.44 62 GLY B C 1
ATOM 2939 O O . GLY B 1 62 ? 10.031 -16.938 -14.188 1 98.44 62 GLY B O 1
ATOM 2940 N N . ARG B 1 63 ? 11.969 -15.82 -14.531 1 98.25 63 ARG B N 1
ATOM 2941 C CA . ARG B 1 63 ? 12.547 -16.875 -15.359 1 98.25 63 ARG B CA 1
ATOM 2942 C C . ARG B 1 63 ? 12.695 -18.172 -14.562 1 98.25 63 ARG B C 1
ATOM 2944 O O . ARG B 1 63 ? 12.344 -19.25 -15.055 1 98.25 63 ARG B O 1
ATOM 2951 N N . LEU B 1 64 ? 13.164 -18.047 -13.336 1 98.38 64 LEU B N 1
ATOM 2952 C CA . LEU B 1 64 ? 13.398 -19.219 -12.508 1 98.38 64 LEU B CA 1
ATOM 2953 C C . LEU B 1 64 ? 12.086 -19.891 -12.125 1 98.38 64 LEU B C 1
ATOM 2955 O O . LEU B 1 64 ? 12 -21.109 -12.07 1 98.38 64 LEU B O 1
ATOM 2959 N N . MET B 1 65 ? 11.062 -19.094 -11.836 1 98.75 65 MET B N 1
ATOM 2960 C CA . MET B 1 65 ? 9.742 -19.672 -11.555 1 98.75 65 MET B CA 1
ATOM 2961 C C . MET B 1 65 ? 9.203 -20.422 -12.758 1 98.75 65 MET B C 1
ATOM 2963 O O . MET B 1 65 ? 8.609 -21.484 -12.609 1 98.75 65 MET B O 1
ATOM 2967 N N . ALA B 1 66 ? 9.383 -19.812 -13.93 1 98.81 66 ALA B N 1
ATOM 2968 C CA . ALA B 1 66 ? 8.938 -20.453 -15.156 1 98.81 66 ALA B CA 1
ATOM 2969 C C . ALA B 1 66 ? 9.539 -21.859 -15.289 1 98.81 66 ALA B C 1
ATOM 2971 O O . ALA B 1 66 ? 8.828 -22.812 -15.609 1 98.81 66 ALA B O 1
ATOM 2972 N N . ARG B 1 67 ? 10.805 -21.922 -15.031 1 98.56 67 ARG B N 1
ATOM 2973 C CA . ARG B 1 67 ? 11.508 -23.203 -15.125 1 98.56 67 ARG B CA 1
ATOM 2974 C C . ARG B 1 67 ? 10.969 -24.203 -14.109 1 98.56 67 ARG B C 1
ATOM 2976 O O . ARG B 1 67 ? 10.719 -25.359 -14.438 1 98.56 67 ARG B O 1
ATOM 2983 N N . GLU B 1 68 ? 10.781 -23.766 -12.859 1 98.62 68 GLU B N 1
ATOM 2984 C CA . GLU B 1 68 ? 10.336 -24.672 -11.797 1 98.62 68 GLU B CA 1
ATOM 2985 C C . GLU B 1 68 ? 8.914 -25.156 -12.047 1 98.62 68 GLU B C 1
ATOM 2987 O O . GLU B 1 68 ? 8.609 -26.328 -11.836 1 98.62 68 GLU B O 1
ATOM 2992 N N . PHE B 1 69 ? 8 -24.312 -12.492 1 98.81 69 PHE B N 1
ATOM 2993 C CA . PHE B 1 69 ? 6.652 -24.734 -12.859 1 98.81 69 PHE B CA 1
ATOM 2994 C C . PHE B 1 69 ? 6.684 -25.703 -14.039 1 98.81 69 PHE B C 1
ATOM 2996 O O . PHE B 1 69 ? 5.926 -26.672 -14.078 1 98.81 69 PHE B O 1
ATOM 3003 N N . GLY B 1 70 ? 7.539 -25.375 -15.008 1 98.69 70 GLY B N 1
ATOM 3004 C CA . GLY B 1 70 ? 7.691 -26.25 -16.156 1 98.69 70 GLY B CA 1
ATOM 3005 C C . GLY B 1 70 ? 8.133 -27.656 -15.789 1 98.69 70 GLY B C 1
ATOM 3006 O O . GLY B 1 70 ? 7.633 -28.641 -16.344 1 98.69 70 GLY B O 1
ATOM 3007 N N . LYS B 1 71 ? 9.094 -27.734 -14.891 1 98.19 71 LYS B N 1
ATOM 3008 C CA . LYS B 1 71 ? 9.578 -29.031 -14.414 1 98.19 71 LYS B CA 1
ATOM 3009 C C . LYS B 1 71 ? 8.438 -29.844 -13.812 1 98.19 71 LYS B C 1
ATOM 3011 O O . LYS B 1 71 ? 8.484 -31.078 -13.812 1 98.19 71 LYS B O 1
ATOM 3016 N N . LEU B 1 72 ? 7.434 -29.172 -13.328 1 98.31 72 LEU B N 1
ATOM 3017 C CA . LEU B 1 72 ? 6.262 -29.828 -12.766 1 98.31 72 LEU B CA 1
ATOM 3018 C C . LEU B 1 72 ? 5.203 -30.062 -13.836 1 98.31 72 LEU B C 1
ATOM 3020 O O . LEU B 1 72 ? 4.039 -30.328 -13.516 1 98.31 72 LEU B O 1
ATOM 3024 N N . LYS B 1 73 ? 5.578 -29.875 -15.109 1 98.44 73 LYS B N 1
ATOM 3025 C CA . LYS B 1 73 ? 4.801 -30.203 -16.297 1 98.44 73 LYS B CA 1
ATOM 3026 C C . LYS B 1 73 ? 3.674 -29.203 -16.516 1 98.44 73 LYS B C 1
ATOM 3028 O O . LYS B 1 73 ? 2.625 -29.547 -17.062 1 98.44 73 LYS B O 1
ATOM 3033 N N . ALA B 1 74 ? 3.775 -28.016 -15.969 1 98.81 74 ALA B N 1
ATOM 3034 C CA . ALA B 1 74 ? 2.867 -26.922 -16.297 1 98.81 74 ALA B CA 1
ATOM 3035 C C . ALA B 1 74 ? 3.184 -26.359 -17.688 1 98.81 74 ALA B C 1
ATOM 3037 O O . ALA B 1 74 ? 4.293 -26.516 -18.188 1 98.81 74 ALA B O 1
ATOM 3038 N N . LYS B 1 75 ? 2.209 -25.766 -18.312 1 98.81 75 LYS B N 1
ATOM 3039 C CA . LYS B 1 75 ? 2.395 -24.953 -19.516 1 98.81 75 LYS B CA 1
ATOM 3040 C C . LYS B 1 75 ? 2.721 -23.5 -19.141 1 98.81 75 LYS B C 1
ATOM 3042 O O . LYS B 1 75 ? 2.047 -22.891 -18.312 1 98.81 75 LYS B O 1
ATOM 3047 N N . ILE B 1 76 ? 3.754 -22.969 -19.812 1 98.88 76 ILE B N 1
ATOM 3048 C CA . ILE B 1 76 ? 4.297 -21.703 -19.312 1 98.88 76 ILE B CA 1
ATOM 3049 C C . ILE B 1 76 ? 4.062 -20.609 -20.328 1 98.88 76 ILE B C 1
ATOM 3051 O O . ILE B 1 76 ? 4.352 -20.781 -21.516 1 98.88 76 ILE B O 1
ATOM 3055 N N . ILE B 1 77 ? 3.533 -19.484 -19.922 1 98.94 77 ILE B N 1
ATOM 3056 C CA . ILE B 1 77 ? 3.41 -18.266 -20.719 1 98.94 77 ILE B CA 1
ATOM 3057 C C . ILE B 1 77 ? 4.211 -17.141 -20.094 1 98.94 77 ILE B C 1
ATOM 3059 O O . ILE B 1 77 ? 4.016 -16.812 -18.906 1 98.94 77 ILE B O 1
ATOM 3063 N N . ILE B 1 78 ? 5.059 -16.516 -20.906 1 98.62 78 ILE B N 1
ATOM 3064 C CA . ILE B 1 78 ? 5.91 -15.422 -20.438 1 98.62 78 ILE B CA 1
ATOM 3065 C C . ILE B 1 78 ? 5.473 -14.109 -21.078 1 98.62 78 ILE B C 1
ATOM 3067 O O . ILE B 1 78 ? 5.402 -13.992 -22.297 1 98.62 78 ILE B O 1
ATOM 3071 N N . TRP B 1 79 ? 5.09 -13.164 -20.219 1 98.81 79 TRP B N 1
ATOM 3072 C CA . TRP B 1 79 ? 4.93 -11.781 -20.641 1 98.81 79 TRP B CA 1
ATOM 3073 C C . TRP B 1 79 ? 6.125 -10.938 -20.203 1 98.81 79 TRP B C 1
ATOM 3075 O O . TRP B 1 79 ? 6.539 -10.984 -19.047 1 98.81 79 TRP B O 1
ATOM 3085 N N . ASP B 1 80 ? 6.695 -10.234 -21.094 1 98.44 80 ASP B N 1
ATOM 3086 C CA . ASP B 1 80 ? 7.789 -9.32 -20.781 1 98.44 80 ASP B CA 1
ATOM 3087 C C . ASP B 1 80 ? 7.938 -8.25 -21.844 1 98.44 80 ASP B C 1
ATOM 3089 O O . ASP B 1 80 ? 7.656 -8.5 -23.031 1 98.44 80 ASP B O 1
ATOM 3093 N N . ILE B 1 81 ? 8.336 -7.121 -21.406 1 97.75 81 ILE B N 1
ATOM 3094 C CA . ILE B 1 81 ? 8.586 -6.047 -22.375 1 97.75 81 ILE B CA 1
ATOM 3095 C C . ILE B 1 81 ? 9.938 -6.27 -23.047 1 97.75 81 ILE B C 1
ATOM 3097 O O . ILE B 1 81 ? 10.156 -5.801 -24.172 1 97.75 81 ILE B O 1
ATOM 3101 N N . ASN B 1 82 ? 10.836 -6.938 -22.391 1 96.38 82 ASN B N 1
ATOM 3102 C CA . ASN B 1 82 ? 12.156 -7.262 -22.906 1 96.38 82 ASN B CA 1
ATOM 3103 C C . ASN B 1 82 ? 12.125 -8.523 -23.766 1 96.38 82 ASN B C 1
ATOM 3105 O O . ASN B 1 82 ? 12.234 -9.633 -23.25 1 96.38 82 ASN B O 1
ATOM 3109 N N . GLU B 1 83 ? 12.172 -8.359 -24.984 1 96.06 83 GLU B N 1
ATOM 3110 C CA . GLU B 1 83 ? 12.047 -9.477 -25.922 1 96.06 83 GLU B CA 1
ATOM 3111 C C . GLU B 1 83 ? 13.273 -10.391 -25.859 1 96.06 83 GLU B C 1
ATOM 3113 O O . GLU B 1 83 ? 13.148 -11.609 -25.969 1 96.06 83 GLU B O 1
ATOM 3118 N N . LYS B 1 84 ? 14.391 -9.75 -25.766 1 96.81 84 LYS B N 1
ATOM 3119 C CA . LYS B 1 84 ? 15.617 -10.539 -25.688 1 96.81 84 LYS B CA 1
ATOM 3120 C C . LYS B 1 84 ? 15.602 -11.469 -24.484 1 96.81 84 LYS B C 1
ATOM 3122 O O . LYS B 1 84 ? 15.922 -12.656 -24.609 1 96.81 84 LYS B O 1
ATOM 3127 N N . GLY B 1 85 ? 15.281 -10.922 -23.328 1 96.88 85 GLY B N 1
ATOM 3128 C CA . GLY B 1 85 ? 15.188 -11.734 -22.125 1 96.88 85 GLY B CA 1
ATOM 3129 C C . GLY B 1 85 ? 14.156 -12.844 -22.234 1 96.88 85 GLY B C 1
ATOM 3130 O O . GLY B 1 85 ? 14.398 -13.969 -21.781 1 96.88 85 GLY B O 1
ATOM 3131 N N . SER B 1 86 ? 13.062 -12.523 -22.891 1 97.62 86 SER B N 1
ATOM 3132 C CA . SER B 1 86 ? 12 -13.508 -23.078 1 97.62 86 SER B CA 1
ATOM 3133 C C . SER B 1 86 ? 12.469 -14.664 -23.969 1 97.62 86 SER B C 1
ATOM 3135 O O . SER B 1 86 ? 12.156 -15.82 -23.688 1 97.62 86 SER B O 1
ATOM 3137 N N . LYS B 1 87 ? 13.141 -14.297 -24.984 1 97.25 87 LYS B N 1
ATOM 3138 C CA . LYS B 1 87 ? 13.656 -15.312 -25.891 1 97.25 87 LYS B CA 1
ATOM 3139 C C . LYS B 1 87 ? 14.625 -16.25 -25.172 1 97.25 87 LYS B C 1
ATOM 3141 O O . LYS B 1 87 ? 14.594 -17.469 -25.375 1 97.25 87 LYS B O 1
ATOM 3146 N N . GLU B 1 88 ? 15.453 -15.648 -24.375 1 98 88 GLU B N 1
ATOM 3147 C CA . GLU B 1 88 ? 16.391 -16.453 -23.594 1 98 88 GLU B CA 1
ATOM 3148 C C . GLU B 1 88 ? 15.656 -17.422 -22.672 1 98 88 GLU B C 1
ATOM 3150 O O . GLU B 1 88 ? 16.047 -18.578 -22.547 1 98 88 GLU B O 1
ATOM 3155 N N . THR B 1 89 ? 14.633 -16.938 -22.031 1 98.31 89 THR B N 1
ATOM 3156 C CA . THR B 1 89 ? 13.836 -17.766 -21.141 1 98.31 89 THR B CA 1
ATOM 3157 C C . THR B 1 89 ? 13.164 -18.891 -21.922 1 98.31 89 THR B C 1
ATOM 3159 O O . THR B 1 89 ? 13.18 -20.047 -21.484 1 98.31 89 THR B O 1
ATOM 3162 N N . ILE B 1 90 ? 12.625 -18.641 -23.062 1 98.44 90 ILE B N 1
ATOM 3163 C CA . ILE B 1 90 ? 11.914 -19.609 -23.891 1 98.44 90 ILE B CA 1
ATOM 3164 C C . ILE B 1 90 ? 12.891 -20.688 -24.359 1 98.44 90 ILE B C 1
ATOM 3166 O O . ILE B 1 90 ? 12.562 -21.875 -24.344 1 98.44 90 ILE B O 1
ATOM 3170 N N . GLU B 1 91 ? 14.047 -20.219 -24.766 1 98.38 91 GLU B N 1
ATOM 3171 C CA . GLU B 1 91 ? 15.055 -21.188 -25.203 1 98.38 91 GLU B CA 1
ATOM 3172 C C . GLU B 1 91 ? 15.438 -22.125 -24.062 1 98.38 91 GLU B C 1
ATOM 3174 O O . GLU B 1 91 ? 15.578 -23.328 -24.281 1 98.38 91 GLU B O 1
ATOM 3179 N N . MET B 1 92 ? 15.625 -21.547 -22.922 1 97.94 92 MET B N 1
ATOM 3180 C CA . MET B 1 92 ? 15.938 -22.344 -21.75 1 97.94 92 MET B CA 1
ATOM 3181 C C . MET B 1 92 ? 14.844 -23.375 -21.469 1 97.94 92 MET B C 1
ATOM 3183 O O . MET B 1 92 ? 15.133 -24.531 -21.188 1 97.94 92 MET B O 1
ATOM 3187 N N . LEU B 1 93 ? 13.609 -23 -21.547 1 98.56 93 LEU B N 1
ATOM 3188 C CA . LEU B 1 93 ? 12.469 -23.875 -21.281 1 98.56 93 LEU B CA 1
ATOM 3189 C C . LEU B 1 93 ? 12.352 -24.969 -22.344 1 98.56 93 LEU B C 1
ATOM 3191 O O . LEU B 1 93 ? 12.078 -26.125 -22.016 1 98.56 93 LEU B O 1
ATOM 3195 N N . LYS B 1 94 ? 12.57 -24.594 -23.547 1 98.12 94 LYS B N 1
ATOM 3196 C CA . LYS B 1 94 ? 12.477 -25.562 -24.656 1 98.12 94 LYS B CA 1
ATOM 3197 C C . LYS B 1 94 ? 13.547 -26.641 -24.531 1 98.12 94 LYS B C 1
ATOM 3199 O O . LYS B 1 94 ? 13.297 -27.797 -24.844 1 98.12 94 LYS B O 1
ATOM 3204 N N . LYS B 1 95 ? 14.68 -26.219 -24.094 1 97.69 95 LYS B N 1
ATOM 3205 C CA . LYS B 1 95 ? 15.75 -27.188 -23.875 1 97.69 95 LYS B CA 1
ATOM 3206 C C . LYS B 1 95 ? 15.328 -28.25 -22.875 1 97.69 95 LYS B C 1
ATOM 3208 O O . LYS B 1 95 ? 15.773 -29.391 -22.953 1 97.69 95 LYS B O 1
ATOM 3213 N N . ASP B 1 96 ? 14.492 -27.906 -21.969 1 96.69 96 ASP B N 1
ATOM 3214 C CA . ASP B 1 96 ? 14 -28.812 -20.938 1 96.69 96 ASP B CA 1
ATOM 3215 C C . ASP B 1 96 ? 12.695 -29.484 -21.375 1 96.69 96 ASP B C 1
ATOM 3217 O O . ASP B 1 96 ? 12.016 -30.109 -20.547 1 96.69 96 ASP B O 1
ATOM 3221 N N . ASN B 1 97 ? 12.258 -29.328 -22.625 1 97.5 97 ASN B N 1
ATOM 3222 C CA . ASN B 1 97 ? 11.055 -29.891 -23.219 1 97.5 97 ASN B CA 1
ATOM 3223 C C . ASN B 1 97 ? 9.797 -29.375 -22.516 1 97.5 97 ASN B C 1
ATOM 3225 O O . ASN B 1 97 ? 8.875 -30.156 -22.25 1 97.5 97 ASN B O 1
ATOM 3229 N N . ILE B 1 98 ? 9.773 -28.172 -22.078 1 98.25 98 ILE B N 1
ATOM 3230 C CA . ILE B 1 98 ? 8.625 -27.531 -21.438 1 98.25 98 ILE B CA 1
ATOM 3231 C C . ILE B 1 98 ? 7.824 -26.766 -22.484 1 98.25 98 ILE B C 1
ATOM 3233 O O . ILE B 1 98 ? 8.391 -26 -23.281 1 98.25 98 ILE B O 1
ATOM 3237 N N . GLU B 1 99 ? 6.555 -27 -22.594 1 98.38 99 GLU B N 1
ATOM 3238 C CA . GLU B 1 99 ? 5.68 -26.234 -23.469 1 98.38 99 GLU B CA 1
ATOM 3239 C C . GLU B 1 99 ? 5.57 -24.781 -23.031 1 98.38 99 GLU B C 1
ATOM 3241 O O . GLU B 1 99 ? 5.223 -24.516 -21.875 1 98.38 99 GLU B O 1
ATOM 3246 N N . CYS B 1 100 ? 5.895 -23.875 -23.922 1 98.69 100 CYS B N 1
ATOM 3247 C CA . CYS B 1 100 ? 5.965 -22.484 -23.453 1 98.69 100 CYS B CA 1
ATOM 3248 C C . CYS B 1 100 ? 5.699 -21.516 -24.609 1 98.69 100 CYS B C 1
ATOM 3250 O O . CYS B 1 100 ? 5.855 -21.875 -25.781 1 98.69 100 CYS B O 1
ATOM 3252 N N . TRP B 1 101 ? 5.207 -20.312 -24.297 1 98.56 101 TRP B N 1
ATOM 3253 C CA . TRP B 1 101 ? 4.934 -19.188 -25.188 1 98.56 101 TRP B CA 1
ATOM 3254 C C . TRP B 1 101 ? 5.434 -17.875 -24.594 1 98.56 101 TRP B C 1
ATOM 3256 O O . TRP B 1 101 ? 5.559 -17.766 -23.375 1 98.56 101 TRP B O 1
ATOM 3266 N N . SER B 1 102 ? 5.75 -16.984 -25.391 1 98.38 102 SER B N 1
ATOM 3267 C CA . SER B 1 102 ? 6.137 -15.648 -24.938 1 98.38 102 SER B CA 1
ATOM 3268 C C . SER B 1 102 ? 5.434 -14.562 -25.75 1 98.38 102 SER B C 1
ATOM 3270 O O . SER B 1 102 ? 5.246 -14.703 -26.953 1 98.38 102 SER B O 1
ATOM 3272 N N . TYR B 1 103 ? 4.98 -13.547 -25.078 1 98.38 103 TYR B N 1
ATOM 3273 C CA . TYR B 1 103 ? 4.379 -12.367 -25.703 1 98.38 103 TYR B CA 1
ATOM 3274 C C . TYR B 1 103 ? 5.047 -11.094 -25.188 1 98.38 103 TYR B C 1
ATOM 3276 O O . TYR B 1 103 ? 5.352 -10.977 -24 1 98.38 103 TYR B O 1
ATOM 3284 N N . LYS B 1 104 ? 5.379 -10.211 -26.078 1 98.5 104 LYS B N 1
ATOM 3285 C CA . LYS B 1 104 ? 5.855 -8.891 -25.672 1 98.5 104 LYS B CA 1
ATOM 3286 C C . LYS B 1 104 ? 4.711 -8.023 -25.172 1 98.5 104 LYS B C 1
ATOM 3288 O O . LYS B 1 104 ? 3.801 -7.68 -25.922 1 98.5 104 LYS B O 1
ATOM 3293 N N . VAL B 1 105 ? 4.734 -7.703 -23.922 1 98.62 105 VAL B N 1
ATOM 3294 C CA . VAL B 1 105 ? 3.652 -6.926 -23.328 1 98.62 105 VAL B CA 1
ATOM 3295 C C . VAL B 1 105 ? 4.234 -5.836 -22.422 1 98.62 105 VAL B C 1
ATOM 3297 O O . VAL B 1 105 ? 5.047 -6.121 -21.547 1 98.62 105 VAL B O 1
ATOM 3300 N N . ASP B 1 106 ? 3.92 -4.633 -22.688 1 98.69 106 ASP B N 1
ATOM 3301 C CA . ASP B 1 106 ? 4.125 -3.561 -21.719 1 98.69 106 ASP B CA 1
ATOM 3302 C C . ASP B 1 106 ? 2.971 -3.498 -20.719 1 98.69 106 ASP B C 1
ATOM 3304 O O . ASP B 1 106 ? 1.924 -2.912 -21.016 1 98.69 106 ASP B O 1
ATOM 3308 N N . ILE B 1 107 ? 3.219 -3.994 -19.547 1 98.31 107 ILE B N 1
ATOM 3309 C CA . ILE B 1 107 ? 2.117 -4.199 -18.625 1 98.31 107 ILE B CA 1
ATOM 3310 C C . ILE B 1 107 ? 1.714 -2.867 -18 1 98.31 107 ILE B C 1
ATOM 3312 O O . ILE B 1 107 ? 0.725 -2.791 -17.266 1 98.31 107 ILE B O 1
ATOM 3316 N N . SER B 1 108 ? 2.518 -1.775 -18.234 1 98.19 108 SER B N 1
ATOM 3317 C CA . SER B 1 108 ? 2.09 -0.452 -17.797 1 98.19 108 SER B CA 1
ATOM 3318 C C . SER B 1 108 ? 0.941 0.072 -18.641 1 98.19 108 SER B C 1
ATOM 3320 O O . SER B 1 108 ? 0.341 1.101 -18.328 1 98.19 108 SER B O 1
ATOM 3322 N N . LYS B 1 109 ? 0.621 -0.598 -19.703 1 98.25 109 LYS B N 1
ATOM 3323 C CA . LYS B 1 109 ? -0.448 -0.209 -20.625 1 98.25 109 LYS B CA 1
ATOM 3324 C C . LYS B 1 109 ? -1.591 -1.22 -20.594 1 98.25 109 LYS B C 1
ATOM 3326 O O . LYS B 1 109 ? -1.469 -2.318 -21.141 1 98.25 109 LYS B O 1
ATOM 3331 N N . LYS B 1 110 ? -2.744 -0.827 -20.109 1 98.12 110 LYS B N 1
ATOM 3332 C CA . LYS B 1 110 ? -3.861 -1.747 -19.922 1 98.12 110 LYS B CA 1
ATOM 3333 C C . LYS B 1 110 ? -4.336 -2.305 -21.266 1 98.12 110 LYS B C 1
ATOM 3335 O O . LYS B 1 110 ? -4.738 -3.469 -21.344 1 98.12 110 LYS B O 1
ATOM 3340 N N . GLU B 1 111 ? -4.25 -1.476 -22.312 1 98.31 111 GLU B N 1
ATOM 3341 C CA . GLU B 1 111 ? -4.672 -1.942 -23.641 1 98.31 111 GLU B CA 1
ATOM 3342 C C . GLU B 1 111 ? -3.818 -3.113 -24.109 1 98.31 111 GLU B C 1
ATOM 3344 O O . GLU B 1 111 ? -4.332 -4.07 -24.688 1 98.31 111 GLU B O 1
ATOM 3349 N N . GLN B 1 112 ? -2.553 -3.064 -23.875 1 98.69 112 GLN B N 1
ATOM 3350 C CA . GLN B 1 112 ? -1.666 -4.156 -24.266 1 98.69 112 GLN B CA 1
ATOM 3351 C C . GLN B 1 112 ? -1.932 -5.406 -23.438 1 98.69 112 GLN B C 1
ATOM 3353 O O . GLN B 1 112 ? -1.832 -6.527 -23.938 1 98.69 112 GLN B O 1
ATOM 3358 N N . ILE B 1 113 ? -2.264 -5.215 -22.203 1 98.81 113 ILE B N 1
ATOM 3359 C CA . ILE B 1 113 ? -2.604 -6.332 -21.328 1 98.81 113 ILE B CA 1
ATOM 3360 C C . ILE B 1 113 ? -3.814 -7.074 -21.891 1 98.81 113 ILE B C 1
ATOM 3362 O O . ILE B 1 113 ? -3.777 -8.297 -22.062 1 98.81 113 ILE B O 1
ATOM 3366 N N . TYR B 1 114 ? -4.84 -6.359 -22.203 1 98.62 114 TYR B N 1
ATOM 3367 C CA . TYR B 1 114 ? -6.074 -6.98 -22.672 1 98.62 114 TYR B CA 1
ATOM 3368 C C . TYR B 1 114 ? -5.895 -7.613 -24.047 1 98.62 114 TYR B C 1
ATOM 3370 O O . TYR B 1 114 ? -6.426 -8.695 -24.312 1 98.62 114 TYR B O 1
ATOM 3378 N N . GLU B 1 115 ? -5.137 -6.934 -24.906 1 98.69 115 GLU B N 1
ATOM 3379 C CA . GLU B 1 115 ? -4.855 -7.5 -26.219 1 98.69 115 GLU B CA 1
ATOM 3380 C C . GLU B 1 115 ? -4.078 -8.812 -26.094 1 98.69 115 GLU B C 1
ATOM 3382 O O . GLU B 1 115 ? -4.414 -9.797 -26.75 1 98.69 115 GLU B O 1
ATOM 3387 N N . ALA B 1 116 ? -3.072 -8.797 -25.281 1 98.75 116 ALA B N 1
ATOM 3388 C CA . ALA B 1 116 ? -2.262 -9.992 -25.078 1 98.75 116 ALA B CA 1
ATOM 3389 C C . ALA B 1 116 ? -3.078 -11.094 -24.406 1 98.75 116 ALA B C 1
ATOM 3391 O O . ALA B 1 116 ? -2.889 -12.281 -24.703 1 98.75 116 ALA B O 1
ATOM 3392 N N . ALA B 1 117 ? -3.939 -10.75 -23.484 1 98.88 117 ALA B N 1
ATOM 3393 C CA . ALA B 1 117 ? -4.785 -11.727 -22.797 1 98.88 117 ALA B CA 1
ATOM 3394 C C . ALA B 1 117 ? -5.688 -12.453 -23.781 1 98.88 117 ALA B C 1
ATOM 3396 O O . ALA B 1 117 ? -5.871 -13.672 -23.688 1 98.88 117 ALA B O 1
ATOM 3397 N N . GLU B 1 118 ? -6.227 -11.719 -24.719 1 98.44 118 GLU B N 1
ATOM 3398 C CA . GLU B 1 118 ? -7.074 -12.328 -25.75 1 98.44 118 GLU B CA 1
ATOM 3399 C C . GLU B 1 118 ? -6.281 -13.305 -26.609 1 98.44 118 GLU B C 1
ATOM 3401 O O . GLU B 1 118 ? -6.773 -14.375 -26.953 1 98.44 118 GLU B O 1
ATOM 3406 N N . LYS B 1 119 ? -5.105 -12.914 -26.953 1 98.5 119 LYS B N 1
ATOM 3407 C CA . LYS B 1 119 ? -4.238 -13.805 -27.719 1 98.5 119 LYS B CA 1
ATOM 3408 C C . LYS B 1 119 ? -3.936 -15.086 -26.953 1 98.5 119 LYS B C 1
ATOM 3410 O O . LYS B 1 119 ? -3.965 -16.172 -27.516 1 98.5 119 LYS B O 1
ATOM 3415 N N . VAL B 1 120 ? -3.629 -14.969 -25.688 1 98.75 120 VAL B N 1
ATOM 3416 C CA . VAL B 1 120 ? -3.324 -16.109 -24.828 1 98.75 120 VAL B CA 1
ATOM 3417 C C . VAL B 1 120 ? -4.523 -17.062 -24.781 1 98.75 120 VAL B C 1
ATOM 3419 O O . VAL B 1 120 ? -4.379 -18.266 -24.953 1 98.75 120 VAL B O 1
ATOM 3422 N N . LYS B 1 121 ? -5.695 -16.5 -24.547 1 98.19 121 LYS B N 1
ATOM 3423 C CA . LYS B 1 121 ? -6.91 -17.312 -24.469 1 98.19 121 LYS B CA 1
ATOM 3424 C C . LYS B 1 121 ? -7.172 -18.062 -25.766 1 98.19 121 LYS B C 1
ATOM 3426 O O . LYS B 1 121 ? -7.59 -19.219 -25.75 1 98.19 121 LYS B O 1
ATOM 3431 N N . SER B 1 122 ? -6.887 -17.422 -26.859 1 98 122 SER B N 1
ATOM 3432 C CA . SER B 1 122 ? -7.16 -17.984 -28.172 1 98 122 SER B CA 1
ATOM 3433 C C . SER B 1 122 ? -6.102 -19.016 -28.547 1 98 122 SER B C 1
ATOM 3435 O O . SER B 1 122 ? -6.426 -20.078 -29.109 1 98 122 SER B O 1
ATOM 3437 N N . GLU B 1 123 ? -4.836 -18.734 -28.219 1 98.25 123 GLU B N 1
ATOM 3438 C CA . GLU B 1 123 ? -3.727 -19.531 -28.719 1 98.25 123 GLU B CA 1
ATOM 3439 C C . GLU B 1 123 ? -3.389 -20.672 -27.75 1 98.25 123 GLU B C 1
ATOM 3441 O O . GLU B 1 123 ? -2.908 -21.719 -28.156 1 98.25 123 GLU B O 1
ATOM 3446 N N . VAL B 1 124 ? -3.547 -20.469 -26.531 1 98.38 124 VAL B N 1
ATOM 3447 C CA . VAL B 1 124 ? -3.078 -21.422 -25.531 1 98.38 124 VAL B CA 1
ATOM 3448 C C . VAL B 1 124 ? -4.258 -21.938 -24.703 1 98.38 124 VAL B C 1
ATOM 3450 O O . VAL B 1 124 ? -4.465 -23.141 -24.594 1 98.38 124 VAL B O 1
ATOM 3453 N N . GLY B 1 125 ? -5.062 -21 -24.062 1 98.38 125 GLY B N 1
ATOM 3454 C CA . GLY B 1 125 ? -6.203 -21.375 -23.25 1 98.38 125 GLY B CA 1
ATOM 3455 C C . GLY B 1 125 ? -6.367 -20.5 -22.016 1 98.38 125 GLY B C 1
ATOM 3456 O O . GLY B 1 125 ? -5.75 -19.438 -21.922 1 98.38 125 GLY B O 1
ATOM 3457 N N . ASP B 1 126 ? -7.23 -20.969 -21.109 1 98.44 126 ASP B N 1
ATOM 3458 C CA . ASP B 1 126 ? -7.52 -20.219 -19.891 1 98.44 126 ASP B CA 1
ATOM 3459 C C . ASP B 1 126 ? -6.379 -20.359 -18.875 1 98.44 126 ASP B C 1
ATOM 3461 O O . ASP B 1 126 ? -5.992 -21.484 -18.516 1 98.44 126 ASP B O 1
ATOM 3465 N N . VAL B 1 127 ? -5.93 -19.281 -18.406 1 98.81 127 VAL B N 1
ATOM 3466 C CA . VAL B 1 127 ? -4.84 -19.25 -17.438 1 98.81 127 VAL B CA 1
ATOM 3467 C C . VAL B 1 127 ? -5.344 -19.766 -16.094 1 98.81 127 VAL B C 1
ATOM 3469 O O . VAL B 1 127 ? -6.379 -19.328 -15.594 1 98.81 127 VAL B O 1
ATOM 3472 N N . ASP B 1 128 ? -4.594 -20.656 -15.492 1 98.81 128 ASP B N 1
ATOM 3473 C CA . ASP B 1 128 ? -4.965 -21.234 -14.211 1 98.81 128 ASP B CA 1
ATOM 3474 C C . ASP B 1 128 ? -4.215 -20.562 -13.062 1 98.81 128 ASP B C 1
ATOM 3476 O O . ASP B 1 128 ? -4.727 -20.469 -11.945 1 98.81 128 ASP B O 1
ATOM 3480 N N . ILE B 1 129 ? -2.998 -20.203 -13.305 1 98.94 129 ILE B N 1
ATOM 3481 C CA . ILE B 1 129 ? -2.158 -19.531 -12.312 1 98.94 129 ILE B CA 1
ATOM 3482 C C . ILE B 1 129 ? -1.561 -18.266 -12.922 1 98.94 129 ILE B C 1
ATOM 3484 O O . ILE B 1 129 ? -0.863 -18.328 -13.938 1 98.94 129 ILE B O 1
ATOM 3488 N N . LEU B 1 130 ? -1.947 -17.172 -12.375 1 98.94 130 LEU B N 1
ATOM 3489 C CA . LEU B 1 130 ? -1.411 -15.875 -12.781 1 98.94 130 LEU B CA 1
ATOM 3490 C C . LEU B 1 130 ? -0.393 -15.367 -11.766 1 98.94 130 LEU B C 1
ATOM 3492 O O . LEU B 1 130 ? -0.717 -15.188 -10.594 1 98.94 130 LEU B O 1
ATOM 3496 N N . ILE B 1 131 ? 0.833 -15.188 -12.195 1 98.94 131 ILE B N 1
ATOM 3497 C CA . ILE B 1 131 ? 1.889 -14.656 -11.336 1 98.94 131 ILE B CA 1
ATOM 3498 C C . ILE B 1 131 ? 2.217 -13.227 -11.742 1 98.94 131 ILE B C 1
ATOM 3500 O O . ILE B 1 131 ? 2.986 -13 -12.68 1 98.94 131 ILE B O 1
ATOM 3504 N N . ASN B 1 132 ? 1.662 -12.312 -11 1 98.88 132 ASN B N 1
ATOM 3505 C CA . ASN B 1 132 ? 2.051 -10.906 -11.133 1 98.88 132 ASN B CA 1
ATOM 3506 C C . ASN B 1 132 ? 3.426 -10.648 -10.523 1 98.88 132 ASN B C 1
ATOM 3508 O O . ASN B 1 132 ? 3.537 -10.352 -9.336 1 98.88 132 ASN B O 1
ATOM 3512 N N . ASN B 1 133 ? 4.406 -10.672 -11.414 1 98.62 133 ASN B N 1
ATOM 3513 C CA . ASN B 1 133 ? 5.793 -10.664 -10.953 1 98.62 133 ASN B CA 1
ATOM 3514 C C . ASN B 1 133 ? 6.555 -9.453 -11.484 1 98.62 133 ASN B C 1
ATOM 3516 O O . ASN B 1 133 ? 7.5 -8.984 -10.844 1 98.62 133 ASN B O 1
ATOM 3520 N N . ALA B 1 134 ? 6.121 -8.953 -12.656 1 98.19 134 ALA B N 1
ATOM 3521 C CA . ALA B 1 134 ? 6.836 -7.824 -13.242 1 98.19 134 ALA B CA 1
ATOM 3522 C C . ALA B 1 134 ? 6.934 -6.664 -12.258 1 98.19 134 ALA B C 1
ATOM 3524 O O . ALA B 1 134 ? 5.973 -6.371 -11.531 1 98.19 134 ALA B O 1
ATOM 3525 N N . GLY B 1 135 ? 8.07 -6.051 -12.164 1 96.69 135 GLY B N 1
ATOM 3526 C CA . GLY B 1 135 ? 8.297 -4.922 -11.281 1 96.69 135 GLY B CA 1
ATOM 3527 C C . GLY B 1 135 ? 9.469 -4.051 -11.703 1 96.69 135 GLY B C 1
ATOM 3528 O O . GLY B 1 135 ? 10.367 -4.516 -12.398 1 96.69 135 GLY B O 1
ATOM 3529 N N . VAL B 1 136 ? 9.406 -2.816 -11.352 1 96.38 136 VAL B N 1
ATOM 3530 C CA . VAL B 1 136 ? 10.5 -1.886 -11.609 1 96.38 136 VAL B CA 1
ATOM 3531 C C . VAL B 1 136 ? 10.82 -1.1 -10.336 1 96.38 136 VAL B C 1
ATOM 3533 O O . VAL B 1 136 ? 10 -1.024 -9.422 1 96.38 136 VAL B O 1
ATOM 3536 N N . VAL B 1 137 ? 12.055 -0.614 -10.266 1 94.5 137 VAL B N 1
ATOM 3537 C CA . VAL B 1 137 ? 12.516 0.188 -9.141 1 94.5 137 VAL B CA 1
ATOM 3538 C C . VAL B 1 137 ? 13.391 1.333 -9.641 1 94.5 137 VAL B C 1
ATOM 3540 O O . VAL B 1 137 ? 14.234 1.137 -10.523 1 94.5 137 VAL B O 1
ATOM 3543 N N . THR B 1 138 ? 13.133 2.496 -9.164 1 90.25 138 THR B N 1
ATOM 3544 C CA . THR B 1 138 ? 13.977 3.633 -9.523 1 90.25 138 THR B CA 1
ATOM 3545 C C . THR B 1 138 ? 15.195 3.717 -8.602 1 90.25 138 THR B C 1
ATOM 3547 O O . THR B 1 138 ? 16.312 3.963 -9.062 1 90.25 138 THR B O 1
ATOM 3550 N N . GLY B 1 139 ? 14.969 3.52 -7.309 1 88.88 139 GLY B N 1
ATOM 3551 C CA . GLY B 1 139 ? 16.031 3.49 -6.324 1 88.88 139 GLY B CA 1
ATOM 3552 C C . GLY B 1 139 ? 16.625 4.859 -6.051 1 88.88 139 GLY B C 1
ATOM 3553 O O . GLY B 1 139 ? 17.844 4.992 -5.859 1 88.88 139 GLY B O 1
ATOM 3554 N N . LYS B 1 140 ? 15.836 5.852 -6.176 1 90 140 LYS B N 1
ATOM 3555 C CA . LYS B 1 140 ? 16.25 7.227 -5.914 1 90 140 LYS B CA 1
ATOM 3556 C C . LYS B 1 140 ? 15.359 7.867 -4.848 1 90 140 LYS B C 1
ATOM 3558 O O . LYS B 1 140 ? 14.203 7.477 -4.68 1 90 140 LYS B O 1
ATOM 3563 N N . LYS B 1 141 ? 16.016 8.789 -4.125 1 90.81 141 LYS B N 1
ATOM 3564 C CA . LYS B 1 141 ? 15.203 9.586 -3.205 1 90.81 141 LYS B CA 1
ATOM 3565 C C . LYS B 1 141 ? 14.164 10.406 -3.959 1 90.81 141 LYS B C 1
ATOM 3567 O O . LYS B 1 141 ? 14.305 10.648 -5.16 1 90.81 141 LYS B O 1
ATOM 3572 N N . ILE B 1 142 ? 13.203 10.93 -3.299 1 90.62 142 ILE B N 1
ATOM 3573 C CA . ILE B 1 142 ? 11.984 11.469 -3.9 1 90.62 142 ILE B CA 1
ATOM 3574 C C . ILE B 1 142 ? 12.336 12.641 -4.812 1 90.62 142 ILE B C 1
ATOM 3576 O O . ILE B 1 142 ? 11.758 12.781 -5.895 1 90.62 142 ILE B O 1
ATOM 3580 N N . PHE B 1 143 ? 13.344 13.477 -4.492 1 89.38 143 PHE B N 1
ATOM 3581 C CA . PHE B 1 143 ? 13.633 14.672 -5.27 1 89.38 143 PHE B CA 1
ATOM 3582 C C . PHE B 1 143 ? 14.477 14.336 -6.496 1 89.38 143 PHE B C 1
ATOM 3584 O O . PHE B 1 143 ? 14.523 15.109 -7.457 1 89.38 143 PHE B O 1
ATOM 3591 N N . ASP B 1 144 ? 15.094 13.188 -6.461 1 90 144 ASP B N 1
ATOM 3592 C CA . ASP B 1 144 ? 15.938 12.758 -7.57 1 90 144 ASP B CA 1
ATOM 3593 C C . ASP B 1 144 ? 15.188 11.828 -8.508 1 90 144 ASP B C 1
ATOM 3595 O O . ASP B 1 144 ? 15.703 11.445 -9.562 1 90 144 ASP B O 1
ATOM 3599 N N . CYS B 1 145 ? 14.047 11.516 -8.102 1 92.06 145 CYS B N 1
ATOM 3600 C CA . CYS B 1 145 ? 13.273 10.57 -8.906 1 92.06 145 CYS B CA 1
ATOM 3601 C C . CYS B 1 145 ? 12.5 11.297 -10.008 1 92.06 145 CYS B C 1
ATOM 3603 O O . CYS B 1 145 ? 11.781 12.258 -9.734 1 92.06 145 CYS B O 1
ATOM 3605 N N . ASP B 1 146 ? 12.664 10.82 -11.227 1 95.19 146 ASP B N 1
ATOM 3606 C CA . ASP B 1 146 ? 11.906 11.367 -12.344 1 95.19 146 ASP B CA 1
ATOM 3607 C C . ASP B 1 146 ? 10.414 11.094 -12.18 1 95.19 146 ASP B C 1
ATOM 3609 O O . ASP B 1 146 ? 10.016 9.984 -11.82 1 95.19 146 ASP B O 1
ATOM 3613 N N . ASP B 1 147 ? 9.617 12.133 -12.453 1 97 147 ASP B N 1
ATOM 3614 C CA . ASP B 1 147 ? 8.172 12.008 -12.258 1 97 147 ASP B CA 1
ATOM 3615 C C . ASP B 1 147 ? 7.602 10.859 -13.078 1 97 147 ASP B C 1
ATOM 3617 O O . ASP B 1 147 ? 6.777 10.086 -12.586 1 97 147 ASP B O 1
ATOM 3621 N N . ASN B 1 148 ? 7.992 10.789 -14.281 1 96.94 148 ASN B N 1
ATOM 3622 C CA . ASN B 1 148 ? 7.465 9.75 -15.164 1 96.94 148 ASN B CA 1
ATOM 3623 C C . ASN B 1 148 ? 7.848 8.359 -14.68 1 96.94 148 ASN B C 1
ATOM 3625 O O . ASN B 1 148 ? 7.082 7.406 -14.844 1 96.94 148 ASN B O 1
ATOM 3629 N N . LEU B 1 149 ? 9.008 8.234 -14.125 1 96.62 149 LEU B N 1
ATOM 3630 C CA . LEU B 1 149 ? 9.438 6.949 -13.594 1 96.62 149 LEU B CA 1
ATOM 3631 C C . LEU B 1 149 ? 8.625 6.57 -12.359 1 96.62 149 LEU B C 1
ATOM 3633 O O . LEU B 1 149 ? 8.359 5.391 -12.125 1 96.62 149 LEU B O 1
ATOM 3637 N N . MET B 1 150 ? 8.266 7.586 -11.602 1 97.81 150 MET B N 1
ATOM 3638 C CA . MET B 1 150 ? 7.418 7.312 -10.445 1 97.81 150 MET B CA 1
ATOM 3639 C C . MET B 1 150 ? 6.047 6.812 -10.883 1 97.81 150 MET B C 1
ATOM 3641 O O . MET B 1 150 ? 5.512 5.867 -10.297 1 97.81 150 MET B O 1
ATOM 3645 N N . GLU B 1 151 ? 5.5 7.449 -11.867 1 97.94 151 GLU B N 1
ATOM 3646 C CA . GLU B 1 151 ? 4.227 6.992 -12.422 1 97.94 151 GLU B CA 1
ATOM 3647 C C . GLU B 1 151 ? 4.352 5.586 -13 1 97.94 151 GLU B C 1
ATOM 3649 O O . GLU B 1 151 ? 3.447 4.762 -12.844 1 97.94 151 GLU B O 1
ATOM 3654 N N . LEU B 1 152 ? 5.457 5.379 -13.68 1 98 152 LEU B N 1
ATOM 3655 C CA . LEU B 1 152 ? 5.703 4.062 -14.258 1 98 152 LEU B CA 1
ATOM 3656 C C . LEU B 1 152 ? 5.777 2.994 -13.172 1 98 152 LEU B C 1
ATOM 3658 O O . LEU B 1 152 ? 5.25 1.894 -13.344 1 98 152 LEU B O 1
ATOM 3662 N N . THR B 1 153 ? 6.465 3.303 -12.078 1 98.38 153 THR B N 1
ATOM 3663 C CA . THR B 1 153 ? 6.578 2.379 -10.961 1 98.38 153 THR B CA 1
ATOM 3664 C C . THR B 1 153 ? 5.199 1.967 -10.453 1 98.38 153 THR B C 1
ATOM 3666 O O . THR B 1 153 ? 4.941 0.781 -10.242 1 98.38 153 THR B O 1
ATOM 3669 N N . MET B 1 154 ? 4.293 2.918 -10.344 1 98.75 154 MET B N 1
ATOM 3670 C CA . MET B 1 154 ? 2.938 2.623 -9.883 1 98.75 154 MET B CA 1
ATOM 3671 C C . MET B 1 154 ? 2.184 1.789 -10.914 1 98.75 154 MET B C 1
ATOM 3673 O O . MET B 1 154 ? 1.496 0.83 -10.555 1 98.75 154 MET B O 1
ATOM 3677 N N . ALA B 1 155 ? 2.342 2.133 -12.148 1 98.62 155 ALA B N 1
ATOM 3678 C CA . ALA B 1 155 ? 1.626 1.463 -13.234 1 98.62 155 ALA B CA 1
ATOM 3679 C C . ALA B 1 155 ? 2.035 -0.003 -13.336 1 98.62 155 ALA B C 1
ATOM 3681 O O . ALA B 1 155 ? 1.185 -0.883 -13.484 1 98.62 155 ALA B O 1
ATOM 3682 N N . VAL B 1 156 ? 3.283 -0.267 -13.188 1 98.69 156 VAL B N 1
ATOM 3683 C CA . VAL B 1 156 ? 3.83 -1.601 -13.414 1 98.69 156 VAL B CA 1
ATOM 3684 C C . VAL B 1 156 ? 3.639 -2.457 -12.164 1 98.69 156 VAL B C 1
ATOM 3686 O O . VAL B 1 156 ? 3.156 -3.588 -12.242 1 98.69 156 VAL B O 1
ATOM 3689 N N . ASN B 1 157 ? 3.977 -1.905 -10.977 1 98.75 157 ASN B N 1
ATOM 3690 C CA . ASN B 1 157 ? 4.109 -2.711 -9.773 1 98.75 157 ASN B CA 1
ATOM 3691 C C . ASN B 1 157 ? 2.754 -2.996 -9.133 1 98.75 157 ASN B C 1
ATOM 3693 O O . ASN B 1 157 ? 2.637 -3.881 -8.281 1 98.75 157 ASN B O 1
ATOM 3697 N N . VAL B 1 158 ? 1.691 -2.205 -9.523 1 98.62 158 VAL B N 1
ATOM 3698 C CA . VAL B 1 158 ? 0.443 -2.447 -8.812 1 98.62 158 VAL B CA 1
ATOM 3699 C C . VAL B 1 158 ? -0.74 -2.266 -9.758 1 98.62 158 VAL B C 1
ATOM 3701 O O . VAL B 1 158 ? -1.593 -3.148 -9.875 1 98.62 158 VAL B O 1
ATOM 3704 N N . THR B 1 159 ? -0.821 -1.16 -10.508 1 98.69 159 THR B N 1
ATOM 3705 C CA . THR B 1 159 ? -1.988 -0.908 -11.344 1 98.69 159 THR B CA 1
ATOM 3706 C C . THR B 1 159 ? -2.172 -2.025 -12.367 1 98.69 159 THR B C 1
ATOM 3708 O O . THR B 1 159 ? -3.301 -2.408 -12.688 1 98.69 159 THR B O 1
ATOM 3711 N N . SER B 1 160 ? -1.081 -2.51 -12.859 1 98.81 160 SER B N 1
ATOM 3712 C CA . SER B 1 160 ? -1.124 -3.602 -13.828 1 98.81 160 SER B CA 1
ATOM 3713 C C . SER B 1 160 ? -1.826 -4.824 -13.25 1 98.81 160 SER B C 1
ATOM 3715 O O . SER B 1 160 ? -2.463 -5.586 -13.977 1 98.81 160 SER B O 1
ATOM 3717 N N . HIS B 1 161 ? -1.725 -5.062 -11.93 1 98.81 161 HIS B N 1
ATOM 3718 C CA . HIS B 1 161 ? -2.344 -6.215 -11.289 1 98.81 161 HIS B CA 1
ATOM 3719 C C . HIS B 1 161 ? -3.859 -6.191 -11.453 1 98.81 161 HIS B C 1
ATOM 3721 O O . HIS B 1 161 ? -4.5 -7.242 -11.5 1 98.81 161 HIS B O 1
ATOM 3727 N N . PHE B 1 162 ? -4.406 -4.941 -11.5 1 98.62 162 PHE B N 1
ATOM 3728 C CA . PHE B 1 162 ? -5.844 -4.832 -11.719 1 98.62 162 PHE B CA 1
ATOM 3729 C C . PHE B 1 162 ? -6.242 -5.477 -13.039 1 98.62 162 PHE B C 1
ATOM 3731 O O . PHE B 1 162 ? -7.148 -6.312 -13.078 1 98.62 162 PHE B O 1
ATOM 3738 N N . PHE B 1 163 ? -5.535 -5.184 -14 1 98.75 163 PHE B N 1
ATOM 3739 C CA . PHE B 1 163 ? -5.973 -5.484 -15.359 1 98.75 163 PHE B CA 1
ATOM 3740 C C . PHE B 1 163 ? -5.605 -6.914 -15.742 1 98.75 163 PHE B C 1
ATOM 3742 O O . PHE B 1 163 ? -6.355 -7.582 -16.453 1 98.75 163 PHE B O 1
ATOM 3749 N N . THR B 1 164 ? -4.406 -7.375 -15.281 1 98.75 164 THR B N 1
ATOM 3750 C CA . THR B 1 164 ? -4.094 -8.781 -15.492 1 98.75 164 THR B CA 1
ATOM 3751 C C . THR B 1 164 ? -5.121 -9.672 -14.789 1 98.75 164 THR B C 1
ATOM 3753 O O . THR B 1 164 ? -5.582 -10.664 -15.367 1 98.75 164 THR B O 1
ATOM 3756 N N . THR B 1 165 ? -5.469 -9.312 -13.586 1 98.56 165 THR B N 1
ATOM 3757 C CA . THR B 1 165 ? -6.441 -10.078 -12.82 1 98.56 165 THR B CA 1
ATOM 3758 C C . THR B 1 165 ? -7.812 -10.031 -13.477 1 98.56 165 THR B C 1
ATOM 3760 O O . THR B 1 165 ? -8.484 -11.055 -13.602 1 98.56 165 THR B O 1
ATOM 3763 N N . LYS B 1 166 ? -8.234 -8.859 -13.906 1 98.06 166 LYS B N 1
ATOM 3764 C CA . LYS B 1 166 ? -9.523 -8.727 -14.578 1 98.06 166 LYS B CA 1
ATOM 3765 C C . LYS B 1 166 ? -9.57 -9.547 -15.859 1 98.06 166 LYS B C 1
ATOM 3767 O O . LYS B 1 166 ? -10.633 -10.039 -16.25 1 98.06 166 LYS B O 1
ATOM 3772 N N . ALA B 1 167 ? -8.461 -9.688 -16.469 1 98.38 167 ALA B N 1
ATOM 3773 C CA . ALA B 1 167 ? -8.383 -10.398 -17.734 1 98.38 167 ALA B CA 1
ATOM 3774 C C . ALA B 1 167 ? -8.547 -11.906 -17.531 1 98.38 167 ALA B C 1
ATOM 3776 O O . ALA B 1 167 ? -9.148 -12.586 -18.359 1 98.38 167 ALA B O 1
ATOM 3777 N N . PHE B 1 168 ? -8.07 -12.453 -16.422 1 98.5 168 PHE B N 1
ATOM 3778 C CA . PHE B 1 168 ? -7.945 -13.906 -16.359 1 98.5 168 PHE B CA 1
ATOM 3779 C C . PHE B 1 168 ? -8.797 -14.484 -15.242 1 98.5 168 PHE B C 1
ATOM 3781 O O . PHE B 1 168 ? -9.148 -15.664 -15.266 1 98.5 168 PHE B O 1
ATOM 3788 N N . LEU B 1 169 ? -9.125 -13.695 -14.289 1 97.44 169 LEU B N 1
ATOM 3789 C CA . LEU B 1 169 ? -9.805 -14.18 -13.094 1 97.44 169 LEU B CA 1
ATOM 3790 C C . LEU B 1 169 ? -11.203 -14.688 -13.43 1 97.44 169 LEU B C 1
ATOM 3792 O O . LEU B 1 169 ? -11.672 -15.672 -12.844 1 97.44 169 LEU B O 1
ATOM 3796 N N . PRO B 1 170 ? -11.977 -14.062 -14.352 1 96.88 170 PRO B N 1
ATOM 3797 C CA . PRO B 1 170 ? -13.336 -14.531 -14.641 1 96.88 170 PRO B CA 1
ATOM 3798 C C . PRO B 1 170 ? -13.383 -16 -15.023 1 96.88 170 PRO B C 1
ATOM 3800 O O . PRO B 1 170 ? -14.266 -16.734 -14.578 1 96.88 170 PRO B O 1
ATOM 3803 N N . ALA B 1 171 ? -12.477 -16.453 -15.812 1 97.5 171 ALA B N 1
ATOM 3804 C CA . ALA B 1 171 ? -12.438 -17.859 -16.188 1 97.5 171 ALA B CA 1
ATOM 3805 C C . ALA B 1 171 ? -12.141 -18.734 -14.969 1 97.5 171 ALA B C 1
ATOM 3807 O O . ALA B 1 171 ? -12.68 -19.844 -14.852 1 97.5 171 ALA B O 1
ATOM 3808 N N . MET B 1 172 ? -11.234 -18.297 -14.102 1 97.75 172 MET B N 1
ATOM 3809 C CA . MET B 1 172 ? -10.922 -19.016 -12.875 1 97.75 172 MET B CA 1
ATOM 3810 C C . MET B 1 172 ? -12.172 -19.188 -12.008 1 97.75 172 MET B C 1
ATOM 3812 O O . MET B 1 172 ? -12.406 -20.25 -11.453 1 97.75 172 MET B O 1
ATOM 3816 N N . LEU B 1 173 ? -12.891 -18.094 -11.922 1 96.38 173 LEU B N 1
ATOM 3817 C CA . LEU B 1 173 ? -14.094 -18.109 -11.102 1 96.38 173 LEU B CA 1
ATOM 3818 C C . LEU B 1 173 ? -15.141 -19.047 -11.68 1 96.38 173 LEU B C 1
ATOM 3820 O O . LEU B 1 173 ? -15.797 -19.797 -10.945 1 96.38 173 LEU B O 1
ATOM 3824 N N . LYS B 1 174 ? -15.297 -19 -12.969 1 96.12 174 LYS B N 1
ATOM 3825 C CA . LYS B 1 174 ? -16.25 -19.875 -13.641 1 96.12 174 LYS B CA 1
ATOM 3826 C C . LYS B 1 174 ? -15.93 -21.344 -13.391 1 96.12 174 LYS B C 1
ATOM 3828 O O . LYS B 1 174 ? -16.828 -22.156 -13.164 1 96.12 174 LYS B O 1
ATOM 3833 N N . LYS B 1 175 ? -14.695 -21.672 -13.344 1 96.81 175 LYS B N 1
ATOM 3834 C CA . LYS B 1 175 ? -14.242 -23.047 -13.156 1 96.81 175 LYS B CA 1
ATOM 3835 C C . LYS B 1 175 ? -14.047 -23.375 -11.68 1 96.81 175 LYS B C 1
ATOM 3837 O O . LYS B 1 175 ? -13.859 -24.531 -11.312 1 96.81 175 LYS B O 1
ATOM 3842 N N . ASN B 1 176 ? -14.102 -22.359 -10.82 1 97 176 ASN B N 1
ATOM 3843 C CA . ASN B 1 176 ? -13.727 -22.469 -9.414 1 97 176 ASN B CA 1
ATOM 3844 C C . ASN B 1 176 ? -12.367 -23.156 -9.258 1 97 176 ASN B C 1
ATOM 3846 O O . ASN B 1 176 ? -12.242 -24.141 -8.516 1 97 176 ASN B O 1
ATOM 3850 N N . HIS B 1 177 ? -11.477 -22.703 -10.055 1 98.19 177 HIS B N 1
ATOM 3851 C CA . HIS B 1 177 ? -10.117 -23.234 -10.086 1 98.19 177 HIS B CA 1
ATOM 3852 C C . HIS B 1 177 ? -9.125 -22.172 -10.57 1 98.19 177 HIS B C 1
ATOM 3854 O O . HIS B 1 177 ? -9.242 -21.672 -11.695 1 98.19 177 HIS B O 1
ATOM 3860 N N . GLY B 1 178 ? -8.227 -21.812 -9.703 1 98.25 178 GLY B N 1
ATOM 3861 C CA . GLY B 1 178 ? -7.254 -20.828 -10.117 1 98.25 178 GLY B CA 1
ATOM 3862 C C . GLY B 1 178 ? -6.406 -20.312 -8.969 1 98.25 178 GLY B C 1
ATOM 3863 O O . GLY B 1 178 ? -6.656 -20.641 -7.812 1 98.25 178 GLY B O 1
ATOM 3864 N N . HIS B 1 179 ? -5.371 -19.578 -9.266 1 98.81 179 HIS B N 1
ATOM 3865 C CA . HIS B 1 179 ? -4.449 -19.031 -8.281 1 98.81 179 HIS B CA 1
ATOM 3866 C C . HIS B 1 179 ? -3.828 -17.719 -8.773 1 98.81 179 HIS B C 1
ATOM 3868 O O . HIS B 1 179 ? -3.207 -17.688 -9.836 1 98.81 179 HIS B O 1
ATOM 3874 N N . ILE B 1 180 ? -4.082 -16.703 -8.078 1 98.75 180 ILE B N 1
ATOM 3875 C CA . ILE B 1 180 ? -3.436 -15.422 -8.352 1 98.75 180 ILE B CA 1
ATOM 3876 C C . ILE B 1 180 ? -2.303 -15.203 -7.352 1 98.75 180 ILE B C 1
ATOM 3878 O O . ILE B 1 180 ? -2.514 -15.258 -6.141 1 98.75 180 ILE B O 1
ATOM 3882 N N . VAL B 1 181 ? -1.098 -15.016 -7.859 1 98.88 181 VAL B N 1
ATOM 3883 C CA . VAL B 1 181 ? 0.081 -14.766 -7.035 1 98.88 181 VAL B CA 1
ATOM 3884 C C . VAL B 1 181 ? 0.601 -13.352 -7.285 1 98.88 181 VAL B C 1
ATOM 3886 O O . VAL B 1 181 ? 0.811 -12.953 -8.43 1 98.88 181 VAL B O 1
ATOM 3889 N N . SER B 1 182 ? 0.707 -12.57 -6.277 1 98.69 182 SER B N 1
ATOM 3890 C CA . SER B 1 182 ? 1.286 -11.234 -6.367 1 98.69 182 SER B CA 1
ATOM 3891 C C . SER B 1 182 ? 2.664 -11.18 -5.711 1 98.69 182 SER B C 1
ATOM 3893 O O . SER B 1 182 ? 2.793 -11.406 -4.508 1 98.69 182 SER B O 1
ATOM 3895 N N . ILE B 1 183 ? 3.668 -10.914 -6.535 1 98.56 183 ILE B N 1
ATOM 3896 C CA . ILE B 1 183 ? 5.008 -10.703 -6 1 98.56 183 ILE B CA 1
ATOM 3897 C C . ILE B 1 183 ? 5.156 -9.25 -5.539 1 98.56 183 ILE B C 1
ATOM 3899 O O . ILE B 1 183 ? 5.418 -8.359 -6.348 1 98.56 183 ILE B O 1
ATOM 3903 N N . ALA B 1 184 ? 5 -9.086 -4.262 1 98.31 184 ALA B N 1
ATOM 3904 C CA . ALA B 1 184 ? 5.195 -7.77 -3.656 1 98.31 184 ALA B CA 1
ATOM 3905 C C . ALA B 1 184 ? 6.625 -7.609 -3.148 1 98.31 184 ALA B C 1
ATOM 3907 O O . ALA B 1 184 ? 7.586 -7.77 -3.91 1 98.31 184 ALA B O 1
ATOM 3908 N N . SER B 1 185 ? 6.809 -7.254 -1.896 1 97.56 185 SER B N 1
ATOM 3909 C CA . SER B 1 185 ? 8.094 -7.016 -1.248 1 97.56 185 SER B CA 1
ATOM 3910 C C . SER B 1 185 ? 7.914 -6.691 0.231 1 97.56 185 SER B C 1
ATOM 3912 O O . SER B 1 185 ? 6.824 -6.309 0.661 1 97.56 185 SER B O 1
ATOM 3914 N N . LEU B 1 186 ? 8.953 -6.914 1.014 1 96.25 186 LEU B N 1
ATOM 3915 C CA . LEU B 1 186 ? 8.93 -6.379 2.371 1 96.25 186 LEU B CA 1
ATOM 3916 C C . LEU B 1 186 ? 8.836 -4.859 2.354 1 96.25 186 LEU B C 1
ATOM 3918 O O . LEU B 1 186 ? 8.391 -4.25 3.33 1 96.25 186 LEU B O 1
ATOM 3922 N N . ALA B 1 187 ? 9.211 -4.25 1.235 1 96.25 187 ALA B N 1
ATOM 3923 C CA . ALA B 1 187 ? 8.992 -2.82 1.025 1 96.25 187 ALA B CA 1
ATOM 3924 C C . ALA B 1 187 ? 7.508 -2.51 0.865 1 96.25 187 ALA B C 1
ATOM 3926 O O . ALA B 1 187 ? 7.121 -1.346 0.733 1 96.25 187 ALA B O 1
ATOM 3927 N N . GLY B 1 188 ? 6.684 -3.459 0.821 1 97.81 188 GLY B N 1
ATOM 3928 C CA . GLY B 1 188 ? 5.238 -3.314 0.868 1 97.81 188 GLY B CA 1
ATOM 3929 C C . GLY B 1 188 ? 4.68 -3.361 2.277 1 97.81 188 GLY B C 1
ATOM 3930 O O . GLY B 1 188 ? 3.469 -3.246 2.475 1 97.81 188 GLY B O 1
ATOM 3931 N N . LYS B 1 189 ? 5.566 -3.559 3.227 1 95.44 189 LYS B N 1
ATOM 3932 C CA . LYS B 1 189 ? 5.188 -3.643 4.633 1 95.44 189 LYS B CA 1
ATOM 3933 C C . LYS B 1 189 ? 5.945 -2.617 5.469 1 95.44 189 LYS B C 1
ATOM 3935 O O . LYS B 1 189 ? 5.48 -2.217 6.539 1 95.44 189 LYS B O 1
ATOM 3940 N N . PHE B 1 190 ? 7.094 -2.191 4.922 1 94.5 190 PHE B N 1
ATOM 3941 C CA . PHE B 1 190 ? 7.961 -1.254 5.625 1 94.5 190 PHE B CA 1
ATOM 3942 C C . PHE B 1 190 ? 8.406 -0.128 4.695 1 94.5 190 PHE B C 1
ATOM 3944 O O . PHE B 1 190 ? 8.867 -0.38 3.582 1 94.5 190 PHE B O 1
ATOM 3951 N N . GLY B 1 191 ? 8.219 1.064 5.195 1 94.44 191 GLY B N 1
ATOM 3952 C CA . GLY B 1 191 ? 8.789 2.174 4.449 1 94.44 191 GLY B CA 1
ATOM 3953 C C . GLY B 1 191 ? 10.305 2.201 4.5 1 94.44 191 GLY B C 1
ATOM 3954 O O . GLY B 1 191 ? 10.906 2.006 5.559 1 94.44 191 GLY B O 1
ATOM 3955 N N . ILE B 1 192 ? 10.891 2.439 3.33 1 92.75 192 ILE B N 1
ATOM 3956 C CA . ILE B 1 192 ? 12.352 2.389 3.238 1 92.75 192 ILE B CA 1
ATOM 3957 C C . ILE B 1 192 ? 12.867 3.66 2.572 1 92.75 192 ILE B C 1
ATOM 3959 O O . ILE B 1 192 ? 12.297 4.129 1.584 1 92.75 192 ILE B O 1
ATOM 3963 N N . THR B 1 193 ? 13.969 4.195 3.125 1 91.81 193 THR B N 1
ATOM 3964 C CA . THR B 1 193 ? 14.625 5.367 2.561 1 91.81 193 THR B CA 1
ATOM 3965 C C . THR B 1 193 ? 15.102 5.09 1.139 1 91.81 193 THR B C 1
ATOM 3967 O O . THR B 1 193 ? 15.688 4.035 0.87 1 91.81 193 THR B O 1
ATOM 3970 N N . GLY B 1 194 ? 14.789 6.016 0.25 1 92.12 194 GLY B N 1
ATOM 3971 C CA . GLY B 1 194 ? 15.266 5.891 -1.12 1 92.12 194 GLY B CA 1
ATOM 3972 C C . GLY B 1 194 ? 14.336 5.07 -1.999 1 92.12 194 GLY B C 1
ATOM 3973 O O . GLY B 1 194 ? 14.664 4.777 -3.15 1 92.12 194 GLY B O 1
ATOM 3974 N N . LEU B 1 195 ? 13.172 4.723 -1.45 1 95.38 195 LEU B N 1
ATOM 3975 C CA . LEU B 1 195 ? 12.234 3.865 -2.168 1 95.38 195 LEU B CA 1
ATOM 3976 C C . LEU B 1 195 ? 10.805 4.375 -2.018 1 95.38 195 LEU B C 1
ATOM 3978 O O . LEU B 1 195 ? 9.867 3.584 -1.894 1 95.38 195 LEU B O 1
ATOM 3982 N N . VAL B 1 196 ? 10.625 5.656 -2.064 1 97.06 196 VAL B N 1
ATOM 3983 C CA . VAL B 1 196 ? 9.312 6.227 -1.773 1 97.06 196 VAL B CA 1
ATOM 3984 C C . VAL B 1 196 ? 8.289 5.695 -2.771 1 97.06 196 VAL B C 1
ATOM 3986 O O . VAL B 1 196 ? 7.266 5.125 -2.379 1 97.06 196 VAL B O 1
ATOM 3989 N N . ASP B 1 197 ? 8.578 5.863 -4.086 1 97.5 197 ASP B N 1
ATOM 3990 C CA . ASP B 1 197 ? 7.621 5.398 -5.082 1 97.5 197 ASP B CA 1
ATOM 3991 C C . ASP B 1 197 ? 7.527 3.875 -5.086 1 97.5 197 ASP B C 1
ATOM 3993 O O . ASP B 1 197 ? 6.445 3.314 -5.258 1 97.5 197 ASP B O 1
ATOM 3997 N N . TYR B 1 198 ? 8.648 3.189 -4.895 1 97.75 198 TYR B N 1
ATOM 3998 C CA . TYR B 1 198 ? 8.664 1.731 -4.863 1 97.75 198 TYR B CA 1
ATOM 3999 C C . TYR B 1 198 ? 7.852 1.202 -3.688 1 97.75 198 TYR B C 1
ATOM 4001 O O . TYR B 1 198 ? 7.031 0.295 -3.85 1 97.75 198 TYR B O 1
ATOM 4009 N N . CYS B 1 199 ? 8.07 1.756 -2.479 1 98.19 199 CYS B N 1
ATOM 4010 C CA . CYS B 1 199 ? 7.301 1.345 -1.312 1 98.19 199 CYS B CA 1
ATOM 4011 C C . CYS B 1 199 ? 5.812 1.596 -1.529 1 98.19 199 CYS B C 1
ATOM 4013 O O . CYS B 1 199 ? 4.984 0.729 -1.243 1 98.19 199 CYS B O 1
ATOM 4015 N N . ALA B 1 200 ? 5.48 2.781 -2.039 1 98.75 200 ALA B N 1
ATOM 4016 C CA . ALA B 1 200 ? 4.074 3.059 -2.328 1 98.75 200 ALA B CA 1
ATOM 4017 C C . ALA B 1 200 ? 3.479 1.981 -3.23 1 98.75 200 ALA B C 1
ATOM 4019 O O . ALA B 1 200 ? 2.389 1.473 -2.961 1 98.75 200 ALA B O 1
ATOM 4020 N N . SER B 1 201 ? 4.164 1.635 -4.25 1 98.75 201 SER B N 1
ATOM 4021 C CA . SER B 1 201 ? 3.678 0.665 -5.223 1 98.75 201 SER B CA 1
ATOM 4022 C C . SER B 1 201 ? 3.555 -0.725 -4.605 1 98.75 201 SER B C 1
ATOM 4024 O O . SER B 1 201 ? 2.572 -1.431 -4.844 1 98.75 201 SER B O 1
ATOM 4026 N N . LYS B 1 202 ? 4.527 -1.113 -3.852 1 98.81 202 LYS B N 1
ATOM 4027 C CA . LYS B 1 202 ? 4.523 -2.467 -3.305 1 98.81 202 LYS B CA 1
ATOM 4028 C C . LYS B 1 202 ? 3.549 -2.584 -2.137 1 98.81 202 LYS B C 1
ATOM 4030 O O . LYS B 1 202 ? 2.938 -3.637 -1.936 1 98.81 202 LYS B O 1
ATOM 4035 N N . PHE B 1 203 ? 3.406 -1.49 -1.361 1 98.81 203 PHE B N 1
ATOM 4036 C CA . PHE B 1 203 ? 2.268 -1.445 -0.453 1 98.81 203 PHE B CA 1
ATOM 4037 C C . PHE B 1 203 ? 0.96 -1.63 -1.215 1 98.81 203 PHE B C 1
ATOM 4039 O O . PHE B 1 203 ? 0.089 -2.391 -0.789 1 98.81 203 PHE B O 1
ATOM 4046 N N . GLY B 1 204 ? 0.872 -0.909 -2.285 1 98.88 204 GLY B N 1
ATOM 4047 C CA . GLY B 1 204 ? -0.305 -1.052 -3.127 1 98.88 204 GLY B CA 1
ATOM 4048 C C . GLY B 1 204 ? -0.539 -2.479 -3.59 1 98.88 204 GLY B C 1
ATOM 4049 O O . GLY B 1 204 ? -1.675 -2.957 -3.592 1 98.88 204 GLY B O 1
ATOM 4050 N N . ALA B 1 205 ? 0.529 -3.137 -3.979 1 98.88 205 ALA B N 1
ATOM 4051 C CA . ALA B 1 205 ? 0.427 -4.527 -4.414 1 98.88 205 ALA B CA 1
ATOM 4052 C C . ALA B 1 205 ? -0.089 -5.418 -3.285 1 98.88 205 ALA B C 1
ATOM 4054 O O . ALA B 1 205 ? -0.9 -6.316 -3.518 1 98.88 205 ALA B O 1
ATOM 4055 N N . VAL B 1 206 ? 0.4 -5.188 -2.096 1 98.75 206 VAL B N 1
ATOM 4056 C CA . VAL B 1 206 ? -0.074 -5.93 -0.932 1 98.75 206 VAL B CA 1
ATOM 4057 C C . VAL B 1 206 ? -1.563 -5.664 -0.723 1 98.75 206 VAL B C 1
ATOM 4059 O O . VAL B 1 206 ? -2.348 -6.598 -0.545 1 98.75 206 VAL B O 1
ATOM 4062 N N . GLY B 1 207 ? -1.93 -4.367 -0.737 1 98.5 207 GLY B N 1
ATOM 4063 C CA . GLY B 1 207 ? -3.326 -4.004 -0.568 1 98.5 207 GLY B CA 1
ATOM 4064 C C . GLY B 1 207 ? -4.234 -4.609 -1.62 1 98.5 207 GLY B C 1
ATOM 4065 O O . GLY B 1 207 ? -5.328 -5.082 -1.307 1 98.5 207 GLY B O 1
ATOM 4066 N N . PHE B 1 208 ? -3.779 -4.629 -2.865 1 98.62 208 PHE B N 1
ATOM 4067 C CA . PHE B 1 208 ? -4.504 -5.27 -3.955 1 98.62 208 PHE B CA 1
ATOM 4068 C C . PHE B 1 208 ? -4.75 -6.742 -3.645 1 98.62 208 PHE B C 1
ATOM 4070 O O . PHE B 1 208 ? -5.891 -7.215 -3.715 1 98.62 208 PHE B O 1
ATOM 4077 N N . SER B 1 209 ? -3.717 -7.391 -3.33 1 98.5 209 SER B N 1
ATOM 4078 C CA . SER B 1 209 ? -3.762 -8.836 -3.119 1 98.5 209 SER B CA 1
ATOM 4079 C C . SER B 1 209 ? -4.68 -9.195 -1.954 1 98.5 209 SER B C 1
ATOM 4081 O O . SER B 1 209 ? -5.48 -10.125 -2.053 1 98.5 209 SER B O 1
ATOM 4083 N N . GLU B 1 210 ? -4.578 -8.461 -0.858 1 96.25 210 GLU B N 1
ATOM 4084 C CA . GLU B 1 210 ? -5.402 -8.734 0.315 1 96.25 210 GLU B CA 1
ATOM 4085 C C . GLU B 1 210 ? -6.879 -8.484 0.018 1 96.25 210 GLU B C 1
ATOM 4087 O O . GLU B 1 210 ? -7.734 -9.305 0.368 1 96.25 210 GLU B O 1
ATOM 4092 N N . ALA B 1 211 ? -7.133 -7.348 -0.562 1 96.5 211 ALA B N 1
ATOM 4093 C CA . ALA B 1 211 ? -8.523 -7.016 -0.861 1 96.5 211 ALA B CA 1
ATOM 4094 C C . ALA B 1 211 ? -9.125 -8.008 -1.853 1 96.5 211 ALA B C 1
ATOM 4096 O O . ALA B 1 211 ? -10.289 -8.398 -1.721 1 96.5 211 ALA B O 1
ATOM 4097 N N . LEU B 1 212 ? -8.344 -8.398 -2.809 1 96.75 212 LEU B N 1
ATOM 4098 C CA . LEU B 1 212 ? -8.805 -9.398 -3.766 1 96.75 212 LEU B CA 1
ATOM 4099 C C . LEU B 1 212 ? -9.125 -10.711 -3.062 1 96.75 212 LEU B C 1
ATOM 4101 O O . LEU B 1 212 ? -10.148 -11.336 -3.35 1 96.75 212 LEU B O 1
ATOM 4105 N N . SER B 1 213 ? -8.219 -11.141 -2.215 1 95.31 213 SER B N 1
ATOM 4106 C CA . SER B 1 213 ? -8.414 -12.375 -1.459 1 95.31 213 SER B CA 1
ATOM 4107 C C . SER B 1 213 ? -9.734 -12.352 -0.689 1 95.31 213 SER B C 1
ATOM 4109 O O . SER B 1 213 ? -10.484 -13.328 -0.697 1 95.31 213 SER B O 1
ATOM 4111 N N . GLU B 1 214 ? -9.992 -11.227 -0.045 1 92.69 214 GLU B N 1
ATOM 4112 C CA . GLU B 1 214 ? -11.234 -11.078 0.71 1 92.69 214 GLU B CA 1
ATOM 4113 C C . GLU B 1 214 ? -12.445 -11.086 -0.215 1 92.69 214 GLU B C 1
ATOM 4115 O O . GLU B 1 214 ? -13.5 -11.617 0.14 1 92.69 214 GLU B O 1
ATOM 4120 N N . GLU B 1 215 ? -12.273 -10.453 -1.288 1 92.19 215 GLU B N 1
ATOM 4121 C CA . GLU B 1 215 ? -13.367 -10.438 -2.254 1 92.19 215 GLU B CA 1
ATOM 4122 C C . GLU B 1 215 ? -13.688 -11.852 -2.746 1 92.19 215 GLU B C 1
ATOM 4124 O O . GLU B 1 215 ? -14.852 -12.234 -2.848 1 92.19 215 GLU B O 1
ATOM 4129 N N . LEU B 1 216 ? -12.672 -12.609 -3.07 1 92.81 216 LEU B N 1
ATOM 4130 C CA . LEU B 1 216 ? -12.875 -13.977 -3.537 1 92.81 216 LEU B CA 1
ATOM 4131 C C . LEU B 1 216 ? -13.523 -14.836 -2.455 1 92.81 216 LEU B C 1
ATOM 4133 O O . LEU B 1 216 ? -14.359 -15.695 -2.754 1 92.81 216 LEU B O 1
ATOM 4137 N N . LEU B 1 217 ? -13.094 -14.609 -1.27 1 88.75 217 LEU B N 1
ATOM 4138 C CA . LEU B 1 217 ? -13.703 -15.32 -0.149 1 88.75 217 LEU B CA 1
ATOM 4139 C C . LEU B 1 217 ? -15.195 -15.039 -0.081 1 88.75 217 LEU B C 1
ATOM 4141 O O . LEU B 1 217 ? -15.992 -15.938 0.203 1 88.75 217 LEU B O 1
ATOM 4145 N N . SER B 1 218 ? -15.57 -13.844 -0.324 1 87.06 218 SER B N 1
ATOM 4146 C CA . SER B 1 218 ? -16.969 -13.445 -0.247 1 87.06 218 SER B CA 1
ATOM 4147 C C . SER B 1 218 ? -17.797 -14.078 -1.368 1 87.06 218 SER B C 1
ATOM 4149 O O . SER B 1 218 ? -19.016 -14.203 -1.257 1 87.06 218 SER B O 1
ATOM 4151 N N . LEU B 1 219 ? -17.125 -14.438 -2.418 1 87.81 219 LEU B N 1
ATOM 4152 C CA . LEU B 1 219 ? -17.797 -15.055 -3.559 1 87.81 219 LEU B CA 1
ATOM 4153 C C . LEU B 1 219 ? -17.938 -16.562 -3.348 1 87.81 219 LEU B C 1
ATOM 4155 O O . LEU B 1 219 ? -18.594 -17.234 -4.145 1 87.81 219 LEU B O 1
ATOM 4159 N N . LYS B 1 220 ? -17.406 -17.062 -2.264 1 86.88 220 LYS B N 1
ATOM 4160 C CA . LYS B 1 220 ? -17.484 -18.469 -1.89 1 86.88 220 LYS B CA 1
ATOM 4161 C C . LYS B 1 220 ? -16.844 -19.359 -2.953 1 86.88 220 LYS B C 1
ATOM 4163 O O . LYS B 1 220 ? -17.375 -20.422 -3.283 1 86.88 220 LYS B O 1
ATOM 4168 N N . LYS B 1 221 ? -15.883 -18.828 -3.637 1 87.38 221 LYS B N 1
ATOM 4169 C CA . LYS B 1 221 ? -15.047 -19.609 -4.547 1 87.38 221 LYS B CA 1
ATOM 4170 C C . LYS B 1 221 ? -13.836 -20.188 -3.822 1 87.38 221 LYS B C 1
ATOM 4172 O O . LYS B 1 221 ? -12.758 -19.594 -3.822 1 87.38 221 LYS B O 1
ATOM 4177 N N . ASP B 1 222 ? -13.961 -21.406 -3.363 1 87.06 222 ASP B N 1
ATOM 4178 C CA . ASP B 1 222 ? -13.023 -21.953 -2.389 1 87.06 222 ASP B CA 1
ATOM 4179 C C . ASP B 1 222 ? -11.82 -22.578 -3.08 1 87.06 222 ASP B C 1
ATOM 4181 O O . ASP B 1 222 ? -10.883 -23.031 -2.418 1 87.06 222 ASP B O 1
ATOM 4185 N N . ASN B 1 223 ? -11.812 -22.656 -4.391 1 95.56 223 ASN B N 1
ATOM 4186 C CA . ASN B 1 223 ? -10.672 -23.25 -5.074 1 95.56 223 ASN B CA 1
ATOM 4187 C C . ASN B 1 223 ? -9.938 -22.234 -5.934 1 95.56 223 ASN B C 1
ATOM 4189 O O . ASN B 1 223 ? -9.242 -22.594 -6.883 1 95.56 223 ASN B O 1
ATOM 4193 N N . VAL B 1 224 ? -10.25 -20.984 -5.742 1 97.44 224 VAL B N 1
ATOM 4194 C CA . VAL B 1 224 ? -9.469 -19.906 -6.316 1 97.44 224 VAL B CA 1
ATOM 4195 C C . VAL B 1 224 ? -8.672 -19.203 -5.219 1 97.44 224 VAL B C 1
ATOM 4197 O O . VAL B 1 224 ? -9.25 -18.625 -4.289 1 97.44 224 VAL B O 1
ATOM 4200 N N . TYR B 1 225 ? -7.363 -19.266 -5.316 1 97.44 225 TYR B N 1
ATOM 4201 C CA . TYR B 1 225 ? -6.484 -18.859 -4.23 1 97.44 225 TYR B CA 1
ATOM 4202 C C . TYR B 1 225 ? -5.746 -17.562 -4.578 1 97.44 225 TYR B C 1
ATOM 4204 O O . TYR B 1 225 ? -5.633 -17.203 -5.754 1 97.44 225 TYR B O 1
ATOM 4212 N N . VAL B 1 226 ? -5.391 -16.859 -3.564 1 97.94 226 VAL B N 1
ATOM 4213 C CA . VAL B 1 226 ? -4.539 -15.672 -3.684 1 97.94 226 VAL B CA 1
ATOM 4214 C C . VAL B 1 226 ? -3.332 -15.812 -2.76 1 97.94 226 VAL B C 1
ATOM 4216 O O . VAL B 1 226 ? -3.479 -16.141 -1.579 1 97.94 226 VAL B O 1
ATOM 4219 N N . THR B 1 227 ? -2.146 -15.695 -3.275 1 98.19 227 THR B N 1
ATOM 4220 C CA . THR B 1 227 ? -0.917 -15.719 -2.49 1 98.19 227 THR B CA 1
ATOM 4221 C C . THR B 1 227 ? -0.153 -14.406 -2.631 1 98.19 227 THR B C 1
ATOM 4223 O O . THR B 1 227 ? 0.062 -13.922 -3.746 1 98.19 227 THR B O 1
ATOM 4226 N N . THR B 1 228 ? 0.177 -13.789 -1.551 1 98.31 228 THR B N 1
ATOM 4227 C CA . THR B 1 228 ? 0.983 -12.578 -1.51 1 98.31 228 THR B CA 1
ATOM 4228 C C . THR B 1 228 ? 2.406 -12.883 -1.053 1 98.31 228 THR B C 1
ATOM 4230 O O . THR B 1 228 ? 2.607 -13.445 0.028 1 98.31 228 THR B O 1
ATOM 4233 N N . ILE B 1 229 ? 3.391 -12.562 -1.86 1 98.56 229 ILE B N 1
ATOM 4234 C CA . ILE B 1 229 ? 4.793 -12.852 -1.582 1 98.56 229 ILE B CA 1
ATOM 4235 C C . ILE B 1 229 ? 5.527 -11.562 -1.242 1 98.56 229 ILE B C 1
ATOM 4237 O O . ILE B 1 229 ? 5.535 -10.617 -2.035 1 98.56 229 ILE B O 1
ATOM 4241 N N . CYS B 1 230 ? 6.18 -11.5 -0.116 1 98.06 230 CYS B N 1
ATOM 4242 C CA . CYS B 1 230 ? 6.922 -10.328 0.323 1 98.06 230 CYS B CA 1
ATOM 4243 C C . CYS B 1 230 ? 8.367 -10.68 0.651 1 98.06 230 CYS B C 1
ATOM 4245 O O . CYS B 1 230 ? 8.727 -10.805 1.821 1 98.06 230 CYS B O 1
ATOM 4247 N N . PRO B 1 231 ? 9.172 -10.688 -0.341 1 97.25 231 PRO B N 1
ATOM 4248 C CA . PRO B 1 231 ? 10.586 -10.992 -0.101 1 97.25 231 PRO B CA 1
ATOM 4249 C C . PRO B 1 231 ? 11.398 -9.758 0.269 1 97.25 231 PRO B C 1
ATOM 4251 O O . PRO B 1 231 ? 11.016 -8.641 -0.07 1 97.25 231 PRO B O 1
ATOM 4254 N N . TYR B 1 232 ? 12.523 -10.031 0.992 1 94.81 232 TYR B N 1
ATOM 4255 C CA . TYR B 1 232 ? 13.586 -9.047 1.144 1 94.81 232 TYR B CA 1
ATOM 4256 C C . TYR B 1 232 ? 14.367 -8.883 -0.153 1 94.81 232 TYR B C 1
ATOM 4258 O O . TYR B 1 232 ? 13.977 -9.422 -1.193 1 94.81 232 TYR B O 1
ATOM 4266 N N . TYR B 1 233 ? 15.438 -8.156 -0.13 1 92.81 233 TYR B N 1
ATOM 4267 C CA . TYR B 1 233 ? 16.266 -7.973 -1.321 1 92.81 233 TYR B CA 1
ATOM 4268 C C . TYR B 1 233 ? 16.719 -9.312 -1.878 1 92.81 233 TYR B C 1
ATOM 4270 O O . TYR B 1 233 ? 17.156 -10.188 -1.125 1 92.81 233 TYR B O 1
ATOM 4278 N N . ILE B 1 234 ? 16.5 -9.438 -3.129 1 92.81 234 ILE B N 1
ATOM 4279 C CA . ILE B 1 234 ? 16.953 -10.633 -3.836 1 92.81 234 ILE B CA 1
ATOM 4280 C C . ILE B 1 234 ? 18.172 -10.297 -4.695 1 92.81 234 ILE B C 1
ATOM 4282 O O . ILE B 1 234 ? 18.219 -9.227 -5.312 1 92.81 234 ILE B O 1
ATOM 4286 N N . ASP B 1 235 ? 19.094 -11.141 -4.75 1 89.25 235 ASP B N 1
ATOM 4287 C CA . ASP B 1 235 ? 20.297 -10.93 -5.543 1 89.25 235 ASP B CA 1
ATOM 4288 C C . ASP B 1 235 ? 20.016 -11.07 -7.035 1 89.25 235 ASP B C 1
ATOM 4290 O O . ASP B 1 235 ? 20.344 -12.086 -7.645 1 89.25 235 ASP B O 1
ATOM 4294 N N . THR B 1 236 ? 19.422 -10.156 -7.582 1 85.62 236 THR B N 1
ATOM 4295 C CA . THR B 1 236 ? 19.156 -9.992 -9.008 1 85.62 236 THR B CA 1
ATOM 4296 C C . THR B 1 236 ? 19.672 -8.648 -9.508 1 85.62 236 THR B C 1
ATOM 4298 O O . THR B 1 236 ? 20.062 -7.793 -8.711 1 85.62 236 THR B O 1
ATOM 4301 N N . LYS B 1 237 ? 19.641 -8.469 -10.703 1 81.88 237 LYS B N 1
ATOM 4302 C CA . LYS B 1 237 ? 20.109 -7.219 -11.289 1 81.88 237 LYS B CA 1
ATOM 4303 C C . LYS B 1 237 ? 19.25 -6.043 -10.828 1 81.88 237 LYS B C 1
ATOM 4305 O O . LYS B 1 237 ? 19.719 -4.902 -10.781 1 81.88 237 LYS B O 1
ATOM 4310 N N . MET B 1 238 ? 18.062 -6.258 -10.438 1 82.12 238 MET B N 1
ATOM 4311 C CA . MET B 1 238 ? 17.125 -5.207 -10.055 1 82.12 238 MET B CA 1
ATOM 4312 C C . MET B 1 238 ? 17.672 -4.398 -8.875 1 82.12 238 MET B C 1
ATOM 4314 O O . MET B 1 238 ? 17.516 -3.176 -8.844 1 82.12 238 MET B O 1
ATOM 4318 N N . PHE B 1 239 ? 18.328 -5.035 -7.957 1 85.19 239 PHE B N 1
ATOM 4319 C CA . PHE B 1 239 ? 18.797 -4.363 -6.75 1 85.19 239 PHE B CA 1
ATOM 4320 C C . PHE B 1 239 ? 20.312 -4.465 -6.625 1 85.19 239 PHE B C 1
ATOM 4322 O O . PHE B 1 239 ? 20.844 -4.609 -5.52 1 85.19 239 PHE B O 1
ATOM 4329 N N . ASP B 1 240 ? 20.922 -4.41 -7.695 1 84.94 240 ASP B N 1
ATOM 4330 C CA . ASP B 1 240 ? 22.391 -4.414 -7.711 1 84.94 240 ASP B CA 1
ATOM 4331 C C . ASP B 1 240 ? 22.938 -3.238 -6.91 1 84.94 240 ASP B C 1
ATOM 4333 O O . ASP B 1 240 ? 22.453 -2.115 -7.016 1 84.94 240 ASP B O 1
ATOM 4337 N N . GLY B 1 241 ? 23.875 -3.578 -6.016 1 83.5 241 GLY B N 1
ATOM 4338 C CA . GLY B 1 241 ? 24.531 -2.543 -5.23 1 83.5 241 GLY B CA 1
ATOM 4339 C C . GLY B 1 241 ? 23.969 -2.402 -3.832 1 83.5 241 GLY B C 1
ATOM 4340 O O . GLY B 1 241 ? 24.547 -1.728 -2.982 1 83.5 241 GLY B O 1
ATOM 4341 N N . VAL B 1 242 ? 22.859 -3.006 -3.596 1 86.44 242 VAL B N 1
ATOM 4342 C CA . VAL B 1 242 ? 22.266 -2.967 -2.26 1 86.44 242 VAL B CA 1
ATOM 4343 C C . VAL B 1 242 ? 23.156 -3.723 -1.281 1 86.44 242 VAL B C 1
ATOM 4345 O O . VAL B 1 242 ? 23.734 -4.766 -1.624 1 86.44 242 VAL B O 1
ATOM 4348 N N . VAL B 1 243 ? 23.328 -3.16 -0.099 1 84.75 243 VAL B N 1
ATOM 4349 C CA . VAL B 1 243 ? 24.141 -3.799 0.925 1 84.75 243 VAL B CA 1
ATOM 4350 C C . VAL B 1 243 ? 23.344 -3.941 2.217 1 84.75 243 VAL B C 1
ATOM 4352 O O . VAL B 1 243 ? 22.469 -3.121 2.504 1 84.75 243 VAL B O 1
ATOM 4355 N N . THR B 1 244 ? 23.672 -5.008 2.865 1 85.38 244 THR B N 1
ATOM 4356 C CA . THR B 1 244 ? 23.031 -5.207 4.164 1 85.38 244 THR B CA 1
ATOM 4357 C C . THR B 1 244 ? 24.062 -5.148 5.285 1 85.38 244 THR B C 1
ATOM 4359 O O . THR B 1 244 ? 25.188 -5.648 5.133 1 85.38 244 THR B O 1
ATOM 4362 N N . LYS B 1 245 ? 23.734 -4.461 6.355 1 82.44 245 LYS B N 1
ATOM 4363 C CA . LYS B 1 245 ? 24.609 -4.32 7.512 1 82.44 245 LYS B CA 1
ATOM 4364 C C . LYS B 1 245 ? 24.484 -5.523 8.445 1 82.44 245 LYS B C 1
ATOM 4366 O O . LYS B 1 245 ? 25.391 -5.801 9.234 1 82.44 245 LYS B O 1
ATOM 4371 N N . SER B 1 246 ? 23.391 -6.227 8.336 1 82.31 246 SER B N 1
ATOM 4372 C CA . SER B 1 246 ? 23.141 -7.379 9.203 1 82.31 246 SER B CA 1
ATOM 4373 C C . SER B 1 246 ? 22.781 -8.617 8.383 1 82.31 246 SER B C 1
ATOM 4375 O O . SER B 1 246 ? 21.656 -9.117 8.469 1 82.31 246 SER B O 1
ATOM 4377 N N . PRO B 1 247 ? 23.688 -9.203 7.812 1 82.56 247 PRO B N 1
ATOM 4378 C CA . PRO B 1 247 ? 23.438 -10.297 6.875 1 82.56 247 PRO B CA 1
ATOM 4379 C C . PRO B 1 247 ? 22.875 -11.539 7.562 1 82.56 247 PRO B C 1
ATOM 4381 O O . PRO B 1 247 ? 22.234 -12.367 6.914 1 82.56 247 PRO B O 1
ATOM 4384 N N . ASN B 1 248 ? 23.062 -11.656 8.867 1 79.44 248 ASN B N 1
ATOM 4385 C CA . ASN B 1 248 ? 22.531 -12.82 9.562 1 79.44 248 ASN B CA 1
ATOM 4386 C C . ASN B 1 248 ? 21.031 -12.719 9.758 1 79.44 248 ASN B C 1
ATOM 4388 O O . ASN B 1 248 ? 20.312 -13.719 9.68 1 79.44 248 ASN B O 1
ATOM 4392 N N . LEU B 1 249 ? 20.578 -11.578 9.953 1 79.38 249 LEU B N 1
ATOM 4393 C CA . LEU B 1 249 ? 19.156 -11.352 10.195 1 79.38 249 LEU B CA 1
ATOM 4394 C C . LEU B 1 249 ? 18.438 -10.953 8.906 1 79.38 249 LEU B C 1
ATOM 4396 O O . LEU B 1 249 ? 17.328 -11.398 8.641 1 79.38 249 LEU B O 1
ATOM 4400 N N . LEU B 1 250 ? 19.156 -10.141 8.109 1 84.62 250 LEU B N 1
ATOM 4401 C CA . LEU B 1 250 ? 18.594 -9.602 6.879 1 84.62 250 LEU B CA 1
ATOM 4402 C C . LEU B 1 250 ? 19.547 -9.828 5.703 1 84.62 250 LEU B C 1
ATOM 4404 O O . LEU B 1 250 ? 20.031 -8.867 5.094 1 84.62 250 LEU B O 1
ATOM 4408 N N . PRO B 1 251 ? 19.656 -11.094 5.355 1 86.56 251 PRO B N 1
ATOM 4409 C CA . PRO B 1 251 ? 20.547 -11.406 4.234 1 86.56 251 PRO B CA 1
ATOM 4410 C C . PRO B 1 251 ? 19.922 -11.055 2.881 1 86.56 251 PRO B C 1
ATOM 4412 O O . PRO B 1 251 ? 18.719 -11.164 2.701 1 86.56 251 PRO B O 1
ATOM 4415 N N . ILE B 1 252 ? 20.781 -10.648 1.967 1 90.56 252 ILE B N 1
ATOM 4416 C CA . ILE B 1 252 ? 20.344 -10.625 0.577 1 90.56 252 ILE B CA 1
ATOM 4417 C C . ILE B 1 252 ? 20.031 -12.047 0.107 1 90.56 252 ILE B C 1
ATOM 4419 O O . ILE B 1 252 ? 20.875 -12.938 0.229 1 90.56 252 ILE B O 1
ATOM 4423 N N . LEU B 1 253 ? 18.859 -12.227 -0.404 1 94.38 253 LEU B N 1
ATOM 4424 C CA . LEU B 1 253 ? 18.375 -13.578 -0.67 1 94.38 253 LEU B CA 1
ATOM 4425 C C . LEU B 1 253 ? 18.875 -14.078 -2.027 1 94.38 253 LEU B C 1
ATOM 4427 O O . LEU B 1 253 ? 18.906 -13.312 -2.994 1 94.38 253 LEU B O 1
ATOM 4431 N N . GLU B 1 254 ? 19.188 -15.328 -2.027 1 95.19 254 GLU B N 1
ATOM 4432 C CA . GLU B 1 254 ? 19.516 -15.969 -3.299 1 95.19 254 GLU B CA 1
ATOM 4433 C C . GLU B 1 254 ? 18.25 -16.234 -4.117 1 95.19 254 GLU B C 1
ATOM 4435 O O . GLU B 1 254 ? 17.266 -16.75 -3.594 1 95.19 254 GLU B O 1
ATOM 4440 N N . PRO B 1 255 ? 18.328 -15.938 -5.418 1 96.56 255 PRO B N 1
ATOM 4441 C CA . PRO B 1 255 ? 17.141 -16.109 -6.258 1 96.56 255 PRO B CA 1
ATOM 4442 C C . PRO B 1 255 ? 16.578 -17.531 -6.203 1 96.56 255 PRO B C 1
ATOM 4444 O O . PRO B 1 255 ? 15.367 -17.703 -6.117 1 96.56 255 PRO B O 1
ATOM 4447 N N . GLU B 1 256 ? 17.422 -18.531 -6.207 1 96.88 256 GLU B N 1
ATOM 4448 C CA . GLU B 1 256 ? 16.969 -19.922 -6.188 1 96.88 256 GLU B CA 1
ATOM 4449 C C . GLU B 1 256 ? 16.219 -20.234 -4.898 1 96.88 256 GLU B C 1
ATOM 4451 O O . GLU B 1 256 ? 15.211 -20.938 -4.922 1 96.88 256 GLU B O 1
ATOM 4456 N N . TYR B 1 257 ? 16.719 -19.703 -3.828 1 96.25 257 TYR B N 1
ATOM 4457 C CA . TYR B 1 257 ? 16.062 -19.891 -2.537 1 96.25 257 TYR B CA 1
ATOM 4458 C C . TYR B 1 257 ? 14.688 -19.25 -2.531 1 96.25 257 TYR B C 1
ATOM 4460 O O . TYR B 1 257 ? 13.711 -19.875 -2.092 1 96.25 257 TYR B O 1
ATOM 4468 N N . VAL B 1 258 ? 14.617 -18.078 -2.992 1 97.5 258 VAL B N 1
ATOM 4469 C CA . VAL B 1 258 ? 13.359 -17.328 -3.033 1 97.5 258 VAL B CA 1
ATOM 4470 C C . VAL B 1 258 ? 12.344 -18.094 -3.877 1 97.5 258 VAL B C 1
ATOM 4472 O O . VAL B 1 258 ? 11.195 -18.281 -3.461 1 97.5 258 VAL B O 1
ATOM 4475 N N . VAL B 1 259 ? 12.758 -18.578 -5.031 1 98.38 259 VAL B N 1
ATOM 4476 C CA . VAL B 1 259 ? 11.859 -19.266 -5.953 1 98.38 259 VAL B CA 1
ATOM 4477 C C . VAL B 1 259 ? 11.375 -20.562 -5.336 1 98.38 259 VAL B C 1
ATOM 4479 O O . VAL B 1 259 ? 10.203 -20.938 -5.461 1 98.38 259 VAL B O 1
ATOM 4482 N N . GLU B 1 260 ? 12.297 -21.25 -4.695 1 97.19 260 GLU B N 1
ATOM 4483 C CA . GLU B 1 260 ? 11.906 -22.469 -4.004 1 97.19 260 GLU B CA 1
ATOM 4484 C C . GLU B 1 260 ? 10.789 -22.203 -2.998 1 97.19 260 GLU B C 1
ATOM 4486 O O . GLU B 1 260 ? 9.82 -22.953 -2.924 1 97.19 260 GLU B O 1
ATOM 4491 N N . LYS B 1 261 ? 10.93 -21.172 -2.26 1 96.56 261 LYS B N 1
ATOM 4492 C CA . LYS B 1 261 ? 9.938 -20.828 -1.239 1 96.56 261 LYS B CA 1
ATOM 4493 C C . LYS B 1 261 ? 8.633 -20.344 -1.875 1 96.56 261 LYS B C 1
ATOM 4495 O O . LYS B 1 261 ? 7.551 -20.641 -1.368 1 96.56 261 LYS B O 1
ATOM 4500 N N . ILE B 1 262 ? 8.734 -19.625 -2.936 1 98.19 262 ILE B N 1
ATOM 4501 C CA . ILE B 1 262 ? 7.539 -19.172 -3.646 1 98.19 262 ILE B CA 1
ATOM 4502 C C . ILE B 1 262 ? 6.777 -20.375 -4.188 1 98.19 262 ILE B C 1
ATOM 4504 O O . ILE B 1 262 ? 5.555 -20.469 -4.031 1 98.19 262 ILE B O 1
ATOM 4508 N N . MET B 1 263 ? 7.52 -21.344 -4.824 1 98.31 263 MET B N 1
ATOM 4509 C CA . MET B 1 263 ? 6.887 -22.547 -5.348 1 98.31 263 MET B CA 1
ATOM 4510 C C . MET B 1 263 ? 6.148 -23.297 -4.242 1 98.31 263 MET B C 1
ATOM 4512 O O . MET B 1 263 ? 5 -23.703 -4.422 1 98.31 263 MET B O 1
ATOM 4516 N N . GLU B 1 264 ? 6.844 -23.422 -3.139 1 96.38 264 GLU B N 1
ATOM 4517 C CA . GLU B 1 264 ? 6.219 -24.094 -2.012 1 96.38 264 GLU B CA 1
ATOM 4518 C C . GLU B 1 264 ? 4.941 -23.391 -1.571 1 96.38 264 GLU B C 1
ATOM 4520 O O . GLU B 1 264 ? 3.928 -24.031 -1.306 1 96.38 264 GLU B O 1
ATOM 4525 N N . ALA B 1 265 ? 4.984 -22.109 -1.475 1 96.31 265 ALA B N 1
ATOM 4526 C CA . ALA B 1 265 ? 3.832 -21.312 -1.044 1 96.31 265 ALA B CA 1
ATOM 4527 C C . ALA B 1 265 ? 2.658 -21.5 -2.002 1 96.31 265 ALA B C 1
ATOM 4529 O O . ALA B 1 265 ? 1.518 -21.672 -1.568 1 96.31 265 ALA B O 1
ATOM 4530 N N . VAL B 1 266 ? 2.936 -21.438 -3.291 1 98.12 266 VAL B N 1
ATOM 4531 C CA . VAL B 1 266 ? 1.884 -21.562 -4.297 1 98.12 266 VAL B CA 1
ATOM 4532 C C . VAL B 1 266 ? 1.303 -22.969 -4.258 1 98.12 266 VAL B C 1
ATOM 4534 O O . VAL B 1 266 ? 0.082 -23.156 -4.25 1 98.12 266 VAL B O 1
ATOM 4537 N N . LEU B 1 267 ? 2.158 -23.984 -4.168 1 97.75 267 LEU B N 1
ATOM 4538 C CA . LEU B 1 267 ? 1.732 -25.375 -4.23 1 97.75 267 LEU B CA 1
ATOM 4539 C C . LEU B 1 267 ? 0.971 -25.766 -2.971 1 97.75 267 LEU B C 1
ATOM 4541 O O . LEU B 1 267 ? 0.237 -26.766 -2.967 1 97.75 267 LEU B O 1
ATOM 4545 N N . THR B 1 268 ? 1.152 -25.016 -1.906 1 94.38 268 THR B N 1
ATOM 4546 C CA . THR B 1 268 ? 0.464 -25.328 -0.661 1 94.38 268 THR B CA 1
ATOM 4547 C C . THR B 1 268 ? -0.596 -24.281 -0.344 1 94.38 268 THR B C 1
ATOM 4549 O O . THR B 1 268 ? -1.122 -24.234 0.77 1 94.38 268 THR B O 1
ATOM 4552 N N . ASN B 1 269 ? -0.844 -23.406 -1.227 1 94.62 269 ASN B N 1
ATOM 4553 C CA . ASN B 1 269 ? -1.898 -22.391 -1.153 1 94.62 269 ASN B CA 1
ATOM 4554 C C . ASN B 1 269 ? -1.7 -21.469 0.038 1 94.62 269 ASN B C 1
ATOM 4556 O O . ASN B 1 269 ? -2.66 -21.109 0.727 1 94.62 269 ASN B O 1
ATOM 4560 N N . THR B 1 270 ? -0.44 -21.094 0.273 1 92.88 270 THR B N 1
ATOM 4561 C CA . THR B 1 270 ? -0.121 -20.156 1.339 1 92.88 270 THR B CA 1
ATOM 4562 C C . THR B 1 270 ? -0.633 -18.766 0.998 1 92.88 270 THR B C 1
ATOM 4564 O O . THR B 1 270 ? -0.496 -18.297 -0.139 1 92.88 270 THR B O 1
ATOM 4567 N N . GLU B 1 271 ? -1.214 -18.109 1.953 1 93 271 GLU B N 1
ATOM 4568 C CA . GLU B 1 271 ? -1.808 -16.797 1.696 1 93 271 GLU B CA 1
ATOM 4569 C C . GLU B 1 271 ? -0.748 -15.703 1.704 1 93 271 GLU B C 1
ATOM 4571 O O . GLU B 1 271 ? -0.768 -14.805 0.859 1 93 271 GLU B O 1
ATOM 4576 N N . TYR B 1 272 ? 0.111 -15.781 2.693 1 94.19 272 TYR B N 1
ATOM 4577 C CA . TYR B 1 272 ? 1.162 -14.781 2.844 1 94.19 272 TYR B CA 1
ATOM 4578 C C . TYR B 1 272 ? 2.516 -15.445 3.074 1 94.19 272 TYR B C 1
ATOM 4580 O O . TYR B 1 272 ? 2.65 -16.312 3.941 1 94.19 272 TYR B O 1
ATOM 4588 N N . LEU B 1 273 ? 3.5 -15.016 2.275 1 95.25 273 LEU B N 1
ATOM 4589 C CA . LEU B 1 273 ? 4.863 -15.492 2.467 1 95.25 273 LEU B CA 1
ATOM 4590 C C . LEU B 1 273 ? 5.828 -14.328 2.666 1 95.25 273 LEU B C 1
ATOM 4592 O O . LEU B 1 273 ? 5.961 -13.469 1.789 1 95.25 273 LEU B O 1
ATOM 4596 N N . TYR B 1 274 ? 6.426 -14.219 3.781 1 95.44 274 TYR B N 1
ATOM 4597 C CA . TYR B 1 274 ? 7.512 -13.281 4.035 1 95.44 274 TYR B CA 1
ATOM 4598 C C . TYR B 1 274 ? 8.867 -13.977 3.975 1 95.44 274 TYR B C 1
ATOM 4600 O O . TYR B 1 274 ? 9.023 -15.086 4.496 1 95.44 274 TYR B O 1
ATOM 4608 N N . LEU B 1 275 ? 9.719 -13.414 3.283 1 95.44 275 LEU B N 1
ATOM 4609 C CA . LEU B 1 275 ? 11.086 -13.922 3.221 1 95.44 275 LEU B CA 1
ATOM 4610 C C . LEU B 1 275 ? 12.094 -12.836 3.576 1 95.44 275 LEU B C 1
ATOM 4612 O O . LEU B 1 275 ? 12.031 -11.727 3.031 1 95.44 275 LEU B O 1
ATOM 4616 N N . PRO B 1 276 ? 13.109 -13.055 4.516 1 93.19 276 PRO B N 1
ATOM 4617 C CA . PRO B 1 276 ? 13.344 -14.297 5.266 1 93.19 276 PRO B CA 1
ATOM 4618 C C . PRO B 1 276 ? 12.352 -14.484 6.41 1 93.19 276 PRO B C 1
ATOM 4620 O O . PRO B 1 276 ? 11.477 -13.648 6.617 1 93.19 276 PRO B O 1
ATOM 4623 N N . ARG B 1 277 ? 12.391 -15.539 7.113 1 88.88 277 ARG B N 1
ATOM 4624 C CA . ARG B 1 277 ? 11.43 -15.906 8.141 1 88.88 277 ARG B CA 1
ATOM 4625 C C . ARG B 1 277 ? 11.367 -14.852 9.242 1 88.88 277 ARG B C 1
ATOM 4627 O O . ARG B 1 277 ? 10.312 -14.602 9.82 1 88.88 277 ARG B O 1
ATOM 4634 N N . PHE B 1 278 ? 12.469 -14.219 9.531 1 88.75 278 PHE B N 1
ATOM 4635 C CA . PHE B 1 278 ? 12.539 -13.203 10.57 1 88.75 278 PHE B CA 1
ATOM 4636 C C . PHE B 1 278 ? 11.602 -12.039 10.266 1 88.75 278 PHE B C 1
ATOM 4638 O O . PHE B 1 278 ? 11.203 -11.305 11.172 1 88.75 278 PHE B O 1
ATOM 4645 N N . ALA B 1 279 ? 11.234 -11.891 9.023 1 91.75 279 ALA B N 1
ATOM 4646 C CA . ALA B 1 279 ? 10.383 -10.781 8.609 1 91.75 279 ALA B CA 1
ATOM 4647 C C . ALA B 1 279 ? 9 -10.883 9.242 1 91.75 279 ALA B C 1
ATOM 4649 O O . ALA B 1 279 ? 8.32 -9.867 9.422 1 91.75 279 ALA B O 1
ATOM 4650 N N . TYR B 1 280 ? 8.562 -12.156 9.609 1 91 280 TYR B N 1
ATOM 4651 C CA . TYR B 1 280 ? 7.297 -12.297 10.32 1 91 280 TYR B CA 1
ATOM 4652 C C . TYR B 1 280 ? 7.344 -11.602 11.672 1 91 280 TYR B C 1
ATOM 4654 O O . TYR B 1 280 ? 6.406 -10.898 12.047 1 91 280 TYR B O 1
ATOM 4662 N N . LEU B 1 281 ? 8.43 -11.789 12.383 1 88.31 281 LEU B N 1
ATOM 4663 C CA . LEU B 1 281 ? 8.617 -11.133 13.672 1 88.31 281 LEU B CA 1
ATOM 4664 C C . LEU B 1 281 ? 8.727 -9.625 13.508 1 88.31 281 LEU B C 1
ATOM 4666 O O . LEU B 1 281 ? 8.164 -8.867 14.297 1 88.31 281 LEU B O 1
ATOM 4670 N N . ALA B 1 282 ? 9.5 -9.242 12.508 1 90.38 282 ALA B N 1
ATOM 4671 C CA . ALA B 1 282 ? 9.664 -7.816 12.242 1 90.38 282 ALA B CA 1
ATOM 4672 C C . ALA B 1 282 ? 8.32 -7.141 11.992 1 90.38 282 ALA B C 1
ATOM 4674 O O . ALA B 1 282 ? 8.062 -6.047 12.5 1 90.38 282 ALA B O 1
ATOM 4675 N N . ASN B 1 283 ? 7.527 -7.809 11.156 1 92.19 283 ASN B N 1
ATOM 4676 C CA . ASN B 1 283 ? 6.195 -7.281 10.867 1 92.19 283 ASN B CA 1
ATOM 4677 C C . ASN B 1 283 ? 5.348 -7.176 12.133 1 92.19 283 ASN B C 1
ATOM 4679 O O . ASN B 1 283 ? 4.625 -6.195 12.32 1 92.19 283 ASN B O 1
ATOM 4683 N N . ALA B 1 284 ? 5.418 -8.148 13 1 89.12 284 ALA B N 1
ATOM 4684 C CA . ALA B 1 284 ? 4.699 -8.133 14.273 1 89.12 284 ALA B CA 1
ATOM 4685 C C . ALA B 1 284 ? 5.168 -6.98 15.156 1 89.12 284 ALA B C 1
ATOM 4687 O O . ALA B 1 284 ? 4.352 -6.23 15.695 1 89.12 284 ALA B O 1
ATOM 4688 N N . LEU B 1 285 ? 6.449 -6.801 15.289 1 87.81 285 LEU B N 1
ATOM 4689 C CA . LEU B 1 285 ? 7.016 -5.746 16.125 1 87.81 285 LEU B CA 1
ATOM 4690 C C . LEU B 1 285 ? 6.633 -4.371 15.586 1 87.81 285 LEU B C 1
ATOM 4692 O O . LEU B 1 285 ? 6.328 -3.459 16.359 1 87.81 285 LEU B O 1
ATOM 4696 N N . ASN B 1 286 ? 6.633 -4.293 14.266 1 89.25 286 ASN B N 1
ATOM 4697 C CA . ASN B 1 286 ? 6.289 -3.031 13.617 1 89.25 286 ASN B CA 1
ATOM 4698 C C . ASN B 1 286 ? 4.855 -2.607 13.938 1 89.25 286 ASN B C 1
ATOM 4700 O O . ASN B 1 286 ? 4.547 -1.416 13.969 1 89.25 286 ASN B O 1
ATOM 4704 N N . SER B 1 287 ? 4.008 -3.566 14.18 1 87.88 287 SER B N 1
ATOM 4705 C CA . SER B 1 287 ? 2.6 -3.281 14.438 1 87.88 287 SER B CA 1
ATOM 4706 C C . SER B 1 287 ? 2.355 -2.98 15.906 1 87.88 287 SER B C 1
ATOM 4708 O O . SER B 1 287 ? 1.325 -2.408 16.266 1 87.88 287 SER B O 1
ATOM 4710 N N . ILE B 1 288 ? 3.291 -3.334 16.781 1 85.38 288 ILE B N 1
ATOM 4711 C CA . ILE B 1 288 ? 3.047 -3.283 18.219 1 85.38 288 ILE B CA 1
ATOM 4712 C C . ILE B 1 288 ? 3.857 -2.146 18.844 1 85.38 288 ILE B C 1
ATOM 4714 O O . ILE B 1 288 ? 3.361 -1.426 19.703 1 85.38 288 ILE B O 1
ATOM 4718 N N . LEU B 1 289 ? 5.082 -1.979 18.359 1 85.06 289 LEU B N 1
ATOM 4719 C CA . LEU B 1 289 ? 6 -1.038 19 1 85.06 289 LEU B CA 1
ATOM 4720 C C . LEU B 1 289 ? 5.785 0.373 18.453 1 85.06 289 LEU B C 1
ATOM 4722 O O . LEU B 1 289 ? 5.359 0.548 17.312 1 85.06 289 LEU B O 1
ATOM 4726 N N . PRO B 1 290 ? 6.086 1.351 19.297 1 84.88 290 PRO B N 1
ATOM 4727 C CA . PRO B 1 290 ? 6.066 2.729 18.812 1 84.88 290 PRO B CA 1
ATOM 4728 C C . PRO B 1 290 ? 7.07 2.965 17.672 1 84.88 290 PRO B C 1
ATOM 4730 O O . PRO B 1 290 ? 8.133 2.348 17.656 1 84.88 290 PRO B O 1
ATOM 4733 N N . VAL B 1 291 ? 6.734 3.854 16.828 1 85.31 291 VAL B N 1
ATOM 4734 C CA . VAL B 1 291 ? 7.52 4.152 15.641 1 85.31 291 VAL B CA 1
ATOM 4735 C C . VAL B 1 291 ? 8.961 4.449 16.031 1 85.31 291 VAL B C 1
ATOM 4737 O O . VAL B 1 291 ? 9.898 3.963 15.391 1 85.31 291 VAL B O 1
ATOM 4740 N N . LYS B 1 292 ? 9.164 5.242 17.078 1 83.69 292 LYS B N 1
ATOM 4741 C CA . LYS B 1 292 ? 10.508 5.625 17.469 1 83.69 292 LYS B CA 1
ATOM 4742 C C . LYS B 1 292 ? 11.336 4.402 17.859 1 83.69 292 LYS B C 1
ATOM 4744 O O . LYS B 1 292 ? 12.539 4.352 17.609 1 83.69 292 LYS B O 1
ATOM 4749 N N . ALA B 1 293 ? 10.727 3.439 18.516 1 85.69 293 ALA B N 1
ATOM 4750 C CA . ALA B 1 293 ? 11.414 2.207 18.891 1 85.69 293 ALA B CA 1
ATOM 4751 C C . ALA B 1 293 ? 11.812 1.406 17.656 1 85.69 293 ALA B C 1
ATOM 4753 O O . ALA B 1 293 ? 12.922 0.87 17.578 1 85.69 293 ALA B O 1
ATOM 4754 N N . ILE B 1 294 ? 10.953 1.379 16.734 1 85.44 294 ILE B N 1
ATOM 4755 C CA . ILE B 1 294 ? 11.211 0.648 15.492 1 85.44 294 ILE B CA 1
ATOM 4756 C C . ILE B 1 294 ? 12.367 1.302 14.742 1 85.44 294 ILE B C 1
ATOM 4758 O O . ILE B 1 294 ? 13.203 0.611 14.156 1 85.44 294 ILE B O 1
ATOM 4762 N N . ARG B 1 295 ? 12.383 2.584 14.766 1 85.19 295 ARG B N 1
ATOM 4763 C CA . ARG B 1 295 ? 13.43 3.326 14.078 1 85.19 295 ARG B CA 1
ATOM 4764 C C . ARG B 1 295 ? 14.797 3.027 14.688 1 85.19 295 ARG B C 1
ATOM 4766 O O . ARG B 1 295 ? 15.797 2.93 13.969 1 85.19 295 ARG B O 1
ATOM 4773 N N . ILE B 1 296 ? 14.828 2.891 15.977 1 83.5 296 ILE B N 1
ATOM 4774 C CA . ILE B 1 296 ? 16.078 2.568 16.656 1 83.5 296 ILE B CA 1
ATOM 4775 C C . ILE B 1 296 ? 16.562 1.188 16.219 1 83.5 296 ILE B C 1
ATOM 4777 O O . ILE B 1 296 ? 17.734 1.015 15.883 1 83.5 296 ILE B O 1
ATOM 4781 N N . LEU B 1 297 ? 15.641 0.281 16.203 1 82.38 297 LEU B N 1
ATOM 4782 C CA . LEU B 1 297 ? 15.984 -1.064 15.75 1 82.38 297 LEU B CA 1
ATOM 4783 C C . LEU B 1 297 ? 16.422 -1.058 14.289 1 82.38 297 LEU B C 1
ATOM 4785 O O . LEU B 1 297 ? 17.422 -1.689 13.938 1 82.38 297 LEU B O 1
ATOM 4789 N N . GLY B 1 298 ? 15.719 -0.353 13.492 1 82.81 298 GLY B N 1
ATOM 4790 C CA . GLY B 1 298 ? 16.062 -0.245 12.078 1 82.81 298 GLY B CA 1
ATOM 4791 C C . GLY B 1 298 ? 17.422 0.367 11.836 1 82.81 298 GLY B C 1
ATOM 4792 O O . GLY B 1 298 ? 18.188 -0.108 10.984 1 82.81 298 GLY B O 1
ATOM 4793 N N . SER B 1 299 ? 17.656 1.38 12.578 1 80.62 299 SER B N 1
ATOM 4794 C CA . SER B 1 299 ? 18.953 2.031 12.461 1 80.62 299 SER B CA 1
ATOM 4795 C C . SER B 1 299 ? 20.078 1.094 12.875 1 80.62 299 SER B C 1
ATOM 4797 O O . SER B 1 299 ? 21.125 1.05 12.234 1 80.62 299 SER B O 1
ATOM 4799 N N . TYR B 1 300 ? 19.844 0.393 13.906 1 79.56 300 TYR B N 1
ATOM 4800 C CA . TYR B 1 300 ? 20.844 -0.535 14.398 1 79.56 300 TYR B CA 1
ATOM 4801 C C . TYR B 1 300 ? 21.141 -1.626 13.375 1 79.56 300 TYR B C 1
ATOM 4803 O O . TYR B 1 300 ? 22.297 -1.99 13.148 1 79.56 300 TYR B O 1
ATOM 4811 N N . PHE B 1 301 ? 20.109 -2.033 12.727 1 80.88 301 PHE B N 1
ATOM 4812 C CA . PHE B 1 301 ? 20.281 -3.129 11.781 1 80.88 301 PHE B CA 1
ATOM 4813 C C . PHE B 1 301 ? 20.594 -2.598 10.391 1 80.88 301 PHE B C 1
ATOM 4815 O O . PHE B 1 301 ? 20.766 -3.375 9.445 1 80.88 301 PHE B O 1
ATOM 4822 N N . GLY B 1 302 ? 20.641 -1.353 10.219 1 77.62 302 GLY B N 1
ATOM 4823 C CA . GLY B 1 302 ? 21.109 -0.719 9 1 77.62 302 GLY B CA 1
ATOM 4824 C C . GLY B 1 302 ? 20.062 -0.676 7.898 1 77.62 302 GLY B C 1
ATOM 4825 O O . GLY B 1 302 ? 20.406 -0.703 6.715 1 77.62 302 GLY B O 1
ATOM 4826 N N . ILE B 1 303 ? 18.859 -0.637 8.258 1 78.88 303 ILE B N 1
ATOM 4827 C CA . ILE B 1 303 ? 17.781 -0.696 7.281 1 78.88 303 ILE B CA 1
ATOM 4828 C C . ILE B 1 303 ? 17.781 0.572 6.43 1 78.88 303 ILE B C 1
ATOM 4830 O O . ILE B 1 303 ? 17.562 0.516 5.219 1 78.88 303 ILE B O 1
ATOM 4834 N N . ASN B 1 304 ? 18.125 1.68 7.016 1 78.75 304 ASN B N 1
ATOM 4835 C CA . ASN B 1 304 ? 18.062 2.957 6.312 1 78.75 304 ASN B CA 1
ATOM 4836 C C . ASN B 1 304 ? 19.312 3.193 5.465 1 78.75 304 ASN B C 1
ATOM 4838 O O . ASN B 1 304 ? 19.406 4.199 4.758 1 78.75 304 ASN B O 1
ATOM 4842 N N . ALA B 1 305 ? 20.172 2.246 5.422 1 78.25 305 ALA B N 1
ATOM 4843 C CA . ALA B 1 305 ? 21.406 2.43 4.672 1 78.25 305 ALA B CA 1
ATOM 4844 C C . ALA B 1 305 ? 21.5 1.435 3.518 1 78.25 305 ALA B C 1
ATOM 4846 O O . ALA B 1 305 ? 22.484 1.426 2.775 1 78.25 305 ALA B O 1
ATOM 4847 N N . THR B 1 306 ? 20.5 0.727 3.383 1 82.06 306 THR B N 1
ATOM 4848 C CA . THR B 1 306 ? 20.578 -0.368 2.42 1 82.06 306 THR B CA 1
ATOM 4849 C C . THR B 1 306 ? 20.688 0.17 0.997 1 82.06 306 THR B C 1
ATOM 4851 O O . THR B 1 306 ? 21.344 -0.431 0.148 1 82.06 306 THR B O 1
ATOM 4854 N N . MET B 1 307 ? 20.172 1.352 0.733 1 80.75 307 MET B N 1
ATOM 4855 C CA . MET B 1 307 ? 20.094 1.851 -0.637 1 80.75 307 MET B CA 1
ATOM 4856 C C . MET B 1 307 ? 21.219 2.836 -0.928 1 80.75 307 MET B C 1
ATOM 4858 O O . MET B 1 307 ? 21.297 3.393 -2.025 1 80.75 307 MET B O 1
ATOM 4862 N N . ASP B 1 308 ? 22.094 3.018 0.008 1 81 308 ASP B N 1
ATOM 4863 C CA . ASP B 1 308 ? 23.141 4.027 -0.114 1 81 308 ASP B CA 1
ATOM 4864 C C . ASP B 1 308 ? 24.016 3.758 -1.326 1 81 308 ASP B C 1
ATOM 4866 O O . ASP B 1 308 ? 24.516 4.691 -1.964 1 81 308 ASP B O 1
ATOM 4870 N N . HIS B 1 309 ? 24.156 2.5 -1.733 1 80.94 309 HIS B N 1
ATOM 4871 C CA . HIS B 1 309 ? 25.047 2.143 -2.832 1 80.94 309 HIS B CA 1
ATOM 4872 C C . HIS B 1 309 ? 24.281 1.494 -3.977 1 80.94 309 HIS B C 1
ATOM 4874 O O . HIS B 1 309 ? 24.875 0.794 -4.805 1 80.94 309 HIS B O 1
ATOM 4880 N N . PHE B 1 310 ? 23.031 1.787 -4.004 1 83.75 310 PHE B N 1
ATOM 4881 C CA . PHE B 1 310 ? 22.172 1.193 -5.016 1 83.75 310 PHE B CA 1
ATOM 4882 C C . PHE B 1 310 ? 22.578 1.64 -6.414 1 83.75 310 PHE B C 1
ATOM 4884 O O . PHE B 1 310 ? 22.797 2.83 -6.652 1 83.75 310 PHE B O 1
ATOM 4891 N N . THR B 1 311 ? 22.672 0.731 -7.379 1 79.69 311 THR B N 1
ATOM 4892 C CA . THR B 1 311 ? 22.984 1.047 -8.773 1 79.69 311 THR B CA 1
ATOM 4893 C C . THR B 1 311 ? 21.844 0.603 -9.688 1 79.69 311 THR B C 1
ATOM 4895 O O . THR B 1 311 ? 21.547 1.259 -10.688 1 79.69 311 THR B O 1
ATOM 4898 N N . GLY B 1 312 ? 21.141 -0.402 -9.305 1 77.25 312 GLY B N 1
ATOM 4899 C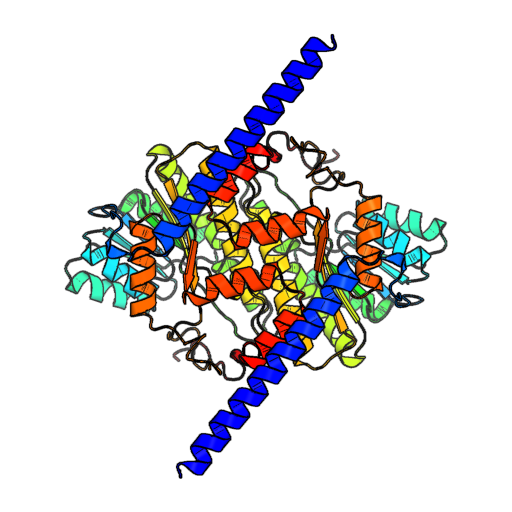 CA . GLY B 1 312 ? 20.031 -0.911 -10.086 1 77.25 312 GLY B CA 1
ATOM 4900 C C . GLY B 1 312 ? 20.453 -1.562 -11.383 1 77.25 312 GLY B C 1
ATOM 4901 O O . GLY B 1 312 ? 21.625 -1.915 -11.547 1 77.25 312 GLY B O 1
ATOM 4902 N N . ARG B 1 313 ? 19.391 -1.802 -12.258 1 71.5 313 ARG B N 1
ATOM 4903 C CA . ARG B 1 313 ? 19.656 -2.459 -13.531 1 71.5 313 ARG B CA 1
ATOM 4904 C C . ARG B 1 313 ? 20.391 -1.526 -14.484 1 71.5 313 ARG B C 1
ATOM 4906 O O . ARG B 1 313 ? 19.953 -0.401 -14.734 1 71.5 313 ARG B O 1
ATOM 4913 N N . LYS B 1 314 ? 21.688 -1.685 -14.836 1 58.12 314 LYS B N 1
ATOM 4914 C CA . LYS B 1 314 ? 22.453 -0.893 -15.805 1 58.12 314 LYS B CA 1
ATOM 4915 C C . LYS B 1 314 ? 21.906 -1.093 -17.219 1 58.12 314 LYS B C 1
ATOM 4917 O O . LYS B 1 314 ? 21.531 -2.205 -17.594 1 58.12 314 LYS B O 1
ATOM 4922 N N . LYS B 1 315 ? 21.406 0.022 -17.812 1 50.75 315 LYS B N 1
ATOM 4923 C CA . LYS B 1 315 ? 21.016 -0.049 -19.219 1 50.75 315 LYS B CA 1
ATOM 4924 C C . LYS B 1 315 ? 22.109 -0.69 -20.078 1 50.75 315 LYS B C 1
ATOM 4926 O O . LYS B 1 315 ? 23.281 -0.326 -19.969 1 50.75 315 LYS B O 1
ATOM 4931 N N . ILE B 1 316 ? 21.922 -1.896 -20.531 1 32.38 316 ILE B N 1
ATOM 4932 C CA . ILE B 1 316 ? 22.875 -2.465 -21.469 1 32.38 316 ILE B CA 1
ATOM 4933 C C . ILE B 1 316 ? 22.922 -1.62 -22.734 1 32.38 316 ILE B C 1
ATOM 4935 O O . ILE B 1 316 ? 21.875 -1.398 -23.375 1 32.38 316 ILE B O 1
ATOM 4939 N N . ASP B 1 317 ? 23.859 -0.708 -22.781 1 29.84 317 ASP B N 1
ATOM 4940 C CA . ASP B 1 317 ? 24.125 -0.168 -24.109 1 29.84 317 ASP B CA 1
ATOM 4941 C C . ASP B 1 317 ? 24.062 -1.266 -25.172 1 29.84 317 ASP B C 1
ATOM 4943 O O . ASP B 1 317 ? 24.562 -2.375 -24.953 1 29.84 317 ASP B O 1
#

Secondary structure (DSSP, 8-state):
--HHHHHHHHHHHHHHHHHHHHHHHHHHHHHHHHHHS-GGGSPPPP-TT-EEEEETTTSHHHHHHHHHHHHTT-EEEEEES-HHHHHHHHHHHHHTT--EEEEE--TT-HHHHHHHHHHHHHHT---SEEEE---------TTTS-HHHHHHHHIIIIIHHHHHHHHHHHHHHHHT-EEEEEE--GGGTS--TT-HHHHHHHHHHHHHHHHHHHHHHHTT-TTEEEEEEEE--BSSGGGTT---S-TTTSPPBPHHHHHHHHHHHHHTT-SEEEESTHHHHHHHHHHHS-HHHHHHHHHHHTGGGTTTT---S----/--HHHHHHHHHHHHHHHHHHHHHHHHHHHHHHHHHHS-GGGSPPPP-TT-EEEEETTTSHHHHHHHHHHHHTT-EEEEEES-HHHHHHHHHHHHHTT--EEEEE--TT-HHHHHHHHHHHHHHT---SEEEE---------GGGS-HHHHHHHHIIIIIHHHHHHHHHHHHHHHHT-EEEEEE--GGGTS--TT-HHHHHHHHHHHHHHHHHHHHHHHTT-TTEEEEEEEE--BSSGGGTT---S-TTTSPPBPHHHHHHHHHHHHHTT-SEEEESTHHHHHHHHHHHS-HHHHHHHHHHHTGGGTTTT---S----

Nearest PDB structures (foldseek):
  8g89-assembly1_A  TM=9.054E-01  e=2.239E-33  Canis lupus familiaris
  8g9v-assembly1_B  TM=9.021E-01  e=2.861E-33  Homo sapiens
  8g93-assembly1_B  TM=8.859E-01  e=1.647E-33  Canis lupus familiaris
  9av4-assembly1_A  TM=9.237E-01  e=5.109E-32  Homo sapiens
  8g93-assembly1_A  TM=9.141E-01  e=7.382E-32  Canis lupus familiaris

pLDDT: mean 90.76, std 11.08, range [29.62, 98.94]

InterPro domains:
  IPR002347 Short-chain dehydrogenase/reductase SDR [PF00106] (51-241)
  IPR002347 Short-chain dehydrogenase/reductase SDR [PR00080] (125-136)
  IPR002347 Short-chain dehydrogenase/reductase SDR [PR00080] (178-186)
  IPR002347 Short-chain dehydrogenase/reductase SDR [PR00080] (198-217)
  IPR002347 Short-chain dehydrogenase/reductase SDR [PR00081] (51-68)
  IPR002347 Short-chain dehydrogenase/reductase SDR [PR00081] (125-136)
  IPR002347 Short-chain dehydrogenase/reductase SDR [PR00081] (172-188)
  IPR002347 Short-chain dehydrogenase/reductase SDR [PR00081] (198-217)
  IPR002347 Short-chain dehydrogenase/reductase SDR [PR00081] (222-239)
  IPR020904 Short-chain dehydrogenase/reductase, conserved site [PS00061] (185-213)
  IPR036291 NAD(P)-binding domain superfamily [SSF51735] (45-299)

Foldseek 3Di:
DDPVVVVVVVVVVVVVVVVVVVVVVVVVVVVVCCLPDDLVVFAFAQQAQAEEEFEPLLDFLNLVLQQVSQVSNYEYEYEYQDPVSQVVSVVVSVVVVGHYYYDYADLLDLVRLLVVLVVCCVPPRAHAEYELDDAAFPQAAPVPDDPVVLSSRQSRQAVSLVRNCVSRVVVCQVVLGHEYEHEAAVLLLDPEGSGVSNSVNSVNSVVVQVVVQVVCVVVVSPRYATAYEHEYAEPDLQFPFFDWQACPLRNHHYSNVSSVVVSSCRRNRPHYHYPPPSSVVLSVCCVPPDPVVNVVVCVVRCRHPRSVGTDGRPPPD/DDPVVVVVVVVVVVVVVVVVVVVVVVVVVVVVCCLPDDLVVFAFAQQAQAEEEFEPLLDFLNLVLQQVSQVSNYEYEYEYQDPVSQVVSVVVSVVVVGHYYYDNADLLDLVRLLVVLVVCCVPPRAHAEYELDDAAFPQAAPVPDDPVVLSSRQSRQAVSLVRNCVSRVVVCQVVLGHEYEHEAAVLLLDPEGSGVSNSVNSVNSVVVQVVVQVVCVVVVSPRYATAYEHEYAEPDLQFPFFDWQACPLRNHHYSNVSSVVVSSCRRNRPHYHYPPPCSVVLSVCCVPPDPVVNVVVCVVRCRHPRSVGTDGRPPDD

Organism: Strongyloides stercoralis (NCBI:txid6248)

Solvent-accessible surface area (backbone atoms only — not comparable to full-atom values): 31450 Å² total; per-residue (Å²): 132,54,71,66,56,52,48,49,52,47,50,49,49,49,50,51,48,49,51,47,51,51,52,32,48,51,31,37,51,52,39,50,50,59,69,66,45,62,77,84,71,55,75,64,59,84,49,62,72,33,30,35,37,29,31,34,16,28,43,69,56,34,29,51,43,47,49,57,45,25,75,52,47,15,32,37,34,30,30,17,66,49,56,68,37,35,50,53,37,49,52,56,35,47,74,70,71,28,57,69,49,74,44,78,32,52,52,65,35,64,69,45,43,53,54,50,47,52,50,40,45,72,75,77,40,78,52,31,30,42,34,46,46,39,69,64,76,86,68,35,42,75,88,72,41,55,68,68,56,43,53,46,26,34,27,36,37,25,55,26,53,56,51,56,43,65,66,38,43,62,61,15,60,76,66,43,39,28,35,42,34,39,55,43,23,42,43,30,78,39,47,33,34,34,26,24,53,46,9,13,13,19,9,12,26,44,17,30,46,41,3,44,41,42,34,39,56,73,66,67,38,88,44,46,46,48,28,38,35,20,41,50,59,46,69,38,57,69,50,28,51,52,51,61,75,33,51,89,77,53,46,74,34,53,47,68,59,52,39,54,52,50,50,51,31,63,34,53,66,37,52,71,44,55,38,56,70,58,46,50,56,50,48,29,47,64,45,66,49,32,67,70,21,49,50,52,53,34,56,73,47,28,58,70,51,23,50,77,54,48,66,36,64,72,79,80,124,132,54,71,65,57,54,50,49,51,49,49,50,50,49,52,51,48,50,51,47,50,48,52,32,48,52,33,38,49,52,39,51,50,58,68,65,42,62,76,84,72,54,74,65,60,83,49,62,70,34,30,35,37,28,30,34,17,27,42,66,58,34,29,51,43,48,47,56,45,27,75,51,47,15,32,37,34,31,31,18,67,48,56,69,38,33,50,53,37,49,53,55,33,47,74,71,73,29,57,68,49,76,46,78,32,51,52,65,35,62,67,44,43,54,55,50,48,51,49,40,45,73,74,76,39,76,53,31,30,42,33,47,47,39,68,63,75,85,68,35,42,75,88,72,42,53,67,68,56,44,52,46,27,33,27,37,37,25,57,26,53,56,51,56,42,64,67,39,43,61,63,16,61,75,66,42,39,27,34,42,33,40,55,43,24,41,43,29,78,38,46,35,36,35,27,27,52,46,10,13,15,19,8,12,27,44,17,30,46,41,4,45,43,42,34,39,56,74,67,68,38,87,44,45,46,48,30,39,35,20,40,50,59,46,69,38,58,71,49,30,52,52,50,63,75,32,52,88,77,52,44,73,34,52,47,68,60,52,39,53,52,49,51,51,33,62,35,53,66,37,51,70,44,55,37,55,72,59,47,52,56,50,48,27,46,64,46,66,48,32,69,70,21,48,48,51,53,34,55,74,47,27,57,70,51,23,50,77,54,48,65,34,63,73,78,79,125

Radius of gyration: 24.9 Å; Cα contacts (8 Å, |Δi|>4): 1264; chains: 2; bounding box: 84×68×59 Å